Protein AF-A0AAU9KDE9-F1 (afdb_monomer_lite)

Organism: NCBI:txid1481888

Radius of gyration: 56.19 Å; chains: 1; bounding box: 141×80×165 Å

Sequence (478 aa):
MATEYIQGLISNANFSSEIIDTIKDSMEGFMGSFTDQINANPKLLSDIRQRFKAKQPKPPVEEPPHKPPVIDKATRDLQLLEHQLKIDVNKEFTKKLKEERLERERRIKEREEKQTKKLLDEIEEKNKEREDYYLQQELEKQKRIEELKQRAEERKKDIETRKEIGQKEYQKVVSNKPLFKQMEDKFNQQVLMPELEKKKAELAKKRMLFQPINPQEIYEHSKKINEIRKEQEQRRQKELVQRSLEEQVNFLSPNLQSHFTEAIMEEERRKREEAEKVKEDVINRKLKMMQYADLVKEMFQPSVDKSKQTELEERIEKIKTKPRKMVNKTSVKSWSGRESGNENEETGSEGAISKPKKWKRKPLDLPPGKPPKKEFIKIDYLAEMRKEKDGKDPLPSRAVNLNWEHELEDENLTPEEKANRIRHKAELMEKKARIQEFNIGKMNIQNHQGIEATEQVNDMIIGSIKAKLALLQQVTGK

Structure (mmCIF, N/CA/C/O backbone):
data_AF-A0AAU9KDE9-F1
#
_entry.id   AF-A0AAU9KDE9-F1
#
loop_
_atom_site.group_PDB
_atom_site.id
_atom_site.type_symbol
_atom_site.label_atom_id
_atom_site.label_alt_id
_atom_site.label_comp_id
_atom_site.label_asym_id
_atom_site.label_entity_id
_atom_site.label_seq_id
_atom_site.pdbx_PDB_ins_code
_atom_site.Cartn_x
_atom_site.Cartn_y
_atom_site.Cartn_z
_atom_site.occupancy
_atom_site.B_iso_or_equiv
_atom_site.auth_seq_id
_atom_site.auth_comp_id
_atom_site.auth_asym_id
_atom_site.auth_atom_id
_atom_site.pdbx_PDB_model_num
ATOM 1 N N . MET A 1 1 ? 10.818 2.111 -53.222 1.00 55.44 1 MET A N 1
ATOM 2 C CA . MET A 1 1 ? 12.127 1.474 -52.947 1.00 55.44 1 MET A CA 1
ATOM 3 C C . MET A 1 1 ? 12.677 1.789 -51.555 1.00 55.44 1 MET A C 1
ATOM 5 O O . MET A 1 1 ? 12.696 0.880 -50.742 1.00 55.44 1 MET A O 1
ATOM 9 N N . ALA A 1 2 ? 13.096 3.021 -51.218 1.00 57.41 2 ALA A N 1
ATOM 10 C CA . ALA A 1 2 ? 13.660 3.299 -49.879 1.00 57.41 2 ALA A CA 1
ATOM 11 C C . ALA A 1 2 ? 12.629 3.186 -48.732 1.00 57.41 2 ALA A C 1
ATOM 13 O O . ALA A 1 2 ? 12.934 2.647 -47.673 1.00 57.41 2 ALA A O 1
ATOM 14 N N . THR A 1 3 ? 11.392 3.637 -48.963 1.00 67.75 3 THR A N 1
ATOM 15 C CA . THR A 1 3 ? 10.286 3.551 -47.994 1.00 67.75 3 THR A CA 1
ATOM 16 C C . THR A 1 3 ? 9.853 2.108 -47.732 1.00 67.75 3 THR A C 1
ATOM 18 O O . THR A 1 3 ? 9.722 1.709 -46.582 1.00 67.75 3 THR A O 1
ATOM 21 N N . GLU A 1 4 ? 9.733 1.295 -48.783 1.00 72.69 4 GLU A N 1
ATOM 22 C CA . GLU A 1 4 ? 9.372 -0.131 -48.695 1.00 72.69 4 GLU A CA 1
ATOM 23 C C . GLU A 1 4 ? 10.424 -0.955 -47.935 1.00 72.69 4 GLU A C 1
ATOM 25 O O . GLU A 1 4 ? 10.071 -1.847 -47.166 1.00 72.69 4 GLU A O 1
ATOM 30 N N . TYR A 1 5 ? 11.715 -0.627 -48.090 1.00 76.31 5 TYR A N 1
ATOM 31 C CA . TYR A 1 5 ? 12.801 -1.280 -47.352 1.00 76.31 5 TYR A CA 1
ATOM 32 C C . TYR A 1 5 ? 12.720 -1.007 -45.842 1.00 76.31 5 TYR A C 1
ATOM 34 O O . TYR A 1 5 ? 12.825 -1.928 -45.032 1.00 76.31 5 TYR A O 1
ATOM 42 N N . ILE A 1 6 ? 12.468 0.246 -45.454 1.00 72.12 6 ILE A N 1
ATOM 43 C CA . ILE A 1 6 ? 12.325 0.632 -44.042 1.00 72.12 6 ILE A CA 1
ATOM 44 C C . ILE A 1 6 ? 11.049 0.023 -43.442 1.00 72.12 6 ILE A C 1
ATOM 46 O O . ILE A 1 6 ? 11.067 -0.478 -42.319 1.00 72.12 6 ILE A O 1
ATOM 50 N N . GLN A 1 7 ? 9.961 -0.022 -44.210 1.00 72.56 7 GLN A N 1
ATOM 51 C CA . GLN A 1 7 ? 8.693 -0.614 -43.784 1.00 72.56 7 GLN A CA 1
ATOM 52 C C . GLN A 1 7 ? 8.804 -2.136 -43.567 1.00 72.56 7 GLN A C 1
ATOM 54 O O . GLN A 1 7 ? 8.216 -2.670 -42.623 1.00 72.56 7 GLN A O 1
ATOM 59 N N . GLY A 1 8 ? 9.625 -2.827 -44.368 1.00 77.19 8 GLY A N 1
ATOM 60 C CA . GLY A 1 8 ? 9.972 -4.236 -44.158 1.00 77.19 8 GLY A CA 1
ATOM 61 C C . GLY A 1 8 ? 10.801 -4.483 -42.891 1.00 77.19 8 GLY A C 1
ATOM 62 O O . GLY A 1 8 ? 10.562 -5.459 -42.183 1.00 77.19 8 GLY A O 1
ATOM 63 N N . LEU A 1 9 ? 11.728 -3.580 -42.552 1.00 76.94 9 LEU A N 1
ATOM 64 C CA . LEU A 1 9 ? 12.521 -3.675 -41.317 1.00 76.94 9 LEU A CA 1
ATOM 65 C C . LEU A 1 9 ? 11.674 -3.447 -40.058 1.00 76.94 9 LEU A C 1
ATOM 67 O O . LEU A 1 9 ? 11.839 -4.171 -39.078 1.00 76.94 9 LEU A O 1
ATOM 71 N N . ILE A 1 10 ? 10.742 -2.489 -40.098 1.00 75.12 10 ILE A N 1
ATOM 72 C CA . ILE A 1 10 ? 9.843 -2.193 -38.970 1.00 75.12 10 ILE A CA 1
ATOM 73 C C . ILE A 1 10 ? 8.862 -3.347 -38.736 1.00 75.12 10 ILE A C 1
ATOM 75 O O . ILE A 1 10 ? 8.607 -3.699 -37.592 1.00 75.12 10 ILE A O 1
ATOM 79 N N . SER A 1 11 ? 8.359 -3.977 -39.801 1.00 76.56 11 SER A N 1
ATOM 80 C CA . SER A 1 11 ? 7.400 -5.090 -39.689 1.00 76.56 11 SER A CA 1
ATOM 81 C C . SER A 1 11 ? 8.023 -6.375 -39.123 1.00 76.56 11 SER A C 1
ATOM 83 O O . SER A 1 11 ? 7.314 -7.202 -38.558 1.00 76.56 11 SER A O 1
ATOM 85 N N . ASN A 1 12 ? 9.342 -6.543 -39.261 1.00 76.69 12 ASN A N 1
ATOM 86 C CA . ASN A 1 12 ? 10.073 -7.710 -38.755 1.00 76.69 12 ASN A CA 1
ATOM 87 C C . ASN A 1 12 ? 10.519 -7.565 -37.293 1.00 76.69 12 ASN A C 1
ATOM 89 O O . ASN A 1 12 ? 10.841 -8.560 -36.642 1.00 76.69 12 ASN A O 1
ATOM 93 N N . ALA A 1 13 ? 10.557 -6.343 -36.767 1.00 69.62 13 ALA A N 1
ATOM 94 C CA . ALA A 1 13 ? 10.837 -6.089 -35.367 1.00 69.62 13 ALA A CA 1
ATOM 95 C C . ALA A 1 13 ? 9.498 -5.976 -34.627 1.00 69.62 13 ALA A C 1
ATOM 97 O O . ALA A 1 13 ? 8.716 -5.080 -34.912 1.00 69.62 13 ALA A O 1
ATOM 98 N N . ASN A 1 14 ? 9.209 -6.900 -33.704 1.00 73.44 14 ASN A N 1
ATOM 99 C CA . ASN A 1 14 ? 7.948 -6.978 -32.946 1.00 73.44 14 ASN A CA 1
ATOM 100 C C . ASN A 1 14 ? 7.743 -5.781 -31.984 1.00 73.44 14 ASN A C 1
ATOM 102 O O . ASN A 1 14 ? 7.698 -5.951 -30.765 1.00 73.44 14 ASN A O 1
ATOM 106 N N . PHE A 1 15 ? 7.656 -4.561 -32.506 1.00 82.38 15 PHE A N 1
ATOM 107 C CA . PHE A 1 15 ? 7.353 -3.358 -31.744 1.00 82.38 15 PHE A CA 1
ATOM 108 C C . PHE A 1 15 ? 5.851 -3.268 -31.453 1.00 82.38 15 PHE A C 1
ATOM 110 O O . PHE A 1 15 ? 5.020 -3.770 -32.212 1.00 82.38 15 PHE A O 1
ATOM 117 N N . SER A 1 16 ? 5.490 -2.628 -30.338 1.00 81.56 16 SER A N 1
ATOM 118 C CA . SER A 1 16 ? 4.090 -2.317 -30.045 1.00 81.56 16 SER A CA 1
ATOM 119 C C . SER A 1 16 ? 3.527 -1.368 -31.107 1.00 81.56 16 SER A C 1
ATOM 121 O O . SER A 1 16 ? 4.250 -0.537 -31.660 1.00 81.56 16 SER A O 1
ATOM 123 N N . SER A 1 17 ? 2.225 -1.473 -31.385 1.00 78.75 17 SER A N 1
ATOM 124 C CA . SER A 1 17 ? 1.548 -0.656 -32.403 1.00 78.75 17 SER A CA 1
ATOM 125 C C . SER A 1 17 ? 1.755 0.849 -32.195 1.00 78.75 17 SER A C 1
ATOM 127 O O . SER A 1 17 ? 1.962 1.573 -33.159 1.00 78.75 17 SER A O 1
ATOM 129 N N . GLU A 1 18 ? 1.825 1.301 -30.940 1.00 76.88 18 GLU A N 1
ATOM 130 C CA . GLU A 1 18 ? 2.064 2.707 -30.582 1.00 76.88 18 GLU A CA 1
ATOM 131 C C . GLU A 1 18 ? 3.438 3.234 -31.044 1.00 76.88 18 GLU A C 1
ATOM 133 O O . GLU A 1 18 ? 3.563 4.394 -31.443 1.00 76.88 18 GLU A O 1
ATOM 138 N N . ILE A 1 19 ? 4.474 2.386 -31.034 1.00 79.75 19 ILE A N 1
ATOM 139 C CA . ILE A 1 19 ? 5.823 2.749 -31.504 1.00 79.75 19 ILE A CA 1
ATOM 140 C C . ILE A 1 19 ? 5.858 2.794 -33.036 1.00 79.75 19 ILE A C 1
ATOM 142 O O . ILE A 1 19 ? 6.514 3.647 -33.629 1.00 79.75 19 ILE A O 1
ATOM 146 N N . ILE A 1 20 ? 5.132 1.889 -33.692 1.00 78.50 20 ILE A N 1
ATOM 147 C CA . ILE A 1 20 ? 5.049 1.854 -35.156 1.00 78.50 20 ILE A CA 1
ATOM 148 C C . ILE A 1 20 ? 4.361 3.119 -35.681 1.00 78.50 20 ILE A C 1
ATOM 150 O O . ILE A 1 20 ? 4.832 3.704 -36.658 1.00 78.50 20 ILE A O 1
ATOM 154 N N . ASP A 1 21 ? 3.290 3.562 -35.025 1.00 81.38 21 ASP A N 1
ATOM 155 C CA . ASP A 1 21 ? 2.541 4.748 -35.444 1.00 81.38 21 ASP A CA 1
ATOM 156 C C . ASP A 1 21 ? 3.345 6.039 -35.214 1.00 81.38 21 ASP A C 1
ATOM 158 O O . ASP A 1 21 ? 3.440 6.872 -36.113 1.00 81.38 21 ASP A O 1
ATOM 162 N N . THR A 1 22 ? 4.068 6.155 -34.094 1.00 86.69 22 THR A N 1
ATOM 163 C CA . THR A 1 22 ? 4.967 7.305 -33.861 1.00 86.69 22 THR A CA 1
ATOM 164 C C . THR A 1 22 ? 6.136 7.372 -34.848 1.00 86.69 22 THR A C 1
ATOM 166 O O . THR A 1 22 ? 6.524 8.464 -35.273 1.00 86.69 22 THR A O 1
ATOM 169 N N . ILE A 1 23 ? 6.692 6.228 -35.263 1.00 80.19 23 ILE A N 1
ATOM 170 C CA . ILE A 1 23 ? 7.736 6.201 -36.298 1.00 80.19 23 ILE A CA 1
ATOM 171 C C . ILE A 1 23 ? 7.164 6.659 -37.645 1.00 80.19 23 ILE A C 1
ATOM 173 O O . ILE A 1 23 ? 7.805 7.472 -38.317 1.00 80.19 23 ILE A O 1
ATOM 177 N N . LYS A 1 24 ? 5.963 6.204 -38.024 1.00 83.88 24 LYS A N 1
ATOM 178 C CA . LYS A 1 24 ? 5.306 6.629 -39.271 1.00 83.88 24 LYS A CA 1
ATOM 179 C C . LYS A 1 24 ? 5.062 8.134 -39.303 1.00 83.88 24 LYS A C 1
ATOM 181 O O . LYS A 1 24 ? 5.489 8.774 -40.263 1.00 83.88 24 LYS A O 1
ATOM 186 N N . ASP A 1 25 ? 4.500 8.698 -38.237 1.00 85.38 25 ASP A N 1
ATOM 187 C CA . ASP A 1 25 ? 4.230 10.138 -38.146 1.00 85.38 25 ASP A CA 1
ATOM 188 C C . ASP A 1 25 ? 5.522 10.967 -38.272 1.00 85.38 25 ASP A C 1
ATOM 190 O O . ASP A 1 25 ? 5.565 11.993 -38.957 1.00 85.38 25 ASP A O 1
ATOM 194 N N . SER A 1 26 ? 6.624 10.492 -37.675 1.00 85.44 26 SER A N 1
ATOM 195 C CA . SER A 1 26 ? 7.930 11.156 -37.790 1.00 85.44 26 SER A CA 1
ATOM 196 C C . SER A 1 26 ? 8.507 11.096 -39.211 1.00 85.44 26 SER A C 1
ATOM 198 O O . SER A 1 26 ? 9.096 12.071 -39.691 1.00 85.44 26 SER A O 1
ATOM 200 N N . MET A 1 27 ? 8.315 9.971 -39.907 1.00 83.31 27 MET A N 1
ATOM 201 C CA . MET A 1 27 ? 8.791 9.781 -41.275 1.00 83.31 27 MET A CA 1
ATOM 202 C C . MET A 1 27 ? 7.985 10.611 -42.274 1.00 83.31 27 MET A C 1
ATOM 204 O O . MET A 1 27 ? 8.579 11.186 -43.188 1.00 83.31 27 MET A O 1
ATOM 208 N N . GLU A 1 28 ? 6.668 10.719 -42.097 1.00 84.62 28 GLU A N 1
ATOM 209 C CA . GLU A 1 28 ? 5.819 11.574 -42.932 1.00 84.62 28 GLU A CA 1
ATOM 210 C C . GLU A 1 28 ? 6.199 13.053 -42.781 1.00 84.62 28 GLU A C 1
ATOM 212 O O . GLU A 1 28 ? 6.376 13.745 -43.788 1.00 84.62 28 GLU A O 1
ATOM 217 N N . GLY A 1 29 ? 6.446 13.517 -41.550 1.00 83.31 29 GLY A N 1
ATOM 218 C CA . GLY A 1 29 ? 6.921 14.881 -41.298 1.00 83.31 29 GLY A CA 1
ATOM 219 C C . GLY A 1 29 ? 8.289 15.173 -41.928 1.00 83.31 29 GLY A C 1
ATOM 220 O O . GLY A 1 29 ? 8.480 16.213 -42.567 1.00 83.31 29 GLY A O 1
ATOM 221 N N . PHE A 1 30 ? 9.240 14.239 -41.808 1.00 85.31 30 PHE A N 1
ATOM 222 C CA . PHE A 1 30 ? 10.565 14.384 -42.414 1.00 85.31 30 PHE A CA 1
ATOM 223 C C . PHE A 1 30 ? 10.489 14.424 -43.945 1.00 85.31 30 PHE A C 1
ATOM 225 O O . PHE A 1 30 ? 11.038 15.340 -44.562 1.00 85.31 30 PHE A O 1
ATOM 232 N N . MET A 1 31 ? 9.773 13.477 -44.558 1.00 83.12 31 MET A N 1
ATOM 233 C CA . MET A 1 31 ? 9.633 13.403 -46.013 1.00 83.12 31 MET A CA 1
ATOM 234 C C . MET A 1 31 ? 8.933 14.641 -46.579 1.00 83.12 31 MET A C 1
ATOM 236 O O . MET A 1 31 ? 9.409 15.170 -47.582 1.00 83.12 31 MET A O 1
ATOM 240 N N . GLY A 1 32 ? 7.895 15.152 -45.906 1.00 81.81 32 GLY A N 1
ATOM 241 C CA . GLY A 1 32 ? 7.243 16.412 -46.276 1.00 81.81 32 GLY A CA 1
ATOM 242 C C . GLY A 1 32 ? 8.214 17.596 -46.264 1.00 81.81 32 GLY A C 1
ATOM 243 O O . GLY A 1 32 ? 8.350 18.304 -47.263 1.00 81.81 32 GLY A O 1
ATOM 244 N N . SER A 1 33 ? 8.987 17.756 -45.184 1.00 82.06 33 SER A N 1
ATOM 245 C CA . SER A 1 33 ? 9.966 18.850 -45.081 1.00 82.06 33 SER A CA 1
ATOM 246 C C . SER A 1 33 ? 11.083 18.772 -46.133 1.00 82.06 33 SER A C 1
ATOM 248 O O . SER A 1 33 ? 11.550 19.796 -46.639 1.00 82.06 33 SER A O 1
ATOM 250 N N . PHE A 1 34 ? 11.489 17.555 -46.501 1.00 79.75 34 PHE A N 1
ATOM 251 C CA . PHE A 1 34 ? 12.524 17.315 -47.499 1.00 79.75 34 PHE A CA 1
ATOM 252 C C . PHE A 1 34 ? 12.021 17.608 -48.919 1.00 79.75 34 PHE A C 1
ATOM 254 O O . PHE A 1 34 ? 12.726 18.242 -49.709 1.00 79.75 34 PHE A O 1
ATOM 261 N N . THR A 1 35 ? 10.785 17.214 -49.244 1.00 78.56 35 THR A N 1
ATOM 262 C CA . THR A 1 35 ? 10.165 17.562 -50.531 1.00 78.56 35 THR A CA 1
ATOM 263 C C . THR A 1 35 ? 9.941 19.063 -50.668 1.00 78.56 35 THR A C 1
ATOM 265 O O . THR A 1 35 ? 10.205 19.622 -51.736 1.00 78.56 35 THR A O 1
ATOM 268 N N . ASP A 1 36 ? 9.552 19.734 -49.586 1.00 81.06 36 ASP A N 1
ATOM 269 C CA . ASP A 1 36 ? 9.367 21.184 -49.579 1.00 81.06 36 ASP A CA 1
ATOM 270 C C . ASP A 1 36 ? 10.702 21.923 -49.750 1.00 81.06 36 ASP A C 1
ATOM 272 O O . ASP A 1 36 ? 10.774 22.892 -50.507 1.00 81.06 36 ASP A O 1
ATOM 276 N N . GLN A 1 37 ? 11.794 21.427 -49.155 1.00 79.75 37 GLN A N 1
ATOM 277 C CA . GLN A 1 37 ? 13.141 21.967 -49.381 1.00 79.75 37 GLN A CA 1
ATOM 278 C C . GLN A 1 37 ? 13.624 21.814 -50.828 1.00 79.75 37 GLN A C 1
ATOM 280 O O . GLN A 1 37 ? 14.235 22.741 -51.369 1.00 79.75 37 GLN A O 1
ATOM 285 N N . ILE A 1 38 ? 13.358 20.671 -51.468 1.00 75.19 38 ILE A N 1
ATOM 286 C CA . ILE A 1 38 ? 13.728 20.447 -52.874 1.00 75.19 38 ILE A CA 1
ATOM 287 C C . ILE A 1 38 ? 12.920 21.371 -53.793 1.00 75.19 38 ILE A C 1
ATOM 289 O O . ILE A 1 38 ? 13.487 21.993 -54.694 1.00 75.19 38 ILE A O 1
ATOM 293 N N . ASN A 1 39 ? 11.618 21.515 -53.539 1.00 72.81 39 ASN A N 1
ATOM 294 C CA . ASN A 1 39 ? 10.743 22.380 -54.331 1.00 72.81 39 ASN A CA 1
ATOM 295 C C . ASN A 1 39 ? 11.028 23.875 -54.116 1.00 72.81 39 ASN A C 1
ATOM 297 O O . ASN A 1 39 ? 10.874 24.663 -55.049 1.00 72.81 39 ASN A O 1
ATOM 301 N N . ALA A 1 40 ? 11.494 24.275 -52.929 1.00 76.25 40 ALA A N 1
ATOM 302 C CA . ALA A 1 40 ? 11.856 25.659 -52.625 1.00 76.25 40 ALA A CA 1
ATOM 303 C C . ALA A 1 40 ? 13.158 26.124 -53.312 1.00 76.25 40 ALA A C 1
ATOM 305 O O . ALA A 1 40 ? 13.367 27.327 -53.468 1.00 76.25 40 ALA A O 1
ATOM 306 N N . ASN A 1 41 ? 14.023 25.202 -53.760 1.00 66.44 41 ASN A N 1
ATOM 307 C CA . ASN A 1 41 ? 15.317 25.519 -54.380 1.00 66.44 41 ASN A CA 1
ATOM 308 C C . ASN A 1 41 ? 15.516 24.867 -55.770 1.00 66.44 41 ASN A C 1
ATOM 310 O O . ASN A 1 41 ? 16.480 24.126 -55.988 1.00 66.44 41 ASN A O 1
ATOM 314 N N . PRO A 1 42 ? 14.693 25.208 -56.784 1.00 60.25 42 PRO A N 1
ATOM 315 C CA . PRO A 1 42 ? 14.814 24.639 -58.133 1.00 60.25 42 PRO A CA 1
ATOM 316 C C . PRO A 1 42 ? 16.123 25.021 -58.852 1.00 60.25 42 PRO A C 1
ATOM 318 O O . PRO A 1 42 ? 16.497 24.396 -59.845 1.00 60.25 42 PRO A O 1
ATOM 321 N N . LYS A 1 43 ? 16.855 26.026 -58.346 1.00 58.94 43 LYS A N 1
ATOM 322 C CA . LYS A 1 43 ? 18.128 26.499 -58.916 1.00 58.94 43 LYS A CA 1
ATOM 323 C C . LYS A 1 43 ? 19.297 25.527 -58.712 1.00 58.94 43 LYS A C 1
ATOM 325 O O . LYS A 1 43 ? 20.230 25.530 -59.510 1.00 58.94 43 LYS A O 1
ATOM 330 N N . LEU A 1 44 ? 19.238 24.659 -57.699 1.00 58.34 44 LEU A N 1
ATOM 331 C CA . LEU A 1 44 ? 20.346 23.755 -57.361 1.00 58.34 44 LEU A CA 1
ATOM 332 C C . LEU A 1 44 ? 20.530 22.628 -58.397 1.00 58.34 44 LEU A C 1
ATOM 334 O O . LEU A 1 44 ? 21.635 22.128 -58.589 1.00 58.34 44 LEU A O 1
ATOM 338 N N . LEU A 1 45 ? 19.461 22.270 -59.120 1.00 56.53 45 LEU A N 1
ATOM 339 C CA . LEU A 1 45 ? 19.493 21.260 -60.184 1.00 56.53 45 LEU A CA 1
ATOM 340 C C . LEU A 1 45 ? 19.741 21.854 -61.582 1.00 56.53 45 LEU A C 1
ATOM 342 O O . LEU A 1 45 ? 20.269 21.157 -62.453 1.00 56.53 45 LEU A O 1
ATOM 346 N N . SER A 1 46 ? 19.407 23.129 -61.821 1.00 57.62 46 SER A N 1
ATOM 347 C CA . SER A 1 46 ? 19.615 23.769 -63.130 1.00 57.62 46 SER A CA 1
ATOM 348 C C . SER A 1 46 ? 21.074 24.149 -63.402 1.00 57.62 46 SER A C 1
ATOM 350 O O . SER A 1 46 ? 21.501 24.097 -64.558 1.00 57.62 46 SER A O 1
ATOM 352 N N . ASP A 1 47 ? 21.864 24.450 -62.366 1.00 55.62 47 ASP A N 1
ATOM 353 C CA . ASP A 1 47 ? 23.269 24.866 -62.522 1.00 55.62 47 ASP A CA 1
ATOM 354 C C . ASP A 1 47 ? 24.215 23.711 -62.895 1.00 55.62 47 ASP A C 1
ATOM 356 O O . ASP A 1 47 ? 25.250 23.926 -63.532 1.00 55.62 47 ASP A O 1
ATOM 360 N N . IL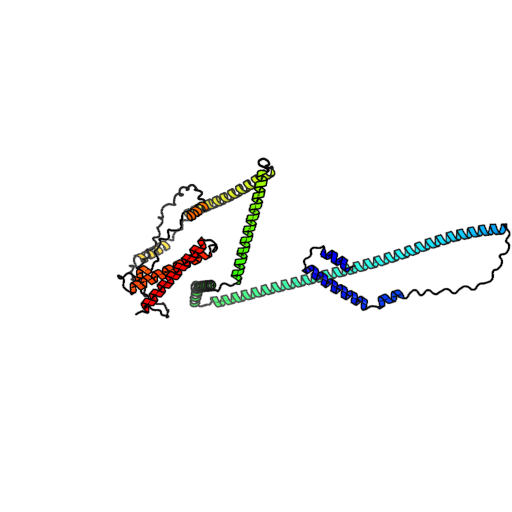E A 1 48 ? 23.832 22.463 -62.606 1.00 55.72 48 ILE A N 1
ATOM 361 C CA . ILE A 1 48 ? 24.625 21.276 -62.966 1.00 55.72 48 ILE A CA 1
ATOM 362 C C . ILE A 1 48 ? 24.494 20.941 -64.468 1.00 55.72 48 ILE A C 1
ATOM 364 O O . ILE A 1 48 ? 25.376 20.302 -65.043 1.00 55.72 48 ILE A O 1
ATOM 368 N N . ARG A 1 49 ? 23.450 21.420 -65.164 1.00 51.31 49 ARG A N 1
ATOM 369 C CA . ARG A 1 49 ? 23.183 21.060 -66.574 1.00 51.31 49 ARG A CA 1
ATOM 370 C C . ARG A 1 49 ? 23.739 22.022 -67.635 1.00 51.31 49 ARG A C 1
ATOM 372 O O . ARG A 1 49 ? 23.608 21.721 -68.818 1.00 51.31 49 ARG A O 1
ATOM 379 N N . GLN A 1 50 ? 24.385 23.140 -67.283 1.00 52.34 50 GLN A N 1
ATOM 380 C CA . GLN A 1 50 ? 24.756 24.170 -68.279 1.00 52.34 50 GLN A CA 1
ATOM 381 C C . GLN A 1 50 ? 26.214 24.187 -68.786 1.00 52.34 50 GLN A C 1
ATOM 383 O O . GLN A 1 50 ? 26.548 25.042 -69.605 1.00 52.34 50 GLN A O 1
ATOM 388 N N . ARG A 1 51 ? 27.105 23.264 -68.392 1.00 53.50 51 ARG A N 1
ATOM 389 C CA . ARG A 1 51 ? 28.554 23.418 -68.680 1.00 53.50 51 ARG A CA 1
ATOM 390 C C . ARG A 1 51 ? 29.158 22.665 -69.876 1.00 53.50 51 ARG A C 1
ATOM 392 O O . ARG A 1 51 ? 30.368 22.743 -70.054 1.00 53.50 51 ARG A O 1
ATOM 399 N N . PHE A 1 52 ? 28.380 22.047 -70.766 1.00 52.06 52 PHE A N 1
ATOM 400 C CA . PHE A 1 52 ? 28.945 21.433 -71.983 1.00 52.06 52 PHE A CA 1
ATOM 401 C C . PHE A 1 52 ? 28.158 21.771 -73.255 1.00 52.06 52 PHE A C 1
ATOM 403 O O . PHE A 1 52 ? 27.370 20.973 -73.753 1.00 52.06 52 PHE A O 1
ATOM 410 N N . LYS A 1 53 ? 28.423 22.948 -73.836 1.00 52.19 53 LYS A N 1
ATOM 411 C CA . LYS A 1 53 ? 28.242 23.161 -75.281 1.00 52.19 53 LYS A CA 1
ATOM 412 C C . LYS A 1 53 ? 29.609 23.037 -75.951 1.00 52.19 53 LYS A C 1
ATOM 414 O O . LYS A 1 53 ? 30.414 23.963 -75.906 1.00 52.19 53 LYS A O 1
ATOM 419 N N . ALA A 1 54 ? 29.883 21.871 -76.529 1.00 50.75 54 ALA A N 1
ATOM 420 C CA . ALA A 1 54 ? 31.080 21.641 -77.328 1.00 50.75 54 ALA A CA 1
ATOM 421 C C . ALA A 1 54 ? 31.061 22.549 -78.573 1.00 50.75 54 ALA A C 1
ATOM 423 O O . ALA A 1 54 ? 30.113 22.518 -79.359 1.00 50.75 54 ALA A O 1
ATOM 424 N N . LYS A 1 55 ? 32.103 23.371 -78.751 1.00 51.44 55 LYS A N 1
ATOM 425 C CA . LYS A 1 55 ? 32.365 24.085 -80.009 1.00 51.44 55 LYS A CA 1
ATOM 426 C C . LYS A 1 55 ? 32.755 23.055 -81.073 1.00 51.44 55 LYS A C 1
ATOM 428 O O . LYS A 1 55 ? 33.756 22.367 -80.910 1.00 51.44 55 LYS A O 1
ATOM 433 N N . GLN A 1 56 ? 31.980 22.974 -82.152 1.00 47.91 56 GLN A N 1
ATOM 434 C CA . GLN A 1 56 ? 32.336 22.217 -83.355 1.00 47.91 56 GLN A CA 1
ATOM 435 C C . GLN A 1 56 ? 33.619 22.815 -83.974 1.00 47.91 56 GLN A C 1
ATOM 437 O O . GLN A 1 56 ? 33.665 24.035 -84.178 1.00 47.91 56 GLN A O 1
ATOM 442 N N . PRO A 1 57 ? 34.670 22.022 -84.249 1.00 49.03 57 PRO A N 1
ATOM 443 C CA . PRO A 1 57 ? 35.849 22.506 -84.960 1.00 49.03 57 PRO A CA 1
ATOM 444 C C . PRO A 1 57 ? 35.508 22.794 -86.431 1.00 49.03 57 PRO A C 1
ATOM 446 O O . PRO A 1 57 ? 34.792 22.034 -87.078 1.00 49.03 57 PRO A O 1
ATOM 449 N N . LYS A 1 58 ? 36.018 23.915 -86.959 1.00 53.53 58 LYS A N 1
ATOM 450 C CA . LYS A 1 58 ? 35.926 24.263 -88.386 1.00 53.53 58 LYS A CA 1
ATOM 451 C C . LYS A 1 58 ? 36.713 23.242 -89.229 1.00 53.53 58 LYS A C 1
ATOM 453 O O . LYS A 1 58 ? 37.791 22.839 -88.789 1.00 53.53 58 LYS A O 1
ATOM 458 N N . PRO A 1 59 ? 36.227 22.860 -90.423 1.00 47.41 59 PRO A N 1
ATOM 459 C CA . PRO A 1 59 ? 36.965 21.979 -91.323 1.00 47.41 59 PRO A CA 1
ATOM 460 C C . PRO A 1 59 ? 38.250 22.668 -91.825 1.00 47.41 59 PRO A C 1
ATOM 462 O O . PRO A 1 59 ? 38.211 23.866 -92.124 1.00 47.41 59 PRO A O 1
ATOM 465 N N . PRO A 1 60 ? 39.388 21.953 -91.896 1.00 47.00 60 PRO A N 1
ATOM 466 C CA . PRO A 1 60 ? 40.617 22.478 -92.474 1.00 47.00 60 PRO A CA 1
ATOM 467 C C . PRO A 1 60 ? 40.483 22.596 -93.998 1.00 47.00 60 PRO A C 1
ATOM 469 O O . PRO A 1 60 ? 39.902 21.738 -94.656 1.00 47.00 60 PRO A O 1
ATOM 472 N N . VAL A 1 61 ? 41.013 23.694 -94.531 1.00 49.53 61 VAL A N 1
ATOM 473 C CA . VAL A 1 61 ? 41.117 23.993 -95.962 1.00 49.53 61 VAL A CA 1
ATOM 474 C C . VAL A 1 61 ? 42.110 23.014 -96.599 1.00 49.53 61 VAL A C 1
ATOM 476 O O . VAL A 1 61 ? 43.230 22.875 -96.112 1.00 49.53 61 VAL A O 1
ATOM 479 N N . GLU A 1 62 ? 41.681 22.321 -97.655 1.00 47.25 62 GLU A N 1
ATOM 480 C CA . GLU A 1 62 ? 42.508 21.421 -98.464 1.00 47.25 62 GLU A CA 1
ATOM 481 C C . GLU A 1 62 ? 43.543 22.224 -99.268 1.00 47.25 62 GLU A C 1
ATOM 483 O O . GLU A 1 62 ? 43.193 22.973 -100.181 1.00 47.25 62 GLU A O 1
ATOM 488 N N . GLU A 1 63 ? 44.825 22.057 -98.943 1.00 53.84 63 GLU A N 1
ATOM 489 C CA . GLU A 1 63 ? 45.939 22.453 -99.810 1.00 53.84 63 GLU A CA 1
ATOM 490 C C . GLU A 1 63 ? 46.343 21.284 -100.735 1.00 53.84 63 GLU A C 1
ATOM 492 O O . GLU A 1 63 ? 46.250 20.117 -100.339 1.00 53.84 63 GLU A O 1
ATOM 497 N N . PRO A 1 64 ? 46.777 21.564 -101.981 1.00 56.72 64 PRO A N 1
ATOM 498 C CA . PRO A 1 64 ? 47.004 20.546 -103.004 1.00 56.72 64 PRO A CA 1
ATOM 499 C C . PRO A 1 64 ? 48.215 19.635 -102.714 1.00 56.72 64 PRO A C 1
ATOM 501 O O . PRO A 1 64 ? 49.198 20.058 -102.102 1.00 56.72 64 PRO A O 1
ATOM 504 N N . PRO A 1 65 ? 48.193 18.382 -103.211 1.00 44.47 65 PRO A N 1
ATOM 505 C CA . PRO A 1 65 ? 49.216 17.380 -102.928 1.00 44.47 65 PRO A CA 1
ATOM 506 C C . PRO A 1 65 ? 50.554 17.724 -103.599 1.00 44.47 65 PRO A C 1
ATOM 508 O O . PRO A 1 65 ? 50.741 17.534 -104.804 1.00 44.47 65 PRO A O 1
ATOM 511 N N . HIS A 1 66 ? 51.525 18.178 -102.805 1.00 48.41 66 HIS A N 1
ATOM 512 C CA . HIS A 1 66 ? 52.925 18.219 -103.221 1.00 48.41 66 HIS A CA 1
ATOM 513 C C . HIS A 1 66 ? 53.452 16.786 -103.395 1.00 48.41 66 HIS A C 1
ATOM 515 O O . HIS A 1 66 ? 53.445 15.982 -102.463 1.00 48.41 66 HIS A O 1
ATOM 521 N N . LYS A 1 67 ? 53.910 16.455 -104.609 1.00 53.69 67 LYS A N 1
ATOM 522 C CA . LYS A 1 67 ? 54.553 15.168 -104.913 1.00 53.69 67 LYS A CA 1
ATOM 523 C C . LYS A 1 67 ? 55.820 15.018 -104.053 1.00 53.69 67 LYS A C 1
ATOM 525 O O . LYS A 1 67 ? 56.656 15.924 -104.092 1.00 53.69 67 LYS A O 1
ATOM 530 N N . PRO A 1 68 ? 55.990 13.915 -103.300 1.00 54.28 68 PRO A N 1
ATOM 531 C CA . PRO A 1 68 ? 57.193 13.711 -102.507 1.00 54.28 68 PRO A CA 1
ATOM 532 C C . PRO A 1 68 ? 58.408 13.549 -103.438 1.00 54.28 68 PRO A C 1
ATOM 534 O O . PRO A 1 68 ? 58.302 12.860 -104.457 1.00 54.28 68 PRO A O 1
ATOM 537 N N . PRO A 1 69 ? 59.556 14.176 -103.126 1.00 56.75 69 PRO A N 1
ATOM 538 C CA . PRO A 1 69 ? 60.783 13.984 -103.889 1.00 56.75 69 PRO A CA 1
ATOM 539 C C . PRO A 1 69 ? 61.233 12.518 -103.808 1.00 56.75 69 PRO A C 1
ATOM 541 O O . PRO A 1 69 ? 61.073 11.859 -102.780 1.00 56.75 69 PRO A O 1
ATOM 544 N N . VAL A 1 70 ? 61.796 12.000 -104.901 1.00 57.81 70 VAL A N 1
ATOM 545 C CA . VAL A 1 70 ? 62.409 10.666 -104.933 1.00 57.81 70 VAL A CA 1
ATOM 546 C C . VAL A 1 70 ? 63.716 10.745 -104.146 1.00 57.81 70 VAL A C 1
ATOM 548 O O . VAL A 1 70 ? 64.668 11.382 -104.581 1.00 57.81 70 VAL A O 1
ATOM 551 N N . ILE A 1 71 ? 63.717 10.160 -102.950 1.00 56.62 71 ILE A N 1
ATOM 552 C CA . ILE A 1 71 ? 64.855 10.129 -102.026 1.00 56.62 71 ILE A CA 1
ATOM 553 C C . ILE A 1 71 ? 65.631 8.826 -102.264 1.00 56.62 71 ILE A C 1
ATOM 555 O O . ILE A 1 71 ? 65.032 7.748 -102.320 1.00 56.62 71 ILE A O 1
ATOM 559 N N . ASP A 1 72 ? 66.955 8.919 -102.400 1.00 60.41 72 ASP A N 1
ATOM 560 C CA . ASP A 1 72 ? 67.847 7.766 -102.562 1.00 60.41 72 ASP A CA 1
ATOM 561 C C . ASP A 1 72 ? 67.752 6.776 -101.381 1.00 60.41 72 ASP A C 1
ATOM 563 O O . ASP A 1 72 ? 67.466 7.138 -100.238 1.00 60.41 72 ASP A O 1
ATOM 567 N N . LYS A 1 73 ? 68.009 5.481 -101.628 1.00 68.12 73 LYS A N 1
ATOM 568 C CA . LYS A 1 73 ? 67.891 4.422 -100.597 1.00 68.12 73 LYS A CA 1
ATOM 569 C C . LYS A 1 73 ? 68.736 4.699 -99.344 1.00 68.12 73 LYS A C 1
ATOM 571 O O . LYS A 1 73 ? 68.268 4.457 -98.239 1.00 68.12 73 LYS A O 1
ATOM 576 N N . ALA A 1 74 ? 69.936 5.260 -99.506 1.00 70.38 74 ALA A N 1
ATOM 577 C CA . ALA A 1 74 ? 70.818 5.583 -98.384 1.00 70.38 74 ALA A CA 1
ATOM 578 C C . ALA A 1 74 ? 70.250 6.699 -97.486 1.00 70.38 74 ALA A C 1
ATOM 580 O O . ALA A 1 74 ? 70.339 6.619 -96.264 1.00 70.38 74 ALA A O 1
ATOM 581 N N . THR A 1 75 ? 69.615 7.718 -98.072 1.00 68.75 75 THR A N 1
ATOM 582 C CA . THR A 1 75 ? 68.947 8.796 -97.329 1.00 68.75 75 THR A CA 1
ATOM 583 C C . THR A 1 75 ? 67.651 8.321 -96.676 1.00 68.75 75 THR A C 1
ATOM 585 O O . THR A 1 75 ? 67.312 8.796 -95.594 1.00 68.75 75 THR A O 1
ATOM 588 N N . ARG A 1 76 ? 66.964 7.332 -97.263 1.00 71.19 76 ARG A N 1
ATOM 589 C CA . ARG A 1 76 ? 65.795 6.678 -96.655 1.00 71.19 76 ARG A CA 1
ATOM 590 C C . ARG A 1 76 ? 66.150 5.893 -95.388 1.00 71.19 76 ARG A C 1
ATOM 592 O O . ARG A 1 76 ? 65.430 6.003 -94.397 1.00 71.19 76 ARG A O 1
ATOM 599 N N . ASP A 1 77 ? 67.245 5.138 -95.402 1.00 76.06 77 ASP A N 1
ATOM 600 C CA . ASP A 1 77 ? 67.676 4.352 -94.237 1.00 76.06 77 ASP A CA 1
ATOM 601 C C . ASP A 1 77 ? 68.164 5.258 -93.094 1.00 76.06 77 ASP A C 1
ATOM 603 O O . ASP A 1 77 ? 67.836 5.027 -91.929 1.00 76.06 77 ASP A O 1
ATOM 607 N N . LEU A 1 78 ? 68.849 6.360 -93.425 1.00 77.31 78 LEU A N 1
ATOM 608 C CA . LEU A 1 78 ? 69.260 7.385 -92.458 1.00 77.31 78 LEU A CA 1
ATOM 609 C C . LEU A 1 78 ? 68.047 8.085 -91.816 1.00 77.31 78 LEU A C 1
ATOM 611 O O . LEU A 1 78 ? 68.008 8.255 -90.598 1.00 77.31 78 LEU A O 1
ATOM 615 N N . GLN A 1 79 ? 67.018 8.408 -92.609 1.00 77.88 79 GLN A N 1
ATOM 616 C CA . GLN A 1 79 ? 65.757 8.973 -92.111 1.00 77.88 79 GLN A CA 1
ATOM 617 C C . GLN A 1 79 ? 64.962 7.987 -91.246 1.00 77.88 79 GLN A C 1
ATOM 619 O O . GLN A 1 79 ? 64.341 8.403 -90.270 1.00 77.88 79 GLN A O 1
ATOM 624 N N . LEU A 1 80 ? 64.976 6.690 -91.569 1.00 80.81 80 LEU A N 1
ATOM 625 C CA . LEU A 1 80 ? 64.339 5.648 -90.757 1.00 80.81 80 LEU A CA 1
ATOM 626 C C . LEU A 1 80 ? 64.997 5.524 -89.381 1.00 80.81 80 LEU A C 1
ATOM 628 O O . LEU A 1 80 ? 64.291 5.446 -88.373 1.00 80.81 80 LEU A O 1
ATOM 632 N N . LEU A 1 81 ? 66.329 5.562 -89.340 1.00 80.56 81 LEU A N 1
ATOM 633 C CA . LEU A 1 81 ? 67.103 5.493 -88.103 1.00 80.56 81 LEU A CA 1
ATOM 634 C C . LEU A 1 81 ? 66.899 6.763 -87.258 1.00 80.56 81 LEU A C 1
ATOM 636 O O . LEU A 1 81 ? 66.635 6.678 -86.059 1.00 80.56 81 LEU A O 1
ATOM 640 N N . GLU A 1 82 ? 66.892 7.941 -87.889 1.00 79.69 82 GLU A N 1
ATOM 641 C CA . GLU A 1 82 ? 66.559 9.210 -87.231 1.00 79.69 82 GLU A CA 1
ATOM 642 C C . GLU A 1 82 ? 65.107 9.226 -86.713 1.00 79.69 82 GLU A C 1
ATOM 644 O O . GLU A 1 82 ? 64.829 9.721 -85.619 1.00 79.69 82 GLU A O 1
ATOM 649 N N . HIS A 1 83 ? 64.167 8.644 -87.461 1.00 79.94 83 HIS A N 1
ATOM 650 C CA . HIS A 1 83 ? 62.771 8.519 -87.051 1.00 79.94 83 HIS A CA 1
ATOM 651 C C . HIS A 1 83 ? 62.603 7.549 -85.874 1.00 79.94 83 HIS A C 1
ATOM 653 O O . HIS A 1 83 ? 61.838 7.842 -84.957 1.00 79.94 83 HIS A O 1
ATOM 659 N N . GLN A 1 84 ? 63.336 6.433 -85.844 1.00 80.62 84 GLN A N 1
ATOM 660 C CA . GLN A 1 84 ? 63.360 5.522 -84.694 1.00 80.62 84 GLN A CA 1
ATOM 661 C C . GLN A 1 84 ? 63.928 6.196 -83.444 1.00 80.62 84 GLN A C 1
ATOM 663 O O . GLN A 1 84 ? 63.293 6.133 -82.392 1.00 80.62 84 GLN A O 1
ATOM 668 N N . LEU A 1 85 ? 65.032 6.938 -83.571 1.00 85.19 85 LEU A N 1
ATOM 669 C CA . LEU A 1 85 ? 65.570 7.739 -82.469 1.00 85.19 85 LEU A CA 1
ATOM 670 C C . LEU A 1 85 ? 64.551 8.778 -81.974 1.00 85.19 85 LEU A C 1
ATOM 672 O O . LEU A 1 85 ? 64.345 8.907 -80.770 1.00 85.19 85 LEU A O 1
ATOM 676 N N . LYS A 1 86 ? 63.839 9.466 -82.876 1.00 82.62 86 LYS A N 1
ATOM 677 C CA . LYS A 1 86 ? 62.756 10.398 -82.506 1.00 82.62 86 LYS A CA 1
ATOM 678 C C . LYS A 1 86 ? 61.586 9.694 -81.819 1.00 82.62 86 LYS A C 1
ATOM 680 O O . LYS A 1 86 ? 61.041 10.232 -80.857 1.00 82.62 86 LYS A O 1
ATOM 685 N N . ILE A 1 87 ? 61.198 8.501 -82.273 1.00 79.81 87 ILE A N 1
ATOM 686 C CA . ILE A 1 87 ? 60.169 7.687 -81.614 1.00 79.81 87 ILE A CA 1
ATOM 687 C C . ILE A 1 87 ? 60.606 7.342 -80.188 1.00 79.81 87 ILE A C 1
ATOM 689 O O . ILE A 1 87 ? 59.798 7.468 -79.269 1.00 79.81 87 ILE A O 1
ATOM 693 N N . ASP A 1 88 ? 61.853 6.925 -79.987 1.00 83.56 88 ASP A N 1
ATOM 694 C CA . ASP A 1 88 ? 62.336 6.510 -78.671 1.00 83.56 88 ASP A CA 1
ATOM 695 C C . ASP A 1 88 ? 62.514 7.704 -77.722 1.00 83.56 88 ASP A C 1
ATOM 697 O O . ASP A 1 88 ? 62.040 7.643 -76.586 1.00 83.56 88 ASP A O 1
ATOM 701 N N . VAL A 1 89 ? 63.011 8.845 -78.212 1.00 85.38 89 VAL A N 1
ATOM 702 C CA . VAL A 1 89 ? 63.013 10.120 -77.469 1.00 85.38 89 VAL A CA 1
ATOM 703 C C . VAL A 1 89 ? 61.587 10.542 -77.088 1.00 85.38 89 VAL A C 1
ATOM 705 O O . VAL A 1 89 ? 61.335 10.934 -75.948 1.00 85.38 89 VAL A O 1
ATOM 708 N N . ASN A 1 90 ? 60.614 10.395 -77.992 1.00 80.69 90 ASN A N 1
ATOM 709 C CA . ASN A 1 90 ? 59.209 10.690 -77.700 1.00 80.69 90 ASN A CA 1
ATOM 710 C C . ASN A 1 90 ? 58.594 9.696 -76.698 1.00 80.69 90 ASN A C 1
ATOM 712 O O . ASN A 1 90 ? 57.780 10.086 -75.855 1.00 80.69 90 ASN A O 1
ATOM 716 N N . LYS A 1 91 ? 58.975 8.414 -76.733 1.00 86.75 91 LYS A N 1
ATOM 717 C CA . LYS A 1 91 ? 58.556 7.422 -75.727 1.00 86.75 91 LYS A CA 1
ATOM 718 C C . LYS A 1 91 ? 59.115 7.766 -74.348 1.00 86.75 91 LYS A C 1
ATOM 720 O O . LYS A 1 91 ? 58.383 7.683 -73.365 1.00 86.75 91 LYS A O 1
ATOM 725 N N . GLU A 1 92 ? 60.375 8.172 -74.254 1.00 87.69 92 GLU A N 1
ATOM 726 C CA . GLU A 1 92 ? 60.963 8.621 -72.989 1.00 87.69 92 GLU A CA 1
ATOM 727 C C . GLU A 1 92 ? 60.312 9.908 -72.482 1.00 87.69 92 GLU A C 1
ATOM 729 O O . GLU A 1 92 ? 59.973 10.011 -71.303 1.00 87.69 92 GLU A O 1
ATOM 734 N N . PHE A 1 93 ? 60.049 10.864 -73.372 1.00 86.31 93 PHE A N 1
ATOM 735 C CA . PHE A 1 93 ? 59.355 12.101 -73.030 1.00 86.31 93 PHE A CA 1
ATOM 736 C C . PHE A 1 93 ? 57.924 11.845 -72.534 1.00 86.31 93 PHE A C 1
ATOM 738 O O . PHE A 1 93 ? 57.508 12.390 -71.513 1.00 86.31 93 PHE A O 1
ATOM 745 N N . THR A 1 94 ? 57.174 10.960 -73.196 1.00 83.25 94 THR A N 1
ATOM 746 C CA . THR A 1 94 ? 55.818 10.584 -72.760 1.00 83.25 94 THR A CA 1
ATOM 747 C C . THR A 1 94 ? 55.814 9.796 -71.450 1.00 83.25 94 THR A C 1
ATOM 749 O O . THR A 1 94 ? 54.884 9.963 -70.659 1.00 83.25 94 THR A O 1
ATOM 752 N N . LYS A 1 95 ? 56.843 8.981 -71.175 1.00 91.44 95 LYS A N 1
ATOM 753 C CA . LYS A 1 95 ? 57.038 8.349 -69.858 1.00 91.44 95 LYS A CA 1
ATOM 754 C C . LYS A 1 95 ? 57.266 9.400 -68.771 1.00 91.44 95 LYS A C 1
ATOM 756 O O . LYS A 1 95 ? 56.518 9.400 -67.798 1.00 91.44 95 LYS A O 1
ATOM 761 N N . LYS A 1 96 ? 58.178 10.355 -68.990 1.00 91.00 96 LYS A N 1
ATOM 762 C CA . LYS A 1 96 ? 58.421 11.476 -68.061 1.00 91.00 96 LYS A CA 1
ATOM 763 C C . LYS A 1 96 ? 57.156 12.302 -67.809 1.00 91.00 96 LYS A C 1
ATOM 765 O O . LYS A 1 96 ? 56.851 12.610 -66.665 1.00 91.00 96 LYS A O 1
ATOM 770 N N . LEU A 1 97 ? 56.363 12.582 -68.846 1.00 86.31 97 LEU A N 1
ATOM 771 C CA . LEU A 1 97 ? 55.072 13.273 -68.713 1.00 86.31 97 LEU A CA 1
ATOM 772 C C . LEU A 1 97 ? 54.051 12.486 -67.879 1.00 86.31 97 LEU A C 1
ATOM 774 O O . LEU A 1 97 ? 53.288 13.079 -67.117 1.00 86.31 97 LEU A O 1
ATOM 778 N N . LYS A 1 98 ? 54.004 11.155 -68.023 1.00 90.38 98 LYS A N 1
ATOM 779 C CA . LYS A 1 98 ? 53.121 10.295 -67.217 1.00 90.38 98 LYS A CA 1
ATOM 780 C C . LYS A 1 98 ? 53.568 10.241 -65.759 1.00 90.38 98 LYS A C 1
ATOM 782 O O . LYS A 1 98 ? 52.718 10.341 -64.877 1.00 90.38 98 LYS A O 1
ATOM 787 N N . GLU A 1 99 ? 54.868 10.116 -65.516 1.00 91.50 99 GLU A N 1
ATOM 788 C CA . GLU A 1 99 ? 55.455 10.144 -64.172 1.00 91.50 99 GLU A CA 1
ATOM 789 C C . GLU A 1 99 ? 55.213 11.499 -63.493 1.00 91.50 99 GLU A C 1
ATOM 791 O O . GLU A 1 99 ? 54.696 11.540 -62.378 1.00 91.50 99 GLU A O 1
ATOM 796 N N . GLU A 1 100 ? 55.455 12.610 -64.195 1.00 90.44 100 GLU A N 1
ATOM 797 C CA . GLU A 1 100 ? 55.178 13.961 -63.697 1.00 90.44 100 GLU A CA 1
ATOM 798 C C . GLU A 1 100 ? 53.680 14.165 -63.408 1.00 90.44 100 GLU A C 1
ATOM 800 O O . GLU A 1 100 ? 53.305 14.766 -62.397 1.00 90.44 100 GLU A O 1
ATOM 805 N N . ARG A 1 101 ? 52.794 13.634 -64.262 1.00 89.81 101 ARG A N 1
ATOM 806 C CA . ARG A 1 101 ? 51.341 13.685 -64.044 1.00 89.81 101 ARG A CA 1
ATOM 807 C C . ARG A 1 101 ? 50.925 12.907 -62.793 1.00 89.81 101 ARG A C 1
ATOM 809 O O . ARG A 1 101 ? 50.143 13.439 -62.006 1.00 89.81 101 ARG A O 1
ATOM 816 N N . LEU A 1 102 ? 51.451 11.697 -62.597 1.00 91.94 102 LEU A N 1
ATOM 817 C CA . LEU A 1 102 ? 51.196 10.890 -61.398 1.00 91.94 102 LEU A CA 1
ATOM 818 C C . LEU A 1 102 ? 51.714 11.584 -60.134 1.00 91.94 102 LEU A C 1
ATOM 820 O O . LEU A 1 102 ? 51.035 11.590 -59.107 1.00 91.94 102 LEU A O 1
ATOM 824 N N . GLU A 1 103 ? 52.883 12.216 -60.204 1.00 93.44 103 GLU A N 1
ATOM 825 C CA . GLU A 1 103 ? 53.451 12.936 -59.068 1.00 93.44 103 GLU A CA 1
ATOM 826 C C . GLU A 1 103 ? 52.639 14.193 -58.709 1.00 93.44 103 GLU A C 1
ATOM 828 O O . GLU A 1 103 ? 52.410 14.470 -57.528 1.00 93.44 103 GLU A O 1
ATOM 833 N N . ARG A 1 104 ? 52.142 14.938 -59.705 1.00 87.81 104 ARG A N 1
ATOM 834 C CA . ARG A 1 104 ? 51.217 16.061 -59.475 1.00 87.81 104 ARG A CA 1
ATOM 835 C C . ARG A 1 104 ? 49.910 15.591 -58.843 1.00 87.81 104 ARG A C 1
ATOM 837 O O . ARG A 1 104 ? 49.445 16.226 -57.901 1.00 87.81 104 ARG A O 1
ATOM 844 N N . GLU A 1 105 ? 49.343 14.483 -59.317 1.00 88.56 105 GLU A N 1
ATOM 845 C CA . GLU A 1 105 ? 48.123 13.908 -58.740 1.00 88.56 105 GLU A CA 1
ATOM 846 C C . GLU A 1 105 ? 48.344 13.473 -57.284 1.00 88.56 105 GLU A C 1
ATOM 848 O O . GLU A 1 105 ? 47.520 13.766 -56.419 1.00 88.56 105 GLU A O 1
ATOM 853 N N . ARG A 1 106 ? 49.498 12.866 -56.981 1.00 91.62 106 ARG A N 1
ATOM 854 C CA . ARG A 1 106 ? 49.879 12.501 -55.610 1.00 91.62 106 ARG A CA 1
ATOM 855 C C . ARG A 1 106 ? 49.996 13.728 -54.703 1.00 91.62 106 ARG A C 1
ATOM 857 O O . ARG A 1 106 ? 49.469 13.712 -53.596 1.00 91.62 106 ARG A O 1
ATOM 864 N N . ARG A 1 107 ? 50.621 14.809 -55.185 1.00 90.69 107 ARG A N 1
ATOM 865 C CA . ARG A 1 107 ? 50.727 16.082 -54.448 1.00 90.69 107 ARG A CA 1
ATOM 866 C C . ARG A 1 107 ? 49.369 16.746 -54.215 1.00 90.69 107 ARG A C 1
ATOM 868 O O . ARG A 1 107 ? 49.193 17.405 -53.193 1.00 90.69 107 ARG A O 1
ATOM 875 N N . ILE A 1 108 ? 48.428 16.609 -55.150 1.00 87.75 108 ILE A N 1
ATOM 876 C CA . ILE A 1 108 ? 47.057 17.107 -54.982 1.00 87.75 108 ILE A CA 1
ATOM 877 C C . ILE A 1 108 ? 46.345 16.301 -53.892 1.00 87.75 108 ILE A C 1
ATOM 879 O O . ILE A 1 108 ? 45.877 16.906 -52.931 1.00 87.75 108 ILE A O 1
ATOM 883 N N . LYS A 1 109 ? 46.377 14.964 -53.967 1.00 90.62 109 LYS A N 1
ATOM 884 C CA . LYS A 1 109 ? 45.777 14.085 -52.947 1.00 90.62 109 LYS A CA 1
ATOM 885 C C . LYS A 1 109 ? 46.336 14.348 -51.552 1.00 90.62 109 LYS A C 1
ATOM 887 O O . LYS A 1 109 ? 45.576 14.508 -50.610 1.00 90.62 109 LYS A O 1
ATOM 892 N N . GLU A 1 110 ? 47.652 14.508 -51.419 1.00 92.69 110 GLU A N 1
ATOM 893 C CA . GLU A 1 110 ? 48.272 14.798 -50.120 1.00 92.69 110 GLU A CA 1
ATOM 894 C C . GLU A 1 110 ? 47.835 16.164 -49.547 1.00 92.69 110 GLU A C 1
ATOM 896 O O . GLU A 1 110 ? 47.711 16.333 -48.332 1.00 92.69 110 GLU A O 1
ATOM 901 N N . ARG A 1 111 ? 47.589 17.169 -50.400 1.00 89.62 111 ARG A N 1
ATOM 902 C CA . ARG A 1 111 ? 47.046 18.465 -49.955 1.00 89.62 111 ARG A CA 1
ATOM 903 C C . ARG A 1 111 ? 45.587 18.347 -49.537 1.00 89.62 111 ARG A C 1
ATOM 905 O O . ARG A 1 111 ? 45.223 18.949 -48.530 1.00 89.62 111 ARG A O 1
ATOM 912 N N . GLU A 1 112 ? 44.790 17.592 -50.286 1.00 88.88 112 GLU A N 1
ATOM 913 C CA . GLU A 1 112 ? 43.390 17.314 -49.958 1.00 88.88 112 GLU A CA 1
ATOM 914 C C . GLU A 1 112 ? 43.295 16.579 -48.619 1.00 88.88 112 GLU A C 1
ATOM 916 O O . GLU A 1 112 ? 42.608 17.059 -47.725 1.00 88.88 112 GLU A O 1
ATOM 921 N N . GLU A 1 113 ? 44.083 15.523 -48.411 1.00 90.56 113 GLU A N 1
ATOM 922 C CA . GLU A 1 113 ? 44.150 14.781 -47.143 1.00 90.56 113 GLU A CA 1
ATOM 923 C C . GLU A 1 113 ? 44.561 15.675 -45.962 1.00 90.56 113 GLU A C 1
ATOM 925 O O . GLU A 1 113 ? 43.996 15.591 -44.868 1.00 90.56 113 GLU A O 1
ATOM 930 N N . LYS A 1 114 ? 45.523 16.584 -46.169 1.00 93.81 114 LYS A N 1
ATOM 931 C CA . LYS A 1 114 ? 45.913 17.566 -45.143 1.00 93.81 114 LYS A CA 1
ATOM 932 C C . LYS A 1 114 ? 44.792 18.558 -44.838 1.00 93.81 114 LYS A C 1
ATOM 934 O O . LYS A 1 114 ? 44.656 18.963 -43.686 1.00 93.81 114 LYS A O 1
ATOM 939 N N . GLN A 1 115 ? 44.013 18.973 -45.834 1.00 86.50 115 GLN A N 1
ATOM 940 C CA . GLN A 1 115 ? 42.869 19.864 -45.628 1.00 86.50 115 GLN A CA 1
ATOM 941 C C . GLN A 1 115 ? 41.718 19.148 -44.922 1.00 86.50 115 GLN A C 1
ATOM 943 O O . GLN A 1 115 ? 41.178 19.689 -43.961 1.00 86.50 115 GLN A O 1
ATOM 948 N N . THR A 1 116 ? 41.389 17.922 -45.332 1.00 87.12 116 THR A N 1
ATOM 949 C CA . THR A 1 116 ? 40.343 17.123 -44.682 1.00 87.12 116 THR A CA 1
ATOM 950 C C . THR A 1 116 ? 40.705 16.817 -43.239 1.00 87.12 116 THR A C 1
ATOM 952 O O . THR A 1 116 ? 39.848 16.922 -42.370 1.00 87.12 116 THR A O 1
ATOM 955 N N . LYS A 1 117 ? 41.978 16.508 -42.960 1.00 94.31 117 LYS A N 1
ATOM 956 C CA . LYS A 1 117 ? 42.441 16.267 -41.593 1.00 94.31 117 LYS A CA 1
ATOM 957 C C . LYS A 1 117 ? 42.294 17.510 -40.713 1.00 94.31 117 LYS A C 1
ATOM 959 O O . LYS A 1 117 ? 41.705 17.417 -39.650 1.00 94.31 117 LYS A O 1
ATOM 964 N N . LYS A 1 118 ? 42.721 18.683 -41.195 1.00 93.88 118 LYS A N 1
ATOM 965 C CA . LYS A 1 118 ? 42.537 19.952 -40.466 1.00 93.88 118 LYS A CA 1
ATOM 966 C C . LYS A 1 118 ? 41.068 20.270 -40.185 1.00 93.88 118 LYS A C 1
ATOM 968 O O . LYS A 1 118 ? 40.754 20.746 -39.104 1.00 93.88 118 LYS A O 1
ATOM 973 N N . LEU A 1 119 ? 40.181 20.012 -41.148 1.00 89.88 119 LEU A N 1
ATOM 974 C CA . LEU A 1 119 ? 38.743 20.216 -40.964 1.00 89.88 119 LEU A CA 1
ATOM 975 C C . LEU A 1 119 ? 38.156 19.256 -39.925 1.00 89.88 119 LEU A C 1
ATOM 977 O O . LEU A 1 119 ? 37.306 19.666 -39.143 1.00 89.88 119 LEU A O 1
ATOM 981 N N . LEU A 1 120 ? 38.599 17.997 -39.909 1.00 91.88 120 LEU A N 1
ATOM 982 C CA . LEU A 1 120 ? 38.176 17.027 -38.898 1.00 91.88 120 LEU A CA 1
ATOM 983 C C . LEU A 1 120 ? 38.646 17.432 -37.501 1.00 91.88 120 LEU A C 1
ATOM 985 O O . LEU A 1 120 ? 37.831 17.428 -36.583 1.00 91.88 120 LEU A O 1
ATOM 989 N N . ASP A 1 121 ? 39.908 17.844 -37.368 1.00 93.06 121 ASP A N 1
ATOM 990 C CA . ASP A 1 121 ? 40.466 18.315 -36.098 1.00 93.06 121 ASP A CA 1
ATOM 991 C C . ASP A 1 121 ? 39.686 19.551 -35.583 1.00 93.06 121 ASP A C 1
ATOM 993 O O . ASP A 1 121 ? 39.299 19.599 -34.418 1.00 93.06 121 ASP A O 1
ATOM 997 N N . GLU A 1 122 ? 39.342 20.505 -36.462 1.00 91.75 122 GLU A N 1
ATOM 998 C CA . GLU A 1 122 ? 38.538 21.690 -36.104 1.00 91.75 122 GLU A CA 1
ATOM 999 C C . GLU A 1 122 ? 37.097 21.330 -35.685 1.00 91.75 122 GLU A C 1
ATOM 1001 O O . GLU A 1 122 ? 36.520 21.958 -34.792 1.00 91.75 122 GLU A O 1
ATOM 1006 N N . ILE A 1 123 ? 36.489 20.322 -36.320 1.00 89.94 123 ILE A N 1
ATOM 1007 C CA . ILE A 1 123 ? 35.164 19.816 -35.926 1.00 89.94 123 ILE A CA 1
ATOM 1008 C C . ILE A 1 123 ? 35.241 19.142 -34.553 1.00 89.94 123 ILE A C 1
ATOM 1010 O O . ILE A 1 123 ? 34.348 19.343 -33.727 1.00 89.94 123 ILE A O 1
ATOM 1014 N N . GLU A 1 124 ? 36.288 18.358 -34.301 1.00 93.62 124 GLU A N 1
ATOM 1015 C CA . GLU A 1 124 ? 36.489 17.676 -33.024 1.00 93.62 124 GLU A CA 1
ATOM 1016 C C . GLU A 1 124 ? 36.704 18.678 -31.880 1.00 93.62 124 GLU A C 1
ATOM 1018 O O . GLU A 1 124 ? 36.068 18.547 -30.833 1.00 93.62 124 GLU A O 1
ATOM 1023 N N . GLU A 1 125 ? 37.520 19.715 -32.088 1.00 93.38 125 GLU A N 1
ATOM 1024 C CA . GLU A 1 125 ? 37.719 20.791 -31.108 1.00 93.38 125 GLU A CA 1
ATOM 1025 C C . GLU A 1 125 ? 36.414 21.537 -30.806 1.00 93.38 125 GLU A C 1
ATOM 1027 O O . GLU A 1 125 ? 36.040 21.672 -29.641 1.00 93.38 125 GLU A O 1
ATOM 1032 N N . LYS A 1 126 ? 35.643 21.922 -31.833 1.00 90.25 126 LYS A N 1
ATOM 1033 C CA . LYS A 1 126 ? 34.337 22.579 -31.630 1.00 90.25 126 LYS A CA 1
ATOM 1034 C C . LYS A 1 126 ? 33.329 21.697 -30.901 1.00 90.25 126 LYS A C 1
ATOM 1036 O O . LYS A 1 126 ? 32.473 22.215 -30.183 1.00 90.25 126 LYS A O 1
ATOM 1041 N N . ASN A 1 127 ? 33.384 20.382 -31.098 1.00 90.19 127 ASN A N 1
ATOM 1042 C CA . ASN A 1 127 ? 32.518 19.458 -30.374 1.00 90.19 127 ASN A CA 1
ATOM 1043 C C . ASN A 1 127 ? 32.930 19.354 -28.901 1.00 90.19 127 ASN A C 1
ATOM 1045 O O . ASN A 1 127 ? 32.057 19.456 -28.043 1.00 90.19 127 ASN A O 1
ATOM 1049 N N . LYS A 1 128 ? 34.233 19.264 -28.605 1.00 94.62 128 LYS A N 1
ATOM 1050 C CA . LYS A 1 128 ? 34.746 19.281 -27.224 1.00 94.62 128 LYS A CA 1
ATOM 1051 C C . LYS A 1 128 ? 34.365 20.565 -26.490 1.00 94.62 128 LYS A C 1
ATOM 1053 O O . LYS A 1 128 ? 33.828 20.500 -25.392 1.00 94.62 128 LYS A O 1
ATOM 1058 N N . GLU A 1 129 ? 34.530 21.723 -27.127 1.00 91.94 129 GLU A N 1
ATOM 1059 C CA . GLU A 1 129 ? 34.125 23.010 -26.544 1.00 91.94 129 GLU A CA 1
ATOM 1060 C C . GLU A 1 129 ? 32.621 23.069 -26.235 1.00 91.94 129 GLU A C 1
ATOM 1062 O O . GLU A 1 129 ? 32.210 23.615 -25.209 1.00 91.94 129 GLU A O 1
ATOM 1067 N N . ARG A 1 130 ? 31.779 22.495 -27.107 1.00 87.44 130 ARG A N 1
ATOM 1068 C CA . ARG A 1 130 ? 30.332 22.403 -26.867 1.00 87.44 130 ARG A CA 1
ATOM 1069 C C . ARG A 1 130 ? 30.016 21.485 -25.694 1.00 87.44 130 ARG A C 1
ATOM 1071 O O . ARG A 1 130 ? 29.184 21.850 -24.868 1.00 87.44 130 ARG A O 1
ATOM 1078 N N . GLU A 1 131 ? 30.647 20.319 -25.624 1.00 90.06 131 GLU A N 1
ATOM 1079 C CA . GLU A 1 131 ? 30.465 19.364 -24.526 1.00 90.06 131 GLU A CA 1
ATOM 1080 C C . GLU A 1 131 ? 30.878 19.974 -23.182 1.00 90.06 131 GLU A C 1
ATOM 1082 O O . GLU A 1 131 ? 30.091 19.944 -22.234 1.00 90.06 131 GLU A O 1
ATOM 1087 N N . ASP A 1 132 ? 32.040 20.627 -23.125 1.00 91.25 132 ASP A N 1
ATOM 1088 C CA . ASP A 1 132 ? 32.521 21.328 -21.932 1.00 91.25 132 ASP A CA 1
ATOM 1089 C C . ASP A 1 132 ? 31.570 22.459 -21.519 1.00 91.25 132 ASP A C 1
ATOM 1091 O O . ASP A 1 132 ? 31.260 22.626 -20.335 1.00 91.25 132 ASP A O 1
ATOM 1095 N N . TYR A 1 133 ? 31.045 23.212 -22.489 1.00 93.12 133 TYR A N 1
ATOM 1096 C CA . TYR A 1 133 ? 30.052 24.254 -22.239 1.00 93.12 133 TYR A CA 1
ATOM 1097 C C . TYR A 1 133 ? 28.747 23.689 -21.655 1.00 93.12 133 TYR A C 1
ATOM 1099 O O . TYR A 1 133 ? 28.206 24.237 -20.688 1.00 93.12 133 TYR A O 1
ATOM 1107 N N . TYR A 1 134 ? 28.242 22.577 -22.199 1.00 90.56 134 TYR A N 1
ATOM 1108 C CA . TYR A 1 134 ? 27.054 21.907 -21.663 1.00 90.56 134 TYR A CA 1
ATOM 1109 C C . TYR A 1 134 ? 27.292 21.372 -20.250 1.00 90.56 134 TYR A C 1
ATOM 1111 O O . TYR A 1 134 ? 26.441 21.566 -19.376 1.00 90.56 134 TYR A O 1
ATOM 1119 N N . LEU A 1 135 ? 28.459 20.778 -20.001 1.00 93.75 135 LEU A N 1
ATOM 1120 C CA . LEU A 1 135 ? 28.835 20.268 -18.688 1.00 93.75 135 LEU A CA 1
ATOM 1121 C C . LEU A 1 135 ? 28.911 21.395 -17.645 1.00 93.75 135 LEU A C 1
ATOM 1123 O O . LEU A 1 135 ? 28.404 21.247 -16.530 1.00 93.75 135 LEU A O 1
ATOM 1127 N N . GLN A 1 136 ? 29.470 22.553 -18.008 1.00 93.19 136 GLN A N 1
ATOM 1128 C CA . GLN A 1 136 ? 29.496 23.733 -17.137 1.00 93.19 136 GLN A CA 1
ATOM 1129 C C . GLN A 1 136 ? 28.087 24.239 -16.804 1.00 93.19 136 GLN A C 1
ATOM 1131 O O . GLN A 1 136 ? 27.798 24.501 -15.632 1.00 93.19 136 GLN A O 1
ATOM 1136 N N . GLN A 1 137 ? 27.189 24.321 -17.793 1.00 90.44 137 GLN A N 1
ATOM 1137 C CA . GLN A 1 137 ? 25.796 24.706 -17.544 1.00 90.44 137 GLN A CA 1
ATOM 1138 C C . GLN A 1 137 ? 25.076 23.723 -16.616 1.00 90.44 137 GLN A C 1
ATOM 1140 O O . GLN A 1 137 ? 24.252 24.132 -15.794 1.00 90.44 137 GLN A O 1
ATOM 1145 N N . GLU A 1 138 ? 25.336 22.425 -16.756 1.00 90.62 138 GLU A N 1
ATOM 1146 C CA . GLU A 1 138 ? 24.706 21.404 -15.923 1.00 90.62 138 GLU A CA 1
ATOM 1147 C C . GLU A 1 138 ? 25.194 21.483 -14.472 1.00 90.62 138 GLU A C 1
ATOM 1149 O O . GLU A 1 138 ? 24.374 21.486 -13.549 1.00 90.62 138 GLU A O 1
ATOM 1154 N N . LEU A 1 139 ? 26.500 21.674 -14.265 1.00 93.06 139 LEU A N 1
ATOM 1155 C CA . LEU A 1 139 ? 27.077 21.917 -12.941 1.00 93.06 139 LEU A CA 1
ATOM 1156 C C . LEU A 1 139 ? 26.524 23.194 -12.292 1.00 93.06 139 LEU A C 1
ATOM 1158 O O . LEU A 1 139 ? 26.228 23.202 -11.096 1.00 93.06 139 LEU A O 1
ATOM 1162 N N . GLU A 1 140 ? 26.342 24.272 -13.057 1.00 94.19 140 GLU A N 1
ATOM 1163 C CA . GLU A 1 140 ? 25.753 25.515 -12.548 1.00 94.19 140 GLU A CA 1
ATOM 1164 C C . GLU A 1 140 ? 24.278 25.329 -12.153 1.00 94.19 140 GLU A C 1
ATOM 1166 O O . GLU A 1 140 ? 23.852 25.777 -11.083 1.00 94.19 140 GLU A O 1
ATOM 1171 N N . LYS A 1 141 ? 23.499 24.598 -12.962 1.00 93.31 141 LYS A N 1
ATOM 1172 C CA . LYS A 1 141 ? 22.110 24.234 -12.632 1.00 93.31 141 LYS A CA 1
ATOM 1173 C C . LYS A 1 141 ? 22.038 23.400 -11.355 1.00 93.31 141 LYS A C 1
ATOM 1175 O O . LYS A 1 141 ? 21.190 23.681 -10.507 1.00 93.31 141 LYS A O 1
ATOM 1180 N N . GLN A 1 142 ? 22.920 22.415 -11.194 1.00 90.19 142 GLN A N 1
ATOM 1181 C CA . GLN A 1 142 ? 22.978 21.585 -9.989 1.00 90.19 142 GLN A CA 1
ATOM 1182 C C . GLN A 1 142 ? 23.303 22.422 -8.746 1.00 90.19 142 GLN A C 1
ATOM 1184 O O . GLN A 1 142 ? 22.548 22.367 -7.774 1.00 90.19 142 GLN A O 1
ATOM 1189 N N . LYS A 1 143 ? 24.324 23.289 -8.811 1.00 95.38 143 LYS A N 1
ATOM 1190 C CA . LYS A 1 143 ? 24.662 24.222 -7.720 1.00 95.38 143 LYS A CA 1
ATOM 1191 C C . LYS A 1 143 ? 23.488 25.126 -7.347 1.00 95.38 143 LYS A C 1
ATOM 1193 O O . LYS A 1 143 ? 23.183 25.293 -6.169 1.00 95.38 143 LYS A O 1
ATOM 1198 N N . ARG A 1 144 ? 22.769 25.660 -8.339 1.00 93.12 144 ARG A N 1
ATOM 1199 C CA . ARG A 1 144 ? 21.590 26.509 -8.107 1.00 93.12 144 ARG A CA 1
ATOM 1200 C C . ARG A 1 144 ? 20.439 25.746 -7.448 1.00 93.12 144 ARG A C 1
ATOM 1202 O O . ARG A 1 144 ? 19.730 26.298 -6.607 1.00 93.12 144 ARG A O 1
ATOM 1209 N N . ILE A 1 145 ? 20.240 24.480 -7.813 1.00 89.44 145 ILE A N 1
ATOM 1210 C CA . ILE A 1 145 ? 19.246 23.608 -7.174 1.00 89.44 145 ILE A CA 1
ATOM 1211 C C . ILE A 1 145 ? 19.637 23.327 -5.718 1.00 89.44 145 ILE A C 1
ATOM 1213 O O . ILE A 1 145 ? 18.772 23.369 -4.842 1.00 89.44 145 ILE A O 1
ATOM 1217 N N . GLU A 1 146 ? 20.912 23.060 -5.444 1.00 93.94 146 GLU A N 1
ATOM 1218 C CA . GLU A 1 146 ? 21.417 22.844 -4.084 1.00 93.94 146 GLU A CA 1
ATOM 1219 C C . GLU A 1 146 ? 21.260 24.089 -3.207 1.00 93.94 146 GLU A C 1
ATOM 1221 O O . GLU A 1 146 ? 20.746 23.983 -2.092 1.00 93.94 146 GLU A O 1
ATOM 1226 N N . GLU A 1 147 ? 21.582 25.274 -3.727 1.00 96.00 147 GLU A N 1
ATOM 1227 C CA . GLU A 1 147 ? 21.391 26.546 -3.021 1.00 96.00 147 GLU A CA 1
ATOM 1228 C C . GLU A 1 147 ? 19.907 26.794 -2.687 1.00 96.00 147 GLU A C 1
ATOM 1230 O O . GLU A 1 147 ? 19.554 27.166 -1.564 1.00 96.00 147 GLU A O 1
ATOM 1235 N N . LEU A 1 148 ? 18.998 26.521 -3.632 1.00 91.31 148 LEU A N 1
ATOM 1236 C CA . LEU A 1 148 ? 17.555 26.626 -3.392 1.00 91.31 148 LEU A CA 1
ATOM 1237 C C . LEU A 1 148 ? 17.065 25.639 -2.327 1.00 91.31 148 LEU A C 1
ATOM 1239 O O . LEU A 1 148 ? 16.201 26.004 -1.523 1.00 91.31 148 LEU A O 1
ATOM 1243 N N . LYS A 1 149 ? 17.610 24.416 -2.299 1.00 91.81 149 LYS A N 1
ATOM 1244 C CA . LYS A 1 149 ? 17.300 23.414 -1.268 1.00 91.81 149 LYS A CA 1
ATOM 1245 C C . LYS A 1 149 ? 17.778 23.870 0.109 1.00 91.81 149 LYS A C 1
ATOM 1247 O O . LYS A 1 149 ? 16.970 23.883 1.035 1.00 91.81 149 LYS A O 1
ATOM 1252 N N . GLN A 1 150 ? 19.024 24.326 0.229 1.00 95.12 150 GLN A N 1
ATOM 1253 C CA . GLN A 1 150 ? 19.568 24.850 1.489 1.00 95.12 150 GLN A CA 1
ATOM 1254 C C . GLN A 1 150 ? 18.731 26.026 2.008 1.00 95.12 150 GLN A C 1
ATOM 1256 O O . GLN A 1 150 ? 18.272 26.015 3.150 1.00 95.12 150 GLN A O 1
ATOM 1261 N N . ARG A 1 151 ? 18.385 26.978 1.134 1.00 94.75 151 ARG A N 1
ATOM 1262 C CA . ARG A 1 151 ? 17.538 28.127 1.491 1.00 94.75 151 ARG A CA 1
ATOM 1263 C C . ARG A 1 151 ? 16.101 27.737 1.861 1.00 94.75 151 ARG A C 1
ATOM 1265 O O . ARG A 1 151 ? 15.411 28.485 2.558 1.00 94.75 151 ARG A O 1
ATOM 1272 N N . ALA A 1 152 ? 15.593 26.617 1.349 1.00 91.44 152 ALA A N 1
ATOM 1273 C CA . ALA A 1 152 ? 14.294 26.078 1.745 1.00 91.44 152 ALA A CA 1
ATOM 1274 C C . ALA A 1 152 ? 14.364 25.405 3.125 1.00 91.44 152 ALA A C 1
ATOM 1276 O O . ALA A 1 152 ? 13.455 25.586 3.939 1.00 91.44 152 ALA A O 1
ATOM 1277 N N . GLU A 1 153 ? 15.446 24.681 3.413 1.00 92.56 153 GLU A N 1
ATOM 1278 C CA . GLU A 1 153 ? 15.692 24.071 4.721 1.00 92.56 153 GLU A CA 1
ATOM 1279 C C . GLU A 1 153 ? 15.890 25.116 5.820 1.00 92.56 153 GLU A C 1
ATOM 1281 O O . GLU A 1 153 ? 15.303 24.984 6.893 1.00 92.56 153 GLU A O 1
ATOM 1286 N N . GLU A 1 154 ? 16.642 26.182 5.552 1.00 95.31 154 GLU A N 1
ATOM 1287 C CA . GLU A 1 154 ? 16.793 27.318 6.470 1.00 95.31 154 GLU A CA 1
ATOM 1288 C C . GLU A 1 154 ? 15.443 27.965 6.779 1.00 95.31 154 GLU A C 1
ATOM 1290 O O . GLU A 1 154 ? 15.065 28.089 7.942 1.00 95.31 154 GLU A O 1
ATOM 1295 N N . ARG A 1 155 ? 14.638 28.258 5.747 1.00 89.69 155 ARG A N 1
ATOM 1296 C CA . ARG A 1 155 ? 13.274 28.780 5.936 1.00 89.69 155 ARG A CA 1
ATOM 1297 C C . ARG A 1 155 ? 12.405 27.846 6.771 1.00 89.69 155 ARG A C 1
ATOM 1299 O O . ARG A 1 155 ? 11.601 28.314 7.576 1.00 89.69 155 ARG A O 1
ATOM 1306 N N . LYS A 1 156 ? 12.541 26.533 6.590 1.00 93.81 156 LYS A N 1
ATOM 1307 C CA . LYS A 1 156 ? 11.805 25.546 7.383 1.00 93.81 156 LYS A CA 1
ATOM 1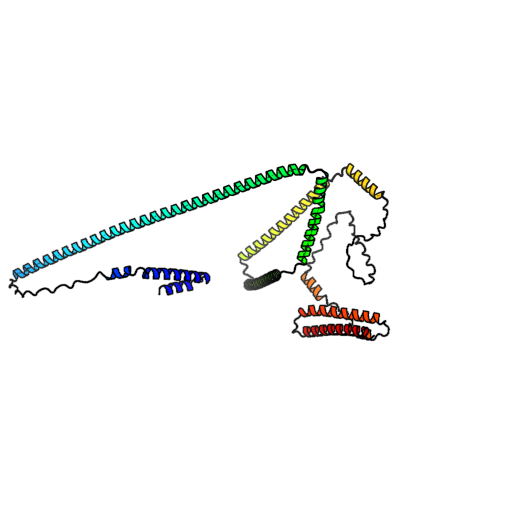308 C C . LYS A 1 156 ? 12.232 25.584 8.853 1.00 93.81 156 LYS A C 1
ATOM 1310 O O . LYS A 1 156 ? 11.358 25.645 9.717 1.00 93.81 156 LYS A O 1
ATOM 1315 N N . LYS A 1 157 ? 13.540 25.628 9.125 1.00 94.12 157 LYS A N 1
ATOM 1316 C CA . LYS A 1 157 ? 14.096 25.769 10.482 1.00 94.12 157 LYS A CA 1
ATOM 1317 C C . LYS A 1 157 ? 13.649 27.079 11.140 1.00 94.12 157 LYS A C 1
ATOM 1319 O O . LYS A 1 157 ? 13.231 27.073 12.296 1.00 94.12 157 LYS A O 1
ATOM 1324 N N . ASP A 1 158 ? 13.626 28.186 10.404 1.00 92.00 158 ASP A N 1
ATOM 1325 C CA . ASP A 1 158 ? 13.135 29.479 10.901 1.00 92.00 158 ASP A CA 1
ATOM 1326 C C . ASP A 1 158 ? 11.639 29.443 11.247 1.00 92.00 158 ASP A C 1
ATOM 1328 O O . ASP A 1 158 ? 11.196 30.010 12.248 1.00 92.00 158 ASP A O 1
ATOM 1332 N N . ILE A 1 159 ? 10.829 28.757 10.437 1.00 89.56 159 ILE A N 1
ATOM 1333 C CA . ILE A 1 159 ? 9.402 28.573 10.724 1.00 89.56 159 ILE A CA 1
ATOM 1334 C C . ILE A 1 159 ? 9.211 27.705 11.972 1.00 89.56 159 ILE A C 1
ATOM 1336 O O . ILE A 1 159 ? 8.349 28.009 12.798 1.00 89.56 159 ILE A O 1
ATOM 1340 N N . GLU A 1 160 ? 9.985 26.631 12.115 1.00 91.56 160 GLU A N 1
ATOM 1341 C CA . GLU A 1 160 ? 9.929 25.740 13.278 1.00 91.56 160 GLU A CA 1
ATOM 1342 C C . GLU A 1 160 ? 10.333 26.473 14.561 1.00 91.56 160 GLU A C 1
ATOM 1344 O O . GLU A 1 160 ? 9.565 26.469 15.523 1.00 91.56 160 GLU A O 1
ATOM 1349 N N . THR A 1 161 ? 11.442 27.214 14.555 1.00 91.75 161 THR A N 1
ATOM 1350 C CA . THR A 1 161 ? 11.873 28.009 15.719 1.00 91.75 161 THR A CA 1
ATOM 1351 C C . THR A 1 161 ? 10.846 29.076 16.106 1.00 91.75 161 THR A C 1
ATOM 1353 O O . THR A 1 161 ? 10.525 29.218 17.287 1.00 91.75 161 THR A O 1
ATOM 1356 N N . ARG A 1 162 ? 10.235 29.777 15.139 1.00 86.94 162 ARG A N 1
ATOM 1357 C CA . ARG A 1 162 ? 9.142 30.732 15.414 1.00 86.94 162 ARG A CA 1
ATOM 1358 C C . ARG A 1 162 ? 7.912 30.055 16.016 1.00 86.94 162 ARG A C 1
ATOM 1360 O O . ARG A 1 162 ? 7.304 30.605 16.935 1.00 86.94 162 ARG A O 1
ATOM 1367 N N . LYS A 1 163 ? 7.548 28.864 15.528 1.00 90.06 163 LYS A N 1
ATOM 1368 C CA . LYS A 1 163 ? 6.450 28.069 16.099 1.00 90.06 163 LYS A CA 1
ATOM 1369 C C . LYS A 1 163 ? 6.759 27.645 17.530 1.00 90.06 163 LYS A C 1
ATOM 1371 O O . LYS A 1 163 ? 5.882 27.757 18.383 1.00 90.06 163 LYS A O 1
ATOM 1376 N N . GLU A 1 164 ? 7.981 27.203 17.809 1.00 88.81 164 GLU A N 1
ATOM 1377 C CA . GLU A 1 164 ? 8.402 26.825 19.159 1.00 88.81 164 GLU A CA 1
ATOM 1378 C C . GLU A 1 164 ? 8.380 28.010 20.128 1.00 88.81 164 GLU A C 1
ATOM 1380 O O . GLU A 1 164 ? 7.908 27.866 21.256 1.00 88.81 164 GLU A O 1
ATOM 1385 N N . ILE A 1 165 ? 8.852 29.186 19.702 1.00 89.19 165 ILE A N 1
ATOM 1386 C CA . ILE A 1 165 ? 8.796 30.413 20.510 1.00 89.19 165 ILE A CA 1
ATOM 1387 C C . ILE A 1 165 ? 7.336 30.770 20.812 1.00 89.19 165 ILE A C 1
ATOM 1389 O O . ILE A 1 165 ? 6.979 30.922 21.981 1.00 89.19 165 ILE A O 1
ATOM 1393 N N . GLY A 1 166 ? 6.473 30.790 19.791 1.00 85.56 166 GLY A N 1
ATOM 1394 C CA . GLY A 1 166 ? 5.046 31.063 19.964 1.00 85.56 166 GLY A CA 1
ATOM 1395 C C . GLY A 1 166 ? 4.347 30.049 20.877 1.00 85.56 166 GLY A C 1
ATOM 1396 O O . GLY A 1 166 ? 3.518 30.427 21.701 1.00 85.56 166 GLY A O 1
ATOM 1397 N N . GLN A 1 167 ? 4.714 28.765 20.806 1.00 81.94 167 GLN A N 1
ATOM 1398 C CA . GLN A 1 167 ? 4.196 27.740 21.716 1.00 81.94 167 GLN A CA 1
ATOM 1399 C C . GLN A 1 167 ? 4.681 27.936 23.156 1.00 81.94 167 GLN A C 1
ATOM 1401 O O . GLN A 1 167 ? 3.879 27.800 24.079 1.00 81.94 167 GLN A O 1
ATOM 1406 N N . LYS A 1 168 ? 5.958 28.276 23.367 1.00 81.06 168 LYS A N 1
ATOM 1407 C CA . LYS A 1 168 ? 6.511 28.562 24.702 1.00 81.06 168 LYS A CA 1
ATOM 1408 C C . LYS A 1 168 ? 5.848 29.790 25.328 1.00 81.06 168 LYS A C 1
ATOM 1410 O O . LYS A 1 168 ? 5.530 29.771 26.515 1.00 81.06 168 LYS A O 1
ATOM 1415 N N . GLU A 1 169 ? 5.605 30.840 24.550 1.00 80.06 169 GLU A N 1
ATOM 1416 C CA . GLU A 1 169 ? 4.883 32.036 25.003 1.00 80.06 169 GLU A CA 1
ATOM 1417 C C . GLU A 1 169 ? 3.413 31.734 25.306 1.00 80.06 169 GLU A C 1
ATOM 1419 O O . GLU A 1 169 ? 2.917 32.082 26.378 1.00 80.06 169 GLU A O 1
ATOM 1424 N N . TYR A 1 170 ? 2.739 30.996 24.423 1.00 74.12 170 TYR A N 1
ATOM 1425 C CA . TYR A 1 170 ? 1.368 30.548 24.643 1.00 74.12 170 TYR A CA 1
ATOM 1426 C C . TYR A 1 170 ? 1.243 29.682 25.904 1.00 74.12 170 TYR A C 1
ATOM 1428 O O . TYR A 1 170 ? 0.339 29.895 26.712 1.00 74.12 170 TYR A O 1
ATOM 1436 N N . GLN A 1 171 ? 2.176 28.751 26.132 1.00 74.69 171 GLN A N 1
ATOM 1437 C CA . GLN A 1 171 ? 2.195 27.920 27.336 1.00 74.69 171 GLN A CA 1
ATOM 1438 C C . GLN A 1 171 ? 2.343 28.747 28.615 1.00 74.69 171 GLN A C 1
ATOM 1440 O O . GLN A 1 171 ? 1.641 28.450 29.577 1.00 74.69 171 GLN A O 1
ATOM 1445 N N . LYS A 1 172 ? 3.169 29.804 28.626 1.00 74.88 172 LYS A N 1
ATOM 1446 C CA . LYS A 1 172 ? 3.304 30.715 29.781 1.00 74.88 172 LYS A CA 1
ATOM 1447 C C . LYS A 1 172 ? 1.999 31.448 30.108 1.00 74.88 172 LYS A C 1
ATOM 1449 O O . LYS A 1 172 ? 1.674 31.651 31.275 1.00 74.88 172 LYS A O 1
ATOM 1454 N N . VAL A 1 173 ? 1.234 31.835 29.088 1.00 68.56 173 VAL A N 1
ATOM 1455 C CA . VAL A 1 173 ? -0.073 32.489 29.271 1.00 68.56 173 VAL A CA 1
ATOM 1456 C C . VAL A 1 173 ? -1.132 31.475 29.724 1.00 68.56 173 VAL A C 1
ATOM 1458 O O . VAL A 1 173 ? -1.942 31.765 30.604 1.00 68.56 173 VAL A O 1
ATOM 1461 N N . VAL A 1 174 ? -1.102 30.257 29.179 1.00 61.91 174 VAL A N 1
ATOM 1462 C CA . VAL A 1 174 ? -2.030 29.171 29.533 1.00 61.91 174 VAL A CA 1
ATOM 1463 C C . VAL A 1 174 ? -1.753 28.591 30.922 1.00 61.91 174 VAL A C 1
ATOM 1465 O O . VAL A 1 174 ? -2.700 28.210 31.613 1.00 61.91 174 VAL A O 1
ATOM 1468 N N . SER A 1 175 ? -0.501 28.559 31.381 1.00 65.56 175 SER A N 1
ATOM 1469 C CA . SER A 1 175 ? -0.156 28.090 32.730 1.00 65.56 175 SER A CA 1
ATOM 1470 C C . SER A 1 175 ? -0.702 28.997 33.837 1.00 65.56 175 SER A C 1
ATOM 1472 O O . SER A 1 175 ? -0.866 28.538 34.963 1.00 65.56 175 SER A O 1
ATOM 1474 N N . ASN A 1 176 ? -1.078 30.239 33.512 1.00 72.75 176 ASN A N 1
ATOM 1475 C CA . ASN A 1 176 ? -1.736 31.172 34.432 1.00 72.75 176 ASN A CA 1
ATOM 1476 C C . ASN A 1 176 ? -3.271 31.038 34.442 1.00 72.75 176 ASN A C 1
ATOM 1478 O O . ASN A 1 176 ? -3.976 31.919 34.938 1.00 72.75 176 ASN A O 1
ATOM 1482 N N . LYS A 1 177 ? -3.828 29.947 33.901 1.00 78.44 177 LYS A N 1
ATOM 1483 C CA . LYS A 1 177 ? -5.259 29.662 34.043 1.00 78.44 177 LYS A CA 1
ATOM 1484 C C . LYS A 1 177 ? -5.605 29.436 35.523 1.00 78.44 177 LYS A C 1
ATOM 1486 O O . LYS A 1 177 ? -4.920 28.652 36.183 1.00 78.44 177 LYS A O 1
ATOM 1491 N N . PRO A 1 178 ? -6.682 30.052 36.041 1.00 84.19 178 PRO A N 1
ATOM 1492 C CA . PRO A 1 178 ? -7.123 29.831 37.414 1.00 84.19 178 PRO A CA 1
ATOM 1493 C C . PRO A 1 178 ? -7.466 28.353 37.645 1.00 84.19 178 PRO A C 1
ATOM 1495 O O . PRO A 1 178 ? -7.952 27.672 36.740 1.00 84.19 178 PRO A O 1
ATOM 1498 N N . LEU A 1 179 ? -7.229 27.862 38.866 1.00 79.62 179 LEU A N 1
ATOM 1499 C CA . LEU A 1 179 ? -7.302 26.437 39.225 1.00 79.62 179 LEU A CA 1
ATOM 1500 C C . LEU A 1 179 ? -8.618 25.756 38.808 1.00 79.62 179 LEU A C 1
ATOM 1502 O O . LEU A 1 179 ? -8.602 24.608 38.371 1.00 79.62 179 LEU A O 1
ATOM 1506 N N . PHE A 1 180 ? -9.752 26.461 38.879 1.00 85.75 180 PHE A N 1
ATOM 1507 C CA . PHE A 1 180 ? -11.044 25.915 38.451 1.00 85.75 180 PHE A CA 1
ATOM 1508 C C . PHE A 1 180 ? -11.085 25.614 36.944 1.00 85.75 180 PHE A C 1
ATOM 1510 O O . PHE A 1 180 ? -11.555 24.548 36.560 1.00 85.75 180 PHE A O 1
ATOM 1517 N N . LYS A 1 181 ? -10.501 26.479 36.099 1.00 86.19 181 LYS A N 1
ATOM 1518 C CA . LYS A 1 181 ? -10.366 26.220 34.656 1.00 86.19 181 LYS A CA 1
ATOM 1519 C C . LYS A 1 181 ? -9.411 25.064 34.385 1.00 86.19 181 LYS A C 1
ATOM 1521 O O . LYS A 1 181 ? -9.631 24.308 33.454 1.00 86.19 181 LYS A O 1
ATOM 1526 N N . GLN A 1 182 ? -8.377 24.884 35.209 1.00 84.31 182 GLN A N 1
ATOM 1527 C CA . GLN A 1 182 ? -7.490 23.722 35.085 1.00 84.31 182 GLN A CA 1
ATOM 1528 C C . GLN A 1 182 ? -8.214 22.411 35.426 1.00 84.31 182 GLN A C 1
ATOM 1530 O O . GLN A 1 182 ? -7.970 21.392 34.787 1.00 84.31 182 GLN A O 1
ATOM 1535 N N . MET A 1 183 ? -9.096 22.422 36.429 1.00 86.19 183 MET A N 1
ATOM 1536 C CA . MET A 1 183 ? -9.923 21.263 36.784 1.00 86.19 183 MET A CA 1
ATOM 1537 C C . MET A 1 183 ? -10.963 20.957 35.703 1.00 86.19 183 MET A C 1
ATOM 1539 O O . MET A 1 183 ? -11.145 19.794 35.352 1.00 86.19 183 MET A O 1
ATOM 1543 N N . GLU A 1 184 ? -11.591 21.989 35.140 1.00 88.62 184 GLU A N 1
ATOM 1544 C CA . GLU A 1 184 ? -12.518 21.872 34.013 1.00 88.62 184 GLU A CA 1
ATOM 1545 C C . GLU A 1 184 ? -11.813 21.336 32.759 1.00 88.62 184 GLU A C 1
ATOM 1547 O O . GLU A 1 184 ? -12.281 20.371 32.162 1.00 88.62 184 GLU A O 1
ATOM 1552 N N . ASP A 1 185 ? -10.635 21.865 32.417 1.00 87.69 185 ASP A N 1
ATOM 1553 C CA . ASP A 1 185 ? -9.813 21.375 31.306 1.00 87.69 185 ASP A CA 1
ATOM 1554 C C . ASP A 1 185 ? -9.403 19.907 31.524 1.00 87.69 185 ASP A C 1
ATOM 1556 O O . ASP A 1 185 ? -9.505 19.097 30.602 1.00 87.69 185 ASP A O 1
ATOM 1560 N N . LYS A 1 186 ? -9.000 19.526 32.746 1.00 89.56 186 LYS A N 1
ATOM 1561 C CA . LYS A 1 186 ? -8.681 18.128 33.091 1.00 89.56 186 LYS A CA 1
ATOM 1562 C C . LYS A 1 186 ? -9.896 17.215 32.961 1.00 89.56 186 LYS A C 1
ATOM 1564 O O . LYS A 1 186 ? -9.771 16.129 32.402 1.00 89.56 186 LYS A O 1
ATOM 1569 N N . PHE A 1 187 ? -11.063 17.638 33.441 1.00 95.12 187 PHE A N 1
ATOM 1570 C CA . PHE A 1 187 ? -12.304 16.879 33.296 1.00 95.12 187 PHE A CA 1
ATOM 1571 C C . PHE A 1 187 ? -12.701 16.736 31.822 1.00 95.12 187 PHE A C 1
ATOM 1573 O O . PHE A 1 187 ? -13.016 15.636 31.361 1.00 95.12 187 PHE A O 1
ATOM 1580 N N . ASN A 1 188 ? -12.596 17.821 31.055 1.00 95.06 188 ASN A N 1
ATOM 1581 C CA . ASN A 1 188 ? -12.863 17.822 29.625 1.00 95.06 188 ASN A CA 1
ATOM 1582 C C . ASN A 1 188 ? -11.914 16.877 28.881 1.00 95.06 188 ASN A C 1
ATOM 1584 O O . ASN A 1 188 ? -12.363 16.121 28.029 1.00 95.06 188 ASN A O 1
ATOM 1588 N N . GLN A 1 189 ? -10.627 16.853 29.226 1.00 92.38 189 GLN A N 1
ATOM 1589 C CA . GLN A 1 189 ? -9.637 15.975 28.594 1.00 92.38 189 GLN A CA 1
ATOM 1590 C C . GLN A 1 189 ? -9.760 14.506 29.015 1.00 92.38 189 GLN A C 1
ATOM 1592 O O . GLN A 1 189 ? -9.566 13.624 28.185 1.00 92.38 189 GLN A O 1
ATOM 1597 N N . GLN A 1 190 ? -10.048 14.223 30.287 1.00 90.50 190 GLN A N 1
ATOM 1598 C CA . GLN A 1 190 ? -10.043 12.853 30.816 1.00 90.50 190 GLN A CA 1
ATOM 1599 C C . GLN A 1 190 ? -11.389 12.143 30.673 1.00 90.50 190 GLN A C 1
ATOM 1601 O O . GLN A 1 190 ? -11.419 10.920 30.543 1.00 90.50 190 GLN A O 1
ATOM 1606 N N . VAL A 1 191 ? -12.494 12.888 30.714 1.00 91.62 191 VAL A N 1
ATOM 1607 C CA . VAL A 1 191 ? -13.849 12.324 30.734 1.00 91.62 191 VAL A CA 1
ATOM 1608 C C . VAL A 1 191 ? -14.608 12.718 29.473 1.00 91.62 191 VAL A C 1
ATOM 1610 O O . VAL A 1 191 ? -14.978 11.847 28.686 1.00 91.62 191 VAL A O 1
ATOM 1613 N N . LEU A 1 192 ? -14.788 14.021 29.229 1.00 92.00 192 LEU A N 1
ATOM 1614 C CA . LEU A 1 192 ? -15.683 14.496 28.168 1.00 92.00 192 LEU A CA 1
ATOM 1615 C C . LEU A 1 192 ? -15.170 14.161 26.756 1.00 92.00 192 LEU A C 1
ATOM 1617 O O . LEU A 1 192 ? -15.930 13.666 25.924 1.00 92.00 192 LEU A O 1
ATOM 1621 N N . MET A 1 193 ? -13.888 14.411 26.481 1.00 92.94 193 MET A N 1
ATOM 1622 C CA . MET A 1 193 ? -13.260 14.184 25.176 1.00 92.94 193 MET A CA 1
ATOM 1623 C C . MET A 1 193 ? -13.219 12.694 24.812 1.00 92.94 193 MET A C 1
ATOM 1625 O O . MET A 1 193 ? -13.708 12.359 23.732 1.00 92.94 193 MET A O 1
ATOM 1629 N N . PRO A 1 194 ? -12.774 11.773 25.691 1.00 96.00 194 PRO A N 1
ATOM 1630 C CA . PRO A 1 194 ? -12.812 10.342 25.396 1.00 96.00 194 PRO A CA 1
ATOM 1631 C C . PRO A 1 194 ? -14.232 9.809 25.188 1.00 96.00 194 PRO A C 1
ATOM 1633 O O . PRO A 1 194 ? -14.453 8.943 24.341 1.00 96.00 194 PRO A O 1
ATOM 1636 N N . GLU A 1 195 ? -15.220 10.313 25.929 1.00 93.19 195 GLU A N 1
ATOM 1637 C CA . GLU A 1 195 ? -16.619 9.940 25.706 1.00 93.19 195 GLU A CA 1
ATOM 1638 C C . GLU A 1 195 ? -17.162 10.476 24.379 1.00 93.19 195 GLU A C 1
ATOM 1640 O O . GLU A 1 195 ? -17.866 9.755 23.668 1.00 93.19 195 GLU A O 1
ATOM 1645 N N . LEU A 1 196 ? -16.819 11.710 24.008 1.00 95.06 196 LEU A N 1
ATOM 1646 C CA . LEU A 1 196 ? -17.177 12.280 22.711 1.00 95.06 196 LEU A CA 1
ATOM 1647 C C . LEU A 1 196 ? -16.507 11.540 21.557 1.00 95.06 196 LEU A C 1
ATOM 1649 O O . LEU A 1 196 ? -17.157 11.301 20.543 1.00 95.06 196 LEU A O 1
ATOM 1653 N N . GLU A 1 197 ? -15.247 11.145 21.699 1.00 93.12 197 GLU A N 1
ATOM 1654 C CA . GLU A 1 197 ? -14.539 10.325 20.717 1.00 93.12 197 GLU A CA 1
ATOM 1655 C C . GLU A 1 197 ? -15.177 8.946 20.581 1.00 93.12 197 GLU A C 1
ATOM 1657 O O . GLU A 1 197 ? -15.426 8.509 19.458 1.00 93.12 197 GLU A O 1
ATOM 1662 N N . LYS A 1 198 ? -15.547 8.297 21.694 1.00 95.62 198 LYS A N 1
ATOM 1663 C CA . LYS A 1 198 ? -16.320 7.045 21.666 1.00 95.62 198 LYS A CA 1
ATOM 1664 C C . LYS A 1 198 ? -17.646 7.227 20.937 1.00 95.62 198 LYS A C 1
ATOM 1666 O O . LYS A 1 198 ? -17.943 6.452 20.033 1.00 95.62 198 LYS A O 1
ATOM 1671 N N . LYS A 1 199 ? -18.406 8.279 21.251 1.00 95.12 199 LYS A N 1
ATOM 1672 C CA . LYS A 1 199 ? -19.684 8.579 20.582 1.00 95.12 199 LYS A CA 1
ATOM 1673 C C . LYS A 1 199 ? -19.501 8.893 19.098 1.00 95.12 199 LYS A C 1
ATOM 1675 O O . LYS A 1 199 ? -20.268 8.397 18.277 1.00 95.12 199 LYS A O 1
ATOM 1680 N N . LYS A 1 200 ? -18.481 9.671 18.724 1.00 96.38 200 LYS A N 1
ATOM 1681 C CA . LYS A 1 200 ? -18.139 9.951 17.321 1.00 96.38 200 LYS A CA 1
ATOM 1682 C C . LYS A 1 200 ? -17.726 8.680 16.588 1.00 96.38 200 LYS A C 1
ATOM 1684 O O . LYS A 1 200 ? -18.179 8.473 15.469 1.00 96.38 200 LYS A O 1
ATOM 1689 N N . ALA A 1 201 ? -16.933 7.816 17.216 1.00 94.19 201 ALA A N 1
ATOM 1690 C CA . ALA A 1 201 ? -16.528 6.534 16.653 1.00 94.19 201 ALA A CA 1
ATOM 1691 C C . ALA A 1 201 ? -17.723 5.582 16.495 1.00 94.19 201 ALA A C 1
ATOM 1693 O O . ALA A 1 201 ? -17.857 4.938 15.461 1.00 94.19 201 ALA A O 1
ATOM 1694 N N . GLU A 1 202 ? -18.626 5.513 17.472 1.00 95.12 202 GLU A N 1
ATOM 1695 C CA . GLU A 1 202 ? -19.874 4.751 17.367 1.00 95.12 202 GLU A CA 1
ATOM 1696 C C . GLU A 1 202 ? -20.777 5.286 16.255 1.00 95.12 202 GLU A C 1
ATOM 1698 O O . GLU A 1 202 ? -21.340 4.508 15.486 1.00 95.12 202 GLU A O 1
ATOM 1703 N N . LEU A 1 203 ? -20.895 6.607 16.132 1.00 94.69 203 LEU A N 1
ATOM 1704 C CA . LEU A 1 203 ? -21.691 7.241 15.088 1.00 94.69 203 LEU A CA 1
ATOM 1705 C C . LEU A 1 203 ? -21.060 7.032 13.707 1.00 94.69 203 LEU A C 1
ATOM 1707 O O . LEU A 1 203 ? -21.778 6.733 12.760 1.00 94.69 203 LEU A O 1
ATOM 1711 N N . ALA A 1 204 ? -19.734 7.108 13.593 1.00 94.00 204 ALA A N 1
ATOM 1712 C CA . ALA A 1 204 ? -19.004 6.767 12.377 1.00 94.00 204 ALA A CA 1
ATOM 1713 C C . ALA A 1 204 ? -19.205 5.292 12.000 1.00 94.00 204 ALA A C 1
ATOM 1715 O O . ALA A 1 204 ? -19.539 5.008 10.856 1.00 94.00 204 ALA A O 1
ATOM 1716 N N . LYS A 1 205 ? -19.118 4.363 12.964 1.00 92.81 205 LYS A N 1
ATOM 1717 C CA . LYS A 1 205 ? -19.430 2.939 12.751 1.00 92.81 205 LYS A CA 1
ATOM 1718 C C . LYS A 1 205 ? -20.860 2.740 12.256 1.00 92.81 205 LYS A C 1
ATOM 1720 O O . LYS A 1 205 ? -21.073 1.981 11.320 1.00 92.81 205 LYS A O 1
ATOM 1725 N N . LYS A 1 206 ? -21.834 3.442 12.847 1.00 93.25 206 LYS A N 1
ATOM 1726 C CA . LYS A 1 206 ? -23.229 3.416 12.381 1.00 93.25 206 LYS A CA 1
ATOM 1727 C C . LYS A 1 206 ? -23.348 3.978 10.967 1.00 93.25 206 LYS A C 1
ATOM 1729 O O . LYS A 1 206 ? -23.961 3.336 10.130 1.00 93.25 206 LYS A O 1
ATOM 1734 N N . ARG A 1 207 ? -22.734 5.128 10.676 1.00 92.81 207 ARG A N 1
ATOM 1735 C CA . ARG A 1 207 ? -22.726 5.714 9.328 1.00 92.81 207 ARG A CA 1
ATOM 1736 C C . ARG A 1 207 ? -22.140 4.755 8.305 1.00 92.81 207 ARG A C 1
ATOM 1738 O O . ARG A 1 207 ? -22.773 4.583 7.284 1.00 92.81 207 ARG A O 1
ATOM 1745 N N . MET A 1 208 ? -21.017 4.099 8.596 1.00 87.94 208 MET A N 1
ATOM 1746 C CA . MET A 1 208 ? -20.438 3.094 7.698 1.00 87.94 208 MET A CA 1
ATOM 1747 C C . MET A 1 208 ? -21.354 1.880 7.513 1.00 87.94 208 MET A C 1
ATOM 1749 O O . MET A 1 208 ? -21.498 1.399 6.399 1.00 87.94 208 MET A O 1
ATOM 1753 N N . LEU A 1 209 ? -22.002 1.400 8.582 1.00 89.50 209 LEU A N 1
ATOM 1754 C CA . LEU A 1 209 ? -22.920 0.258 8.506 1.00 89.50 209 LEU A CA 1
ATOM 1755 C C . LEU A 1 209 ? -24.183 0.568 7.685 1.00 89.50 209 LEU A C 1
ATOM 1757 O O . LEU A 1 209 ? -24.712 -0.313 7.017 1.00 89.50 209 LEU A O 1
ATOM 1761 N N . PHE A 1 210 ? -24.669 1.809 7.759 1.00 89.62 210 PHE A N 1
ATOM 1762 C CA . PHE A 1 210 ? -25.859 2.278 7.044 1.00 89.62 210 PHE A CA 1
ATOM 1763 C C . PHE A 1 210 ? -25.529 3.056 5.763 1.00 89.62 210 PHE A C 1
ATOM 1765 O O . PHE A 1 210 ? -26.432 3.615 5.142 1.00 89.62 210 PHE A O 1
ATOM 1772 N N . GLN A 1 211 ? -24.258 3.123 5.365 1.00 87.94 211 GLN A N 1
ATOM 1773 C CA . GLN A 1 211 ? -23.876 3.730 4.100 1.00 87.94 211 GLN A CA 1
ATOM 1774 C C . GLN A 1 211 ? -24.302 2.775 2.982 1.00 87.94 211 GLN A C 1
ATOM 1776 O O . GLN A 1 211 ? -23.994 1.583 3.060 1.00 87.94 211 GLN A O 1
ATOM 1781 N N . PRO A 1 212 ? -25.013 3.257 1.948 1.00 90.56 212 PRO A N 1
ATOM 1782 C CA . PRO A 1 212 ? -25.277 2.449 0.769 1.00 90.56 212 PRO A CA 1
ATOM 1783 C C . PRO A 1 212 ? -23.951 1.919 0.229 1.00 90.56 212 PRO A C 1
ATOM 1785 O O . PRO A 1 212 ? -23.012 2.695 0.036 1.00 90.56 212 PRO A O 1
ATOM 1788 N N . ILE A 1 213 ? -23.873 0.604 0.027 1.00 86.44 213 ILE A N 1
ATOM 1789 C CA . ILE A 1 213 ? -22.664 -0.027 -0.497 1.00 86.44 213 ILE A CA 1
ATOM 1790 C C . ILE A 1 213 ? -22.383 0.596 -1.863 1.00 86.44 213 ILE A C 1
ATOM 1792 O O . ILE A 1 213 ? -23.248 0.597 -2.743 1.00 86.44 213 ILE A O 1
ATOM 1796 N N . ASN A 1 214 ? -21.186 1.151 -2.029 1.00 91.06 214 ASN A N 1
ATOM 1797 C CA . ASN A 1 214 ? -20.791 1.764 -3.285 1.00 91.06 214 ASN A CA 1
ATOM 1798 C C . ASN A 1 214 ? -20.702 0.664 -4.363 1.00 91.06 214 ASN A C 1
ATOM 1800 O O . ASN A 1 214 ? -20.002 -0.329 -4.146 1.00 91.06 214 ASN A O 1
ATOM 1804 N N . PRO A 1 215 ? -21.365 0.800 -5.527 1.00 90.69 215 PRO A N 1
ATOM 1805 C CA . PRO A 1 215 ? -21.284 -0.199 -6.596 1.00 90.69 215 PRO A CA 1
ATOM 1806 C C . PRO A 1 215 ? -19.841 -0.494 -7.034 1.00 90.69 215 PRO A C 1
ATOM 1808 O O . PRO A 1 215 ? -19.534 -1.627 -7.409 1.00 90.69 215 PRO A O 1
ATOM 1811 N N . GLN A 1 216 ? -18.937 0.482 -6.918 1.00 93.81 216 GLN A N 1
ATOM 1812 C CA . GLN A 1 216 ? -17.521 0.291 -7.223 1.00 93.81 216 GLN A CA 1
ATOM 1813 C C . GLN A 1 216 ? -16.838 -0.695 -6.260 1.00 93.81 216 GLN A C 1
ATOM 1815 O O . GLN A 1 216 ? -16.064 -1.541 -6.699 1.00 93.81 216 GLN A O 1
ATOM 1820 N N . GLU A 1 217 ? -17.165 -0.655 -4.966 1.00 91.06 217 GLU A N 1
ATOM 1821 C CA . GLU A 1 217 ? -16.614 -1.589 -3.972 1.00 91.06 217 GLU A CA 1
ATOM 1822 C C . GLU A 1 217 ? -17.086 -3.024 -4.239 1.00 91.06 217 GLU A C 1
ATOM 1824 O O . GLU A 1 217 ? -16.321 -3.978 -4.090 1.00 91.06 217 GLU A O 1
ATOM 1829 N N . ILE A 1 218 ? -18.332 -3.186 -4.700 1.00 92.06 218 ILE A N 1
ATOM 1830 C CA . ILE A 1 218 ? -18.872 -4.487 -5.121 1.00 92.06 218 ILE A CA 1
ATOM 1831 C C . ILE A 1 218 ? -18.078 -5.019 -6.318 1.00 92.06 218 ILE A C 1
ATOM 1833 O O . ILE A 1 218 ? -17.704 -6.196 -6.344 1.00 92.06 218 ILE A O 1
ATOM 1837 N N . TYR A 1 219 ? -17.790 -4.154 -7.293 1.00 95.88 219 TYR A N 1
ATOM 1838 C CA . TYR A 1 219 ? -16.995 -4.511 -8.463 1.00 95.88 219 TYR A CA 1
ATOM 1839 C C . TYR A 1 219 ? -15.558 -4.900 -8.088 1.00 95.88 219 TYR A C 1
ATOM 1841 O O . TYR A 1 219 ? -15.072 -5.949 -8.517 1.00 95.88 219 TYR A O 1
ATOM 1849 N N . GLU A 1 220 ? -14.892 -4.122 -7.235 1.00 95.31 220 GLU A N 1
ATOM 1850 C CA . GLU A 1 220 ? -13.538 -4.418 -6.753 1.00 95.31 220 GLU A CA 1
ATOM 1851 C C . GLU A 1 220 ? -13.480 -5.721 -5.951 1.00 95.31 220 GLU A C 1
ATOM 1853 O O . GLU A 1 220 ? -12.581 -6.542 -6.154 1.00 95.31 220 GLU A O 1
ATOM 1858 N N . HIS A 1 221 ? -14.464 -5.965 -5.085 1.00 93.69 221 HIS A N 1
ATOM 1859 C CA . HIS A 1 221 ? -14.561 -7.210 -4.331 1.00 93.69 221 HIS A CA 1
ATOM 1860 C C . HIS A 1 221 ? -14.789 -8.418 -5.251 1.00 93.69 221 HIS A C 1
ATOM 1862 O O . HIS A 1 221 ? -14.139 -9.453 -5.088 1.00 93.69 221 HIS A O 1
ATOM 1868 N N . SER A 1 222 ? -15.655 -8.279 -6.259 1.00 95.56 222 SER A N 1
ATOM 1869 C CA . SER A 1 222 ? -15.862 -9.295 -7.298 1.00 95.56 222 SER A CA 1
ATOM 1870 C C . SER A 1 222 ? -14.568 -9.580 -8.067 1.00 95.56 222 SER A C 1
ATOM 1872 O O . SER A 1 222 ? -14.178 -10.740 -8.231 1.00 95.56 222 SER A O 1
ATOM 1874 N N . LYS A 1 223 ? -13.836 -8.531 -8.460 1.00 97.38 223 LYS A N 1
ATOM 1875 C CA . LYS A 1 223 ? -12.533 -8.649 -9.122 1.00 97.38 223 LYS A CA 1
ATOM 1876 C C . LYS A 1 223 ? -11.526 -9.399 -8.247 1.00 97.38 223 LYS A C 1
ATOM 1878 O O . LYS A 1 223 ? -10.931 -10.363 -8.720 1.00 97.38 223 LYS A O 1
ATOM 1883 N N . LYS A 1 224 ? -11.413 -9.042 -6.965 1.00 96.31 224 LYS A N 1
ATOM 1884 C CA . LYS A 1 224 ? -10.523 -9.709 -6.003 1.00 96.31 224 LYS A CA 1
ATOM 1885 C C . LYS A 1 224 ? -10.881 -11.183 -5.798 1.00 96.31 224 LYS A C 1
ATOM 1887 O O . LYS A 1 224 ? -9.994 -12.029 -5.751 1.00 96.31 224 LYS A O 1
ATOM 1892 N N . ILE A 1 225 ? -12.169 -11.519 -5.706 1.00 95.88 225 ILE A N 1
ATOM 1893 C CA . ILE A 1 225 ? -12.615 -12.920 -5.630 1.00 95.88 225 ILE A CA 1
ATOM 1894 C C . ILE A 1 225 ? -12.217 -13.681 -6.895 1.00 95.88 225 ILE A C 1
ATOM 1896 O O . ILE A 1 225 ? -11.723 -14.805 -6.803 1.00 95.88 225 ILE A O 1
ATOM 1900 N N . ASN A 1 226 ? -12.404 -13.079 -8.070 1.00 95.81 226 ASN A N 1
ATOM 1901 C CA . ASN A 1 226 ? -12.031 -13.699 -9.337 1.00 95.81 226 ASN A CA 1
ATOM 1902 C C . ASN A 1 226 ? -10.514 -13.894 -9.452 1.00 95.81 226 ASN A C 1
ATOM 1904 O O . ASN A 1 226 ? -10.076 -14.933 -9.940 1.00 95.81 226 ASN A O 1
ATOM 1908 N N . GLU A 1 227 ? -9.715 -12.943 -8.970 1.00 95.56 227 GLU A N 1
ATOM 1909 C CA . GLU A 1 227 ? -8.255 -13.063 -8.885 1.00 95.56 227 GLU A CA 1
ATOM 1910 C C . GLU A 1 227 ? -7.838 -14.210 -7.959 1.00 95.56 227 GLU A C 1
ATOM 1912 O O . GLU A 1 227 ? -7.088 -15.083 -8.390 1.00 95.56 227 GLU A O 1
ATOM 1917 N N . ILE A 1 228 ? -8.404 -14.293 -6.749 1.00 93.69 228 ILE A N 1
ATOM 1918 C CA . ILE A 1 228 ? -8.149 -15.404 -5.815 1.00 93.69 228 ILE A CA 1
ATOM 1919 C C . ILE A 1 228 ? -8.546 -16.746 -6.446 1.00 93.69 228 ILE A C 1
ATOM 1921 O O . ILE A 1 228 ? -7.841 -17.745 -6.299 1.00 93.69 228 ILE A O 1
ATOM 1925 N N . ARG A 1 229 ? -9.666 -16.793 -7.175 1.00 95.88 229 ARG A N 1
ATOM 1926 C CA . ARG A 1 229 ? -10.127 -18.010 -7.854 1.00 95.88 229 ARG A CA 1
ATOM 1927 C C . ARG A 1 229 ? -9.155 -18.444 -8.951 1.00 95.88 229 ARG A C 1
ATOM 1929 O O . ARG A 1 229 ? -8.807 -19.622 -9.001 1.00 95.88 229 ARG A O 1
ATOM 1936 N N . LYS A 1 230 ? -8.690 -17.497 -9.773 1.00 96.12 230 LYS A N 1
ATOM 1937 C CA . LYS A 1 230 ? -7.671 -17.730 -10.809 1.00 96.12 230 LYS A CA 1
ATOM 1938 C C . LYS A 1 230 ? -6.352 -18.193 -10.198 1.00 96.12 230 LYS A C 1
ATOM 1940 O O . LYS A 1 230 ? -5.762 -19.147 -10.690 1.00 96.12 230 LYS A O 1
ATOM 1945 N N . GLU A 1 231 ? -5.913 -17.572 -9.108 1.00 95.31 231 GLU A N 1
ATOM 1946 C CA . GLU A 1 231 ? -4.695 -17.962 -8.393 1.00 95.31 231 GLU A CA 1
ATOM 1947 C C . GLU A 1 231 ? -4.801 -19.394 -7.846 1.00 95.31 231 GLU A C 1
ATOM 1949 O O . GLU A 1 231 ? -3.895 -20.206 -8.031 1.00 95.31 231 GLU A O 1
ATOM 1954 N N . GLN A 1 232 ? -5.932 -19.751 -7.230 1.00 91.69 232 GLN A N 1
ATOM 1955 C CA . GLN A 1 232 ? -6.177 -21.113 -6.744 1.00 91.69 232 GLN A CA 1
ATOM 1956 C C . GLN A 1 232 ? -6.249 -22.146 -7.873 1.00 91.69 232 GLN A C 1
ATOM 1958 O O . GLN A 1 232 ? -5.869 -23.301 -7.674 1.00 91.69 232 GLN A O 1
ATOM 1963 N N . GLU A 1 233 ? -6.770 -21.772 -9.037 1.00 94.50 233 GLU A N 1
ATOM 1964 C CA . GLU A 1 233 ? -6.805 -22.639 -10.214 1.00 94.50 233 GLU A CA 1
ATOM 1965 C C . GLU A 1 233 ? -5.404 -22.842 -10.797 1.00 94.50 233 GLU A C 1
ATOM 1967 O O . GLU A 1 233 ? -4.991 -23.981 -11.003 1.00 94.50 233 GLU A O 1
ATOM 1972 N N . GLN A 1 234 ? -4.622 -21.770 -10.940 1.00 93.31 234 GLN A N 1
ATOM 1973 C CA . GLN A 1 234 ? -3.218 -21.848 -11.351 1.00 93.31 234 GLN A CA 1
ATOM 1974 C C . GLN A 1 234 ? -2.385 -22.675 -10.373 1.00 93.31 234 GLN A C 1
ATOM 1976 O O . GLN A 1 234 ? -1.555 -23.479 -10.794 1.00 93.31 234 GLN A O 1
ATOM 1981 N N . ARG A 1 235 ? -2.610 -22.517 -9.065 1.00 93.25 235 ARG A N 1
ATOM 1982 C CA . ARG A 1 235 ? -1.946 -23.328 -8.043 1.00 93.25 235 ARG A CA 1
ATOM 1983 C C . ARG A 1 235 ? -2.302 -24.805 -8.191 1.00 93.25 235 ARG A C 1
ATOM 1985 O O . ARG A 1 235 ? -1.400 -25.631 -8.179 1.00 93.25 235 ARG A O 1
ATOM 1992 N N . ARG A 1 236 ? -3.581 -25.133 -8.404 1.00 92.38 236 ARG A N 1
ATOM 1993 C CA . ARG A 1 236 ? -4.020 -26.514 -8.661 1.00 92.38 236 ARG A CA 1
ATOM 1994 C C . ARG A 1 236 ? -3.404 -27.095 -9.932 1.00 92.38 236 ARG A C 1
ATOM 1996 O O . ARG A 1 236 ? -2.973 -28.240 -9.911 1.00 92.38 236 ARG A O 1
ATOM 2003 N N . GLN A 1 237 ? -3.323 -26.316 -11.010 1.00 91.94 237 GLN A N 1
ATOM 2004 C CA . GLN A 1 237 ? -2.672 -26.745 -12.250 1.00 91.94 237 GLN A CA 1
ATOM 2005 C C . GLN A 1 237 ? -1.176 -26.998 -12.040 1.00 91.94 237 GLN A C 1
ATOM 2007 O O . GLN A 1 237 ? -0.676 -28.040 -12.450 1.00 91.94 237 GLN A O 1
ATOM 2012 N N . LYS A 1 238 ? -0.471 -26.095 -11.348 1.00 92.56 238 LYS A N 1
ATOM 2013 C CA . LYS A 1 238 ? 0.948 -26.273 -11.004 1.00 92.56 238 LYS A CA 1
ATOM 2014 C C . LYS A 1 238 ? 1.173 -27.494 -10.118 1.00 92.56 238 LYS A C 1
ATOM 2016 O O . LYS A 1 238 ? 2.071 -28.269 -10.406 1.00 92.56 238 LYS A O 1
ATOM 2021 N N . GLU A 1 239 ? 0.347 -27.690 -9.092 1.00 91.44 239 GLU A N 1
ATOM 2022 C CA . GLU A 1 239 ? 0.409 -28.868 -8.218 1.00 91.44 239 GLU A CA 1
ATOM 2023 C C . GLU A 1 239 ? 0.138 -30.164 -8.997 1.00 91.44 239 GLU A C 1
ATOM 2025 O O . GLU A 1 239 ? 0.795 -31.169 -8.748 1.00 91.44 239 GLU A O 1
ATOM 2030 N N . LEU A 1 240 ? -0.784 -30.154 -9.966 1.00 92.38 240 LEU A N 1
ATOM 2031 C CA . LEU A 1 240 ? -1.074 -31.319 -10.807 1.00 92.38 240 LEU A CA 1
ATOM 2032 C C . LEU A 1 240 ? 0.086 -31.636 -11.757 1.00 92.38 240 LEU A C 1
ATOM 2034 O O . LEU A 1 240 ? 0.492 -32.791 -11.853 1.00 92.38 240 LEU A O 1
ATOM 2038 N N . VAL A 1 241 ? 0.659 -30.620 -12.410 1.00 90.94 241 VAL A N 1
ATOM 2039 C CA . VAL A 1 241 ? 1.850 -30.782 -13.260 1.00 90.94 241 VAL A CA 1
ATOM 2040 C C . VAL A 1 241 ? 3.034 -31.270 -12.429 1.00 90.94 241 VAL A C 1
ATOM 2042 O O . VAL A 1 241 ? 3.698 -32.227 -12.818 1.00 90.94 241 VAL A O 1
ATOM 2045 N N . GLN A 1 242 ? 3.264 -30.671 -11.261 1.00 90.25 242 GLN A N 1
ATOM 2046 C CA . GLN A 1 242 ? 4.318 -31.085 -10.345 1.00 90.25 242 GLN A CA 1
ATOM 2047 C C . GLN A 1 242 ? 4.128 -32.537 -9.898 1.00 90.25 242 GLN A C 1
ATOM 2049 O O . GLN A 1 242 ? 5.073 -33.309 -9.994 1.00 90.25 242 GLN A O 1
ATOM 2054 N N . ARG A 1 243 ? 2.915 -32.941 -9.501 1.00 88.19 243 ARG A N 1
ATOM 2055 C CA . ARG A 1 243 ? 2.621 -34.344 -9.170 1.00 88.19 243 ARG A CA 1
ATOM 2056 C C . ARG A 1 243 ? 2.865 -35.275 -10.345 1.00 88.19 243 ARG A C 1
ATOM 2058 O O . ARG A 1 243 ? 3.462 -36.320 -10.152 1.00 88.19 243 ARG A O 1
ATOM 2065 N N . SER A 1 244 ? 2.461 -34.892 -11.555 1.00 89.12 244 SER A N 1
ATOM 2066 C CA . SER A 1 244 ? 2.714 -35.716 -12.741 1.00 89.12 244 SER A CA 1
ATOM 2067 C C . SER A 1 244 ? 4.212 -35.869 -13.032 1.00 89.12 244 SER A C 1
ATOM 2069 O O . SER A 1 244 ? 4.650 -36.949 -13.416 1.00 89.12 244 SER A O 1
ATOM 2071 N N . LEU A 1 245 ? 5.012 -34.822 -12.797 1.00 84.25 245 LEU A N 1
ATOM 2072 C CA . LEU A 1 245 ? 6.470 -34.873 -12.911 1.00 84.25 245 LEU A CA 1
ATOM 2073 C C . LEU A 1 245 ? 7.086 -35.730 -11.803 1.00 84.25 245 LEU A C 1
ATOM 2075 O O . LEU A 1 245 ? 7.946 -36.552 -12.090 1.00 84.25 245 LEU A O 1
ATOM 2079 N N . GLU A 1 246 ? 6.635 -35.578 -10.558 1.00 83.06 246 GLU A N 1
ATOM 2080 C CA . GLU A 1 246 ? 7.068 -36.404 -9.427 1.00 83.06 246 GLU A CA 1
ATOM 2081 C C . GLU A 1 246 ? 6.725 -37.879 -9.659 1.00 83.06 246 GLU A C 1
ATOM 2083 O O . GLU A 1 246 ? 7.569 -38.739 -9.444 1.00 83.06 246 GLU A O 1
ATOM 2088 N N . GLU A 1 247 ? 5.529 -38.192 -10.158 1.00 83.69 247 GLU A N 1
ATOM 2089 C CA . GLU A 1 247 ? 5.121 -39.550 -10.531 1.00 83.69 247 GLU A CA 1
ATOM 2090 C C . GLU A 1 247 ? 5.981 -40.106 -11.671 1.00 83.69 247 GLU A C 1
ATOM 2092 O O . GLU A 1 247 ? 6.431 -41.246 -11.579 1.00 83.69 247 GLU A O 1
ATOM 2097 N N . GLN A 1 248 ? 6.278 -39.311 -12.706 1.00 80.62 248 GLN A N 1
ATOM 2098 C CA . GLN A 1 248 ? 7.186 -39.717 -13.786 1.00 80.62 248 GLN A CA 1
ATOM 2099 C C . GLN A 1 248 ? 8.610 -39.964 -13.274 1.00 80.62 248 GLN A C 1
ATOM 2101 O O . GLN A 1 248 ? 9.211 -40.980 -13.615 1.00 80.62 248 GLN A O 1
ATOM 2106 N N . VAL A 1 249 ? 9.145 -39.079 -12.431 1.00 75.62 249 VAL A N 1
ATOM 2107 C CA . VAL A 1 249 ? 10.477 -39.232 -11.826 1.00 75.62 249 VAL A CA 1
ATOM 2108 C C . VAL A 1 249 ? 10.514 -40.461 -10.916 1.00 75.62 249 VAL A C 1
ATOM 2110 O O . VAL A 1 249 ? 11.421 -41.280 -11.038 1.00 75.62 249 VAL A O 1
ATOM 2113 N N . ASN A 1 250 ? 9.503 -40.650 -10.067 1.00 74.25 250 ASN A N 1
ATOM 2114 C CA . ASN A 1 250 ? 9.400 -41.800 -9.169 1.00 74.25 250 ASN A CA 1
ATOM 2115 C C . ASN A 1 250 ? 9.234 -43.119 -9.943 1.00 74.25 250 ASN A C 1
ATOM 2117 O O . ASN A 1 250 ? 9.796 -44.137 -9.542 1.00 74.25 250 ASN A O 1
ATOM 2121 N N . PHE A 1 251 ? 8.509 -43.111 -11.066 1.00 73.50 251 PHE A N 1
ATOM 2122 C CA . PHE A 1 251 ? 8.349 -44.282 -11.931 1.00 73.50 251 PHE A CA 1
ATOM 2123 C C . PHE A 1 251 ? 9.642 -44.633 -12.680 1.00 73.50 251 PHE A C 1
ATOM 2125 O O . PHE A 1 251 ? 9.979 -45.807 -12.820 1.00 73.50 251 PHE A O 1
ATOM 2132 N N . LEU A 1 252 ? 10.392 -43.626 -13.137 1.00 69.00 252 LEU A N 1
ATOM 2133 C CA . LEU A 1 252 ? 11.645 -43.818 -13.872 1.00 69.00 252 LEU A CA 1
ATOM 2134 C C . LEU A 1 252 ? 12.840 -44.142 -12.961 1.00 69.00 252 LEU A C 1
ATOM 2136 O O . LEU A 1 252 ? 13.896 -44.537 -13.456 1.00 69.00 252 LEU A O 1
ATOM 2140 N N . SER A 1 253 ? 12.702 -43.982 -11.643 1.00 56.88 253 SER A N 1
ATOM 2141 C CA . SER A 1 253 ? 13.829 -44.046 -10.715 1.00 56.88 253 SER A CA 1
ATOM 2142 C C . SER A 1 253 ? 13.437 -44.534 -9.305 1.00 56.88 253 SER A C 1
ATOM 2144 O O . SER A 1 253 ? 13.528 -43.782 -8.333 1.00 56.88 253 SER A O 1
ATOM 2146 N N . PRO A 1 254 ? 13.101 -45.822 -9.117 1.00 60.41 254 PRO A N 1
ATOM 2147 C CA . PRO A 1 254 ? 13.183 -46.423 -7.786 1.00 60.41 254 PRO A CA 1
ATOM 2148 C C . PRO A 1 254 ? 14.644 -46.608 -7.322 1.00 60.41 254 PRO A C 1
ATOM 2150 O O . PRO A 1 254 ? 14.903 -46.601 -6.125 1.00 60.41 254 PRO A O 1
ATOM 2153 N N . ASN A 1 255 ? 15.607 -46.707 -8.255 1.00 59.06 255 ASN A N 1
ATOM 2154 C CA . ASN A 1 255 ? 17.023 -46.998 -7.964 1.00 59.06 255 ASN A CA 1
ATOM 2155 C C . ASN A 1 255 ? 18.009 -45.877 -8.364 1.00 59.06 255 ASN A C 1
ATOM 2157 O O . ASN A 1 255 ? 19.215 -46.063 -8.229 1.00 59.06 255 ASN A O 1
ATOM 2161 N N . LEU A 1 256 ? 17.535 -44.729 -8.868 1.00 56.06 256 LEU A N 1
ATOM 2162 C CA . LEU A 1 256 ? 18.381 -43.610 -9.308 1.00 56.06 256 LEU A CA 1
ATOM 2163 C C . LEU A 1 256 ? 18.325 -42.439 -8.307 1.00 56.06 256 LEU A C 1
ATOM 2165 O O . LEU A 1 256 ? 18.130 -41.281 -8.672 1.00 56.06 256 LEU A O 1
ATOM 2169 N N . GLN A 1 257 ? 18.519 -42.722 -7.016 1.00 58.47 257 GLN A N 1
ATOM 2170 C CA . GLN A 1 257 ? 18.863 -41.666 -6.061 1.00 58.47 257 GLN A CA 1
ATOM 2171 C C . GLN A 1 257 ? 20.276 -41.176 -6.394 1.00 58.47 257 GLN A C 1
ATOM 2173 O O . GLN A 1 257 ? 21.279 -41.735 -5.962 1.00 58.47 257 GLN A O 1
ATOM 2178 N N . SER A 1 258 ? 20.363 -40.157 -7.246 1.00 65.12 258 SER A N 1
ATOM 2179 C CA . SER A 1 258 ? 21.613 -39.440 -7.490 1.00 65.12 258 SER A CA 1
ATOM 2180 C C . SER A 1 258 ? 22.120 -38.872 -6.163 1.00 65.12 258 SER A C 1
ATOM 2182 O O . SER A 1 258 ? 21.320 -38.342 -5.389 1.00 65.12 258 SER A O 1
ATOM 2184 N N . HIS A 1 259 ? 23.433 -38.892 -5.915 1.00 68.00 259 HIS A N 1
ATOM 2185 C CA . HIS A 1 259 ? 24.043 -38.230 -4.749 1.00 68.00 259 HIS A CA 1
ATOM 2186 C C . HIS A 1 259 ? 23.570 -36.778 -4.568 1.00 68.00 259 HIS A C 1
ATOM 2188 O O . HIS A 1 259 ? 23.516 -36.269 -3.454 1.00 68.00 259 HIS A O 1
ATOM 2194 N N . PHE A 1 260 ? 23.172 -36.112 -5.656 1.00 66.81 260 PHE A N 1
ATOM 2195 C CA . PHE A 1 260 ? 22.565 -34.787 -5.601 1.00 66.81 260 PHE A CA 1
ATOM 2196 C C . PHE A 1 260 ? 21.194 -34.774 -4.902 1.00 66.81 260 PHE A C 1
ATOM 2198 O O . PHE A 1 260 ? 20.921 -33.891 -4.095 1.00 66.81 260 PHE A O 1
ATOM 2205 N N . THR A 1 261 ? 20.337 -35.763 -5.172 1.00 71.81 261 THR A N 1
ATOM 2206 C CA . THR A 1 261 ? 19.041 -35.899 -4.484 1.00 71.81 261 THR A CA 1
ATOM 2207 C C . THR A 1 261 ? 19.209 -36.247 -3.008 1.00 71.81 261 THR A C 1
ATOM 2209 O O . THR A 1 261 ? 18.478 -35.722 -2.173 1.00 71.81 261 THR A O 1
ATOM 2212 N N . GLU A 1 262 ? 20.217 -37.052 -2.675 1.00 76.38 262 GLU A N 1
ATOM 2213 C CA . GLU A 1 262 ? 20.572 -37.371 -1.292 1.00 76.38 262 GLU A CA 1
ATOM 2214 C C . GLU A 1 262 ? 21.073 -36.123 -0.546 1.00 76.38 262 GLU A C 1
ATOM 2216 O O . GLU A 1 262 ? 20.588 -35.825 0.543 1.00 76.38 262 GLU A O 1
ATOM 2221 N N . ALA A 1 263 ? 21.927 -35.314 -1.185 1.00 81.12 263 ALA A N 1
ATOM 2222 C CA . ALA A 1 263 ? 22.397 -34.041 -0.639 1.00 81.12 263 ALA A CA 1
ATOM 2223 C C . ALA A 1 263 ? 21.258 -33.029 -0.411 1.00 81.12 263 ALA A C 1
ATOM 2225 O O . ALA A 1 263 ? 21.248 -32.341 0.610 1.00 81.12 263 ALA A O 1
ATOM 2226 N N . ILE A 1 264 ? 20.272 -32.956 -1.316 1.00 78.88 264 ILE A N 1
ATOM 2227 C CA . ILE A 1 264 ? 19.089 -32.096 -1.135 1.00 78.88 264 ILE A CA 1
ATOM 2228 C C . ILE A 1 264 ? 18.238 -32.579 0.042 1.00 78.88 264 ILE A C 1
ATOM 2230 O O . ILE A 1 264 ? 17.830 -31.765 0.873 1.00 78.88 264 ILE A O 1
ATOM 2234 N N . MET A 1 265 ? 17.982 -33.888 0.144 1.00 80.94 265 MET A N 1
ATOM 2235 C CA . MET A 1 265 ? 17.219 -34.437 1.268 1.00 80.94 265 MET A CA 1
ATOM 2236 C C . MET A 1 265 ? 17.945 -34.237 2.602 1.00 80.94 265 MET A C 1
ATOM 2238 O O . MET A 1 265 ? 17.303 -33.944 3.612 1.00 80.94 265 MET A O 1
ATOM 2242 N N . GLU A 1 266 ? 19.273 -34.341 2.621 1.00 86.62 266 GLU A N 1
ATOM 2243 C CA . GLU A 1 266 ? 20.078 -34.091 3.814 1.00 86.62 266 GLU A CA 1
ATOM 2244 C C . GLU A 1 266 ? 20.101 -32.602 4.198 1.00 86.62 266 GLU A C 1
ATOM 2246 O O . GLU A 1 266 ? 19.976 -32.270 5.381 1.00 86.62 266 GLU A O 1
ATOM 2251 N N . GLU A 1 267 ? 20.145 -31.685 3.226 1.00 84.31 267 GLU A N 1
ATOM 2252 C CA . GLU A 1 267 ? 20.005 -30.246 3.477 1.00 84.31 267 GLU A CA 1
ATOM 2253 C C . GLU A 1 267 ? 18.607 -29.893 4.017 1.00 84.31 267 GLU A C 1
ATOM 2255 O O . GLU A 1 267 ? 18.480 -29.106 4.962 1.00 84.31 267 GLU A O 1
ATOM 2260 N N . GLU A 1 268 ? 17.546 -30.495 3.472 1.00 80.56 268 GLU A N 1
ATOM 2261 C CA . GLU A 1 268 ? 16.178 -30.310 3.965 1.00 80.56 268 GLU A CA 1
ATOM 2262 C C . GLU A 1 268 ? 16.019 -30.857 5.392 1.00 80.56 268 GLU A C 1
ATOM 2264 O O . GLU A 1 268 ? 15.427 -30.199 6.259 1.00 80.56 268 GLU A O 1
ATOM 2269 N N . ARG A 1 269 ? 16.617 -32.021 5.676 1.00 88.25 269 ARG A N 1
ATOM 2270 C CA . ARG A 1 269 ? 16.648 -32.607 7.020 1.00 88.25 269 ARG A CA 1
ATOM 2271 C C . ARG A 1 269 ? 17.393 -31.704 8.001 1.00 88.25 269 ARG A C 1
ATOM 2273 O O . ARG A 1 269 ? 16.870 -31.424 9.080 1.00 88.25 269 ARG A O 1
ATOM 2280 N N . ARG A 1 270 ? 18.551 -31.169 7.607 1.00 89.31 270 ARG A N 1
ATOM 2281 C CA . ARG A 1 270 ? 19.338 -30.229 8.416 1.00 89.31 270 ARG A CA 1
ATOM 2282 C C . ARG A 1 270 ? 18.566 -28.941 8.708 1.00 89.31 270 ARG A C 1
ATOM 2284 O O . ARG A 1 270 ? 18.532 -28.505 9.856 1.00 89.31 270 ARG A O 1
ATOM 2291 N N . LYS A 1 271 ? 17.874 -28.368 7.717 1.00 85.88 271 LYS A N 1
ATOM 2292 C CA . LYS A 1 271 ? 17.005 -27.191 7.918 1.00 85.88 271 LYS A CA 1
ATOM 2293 C C . LYS A 1 271 ? 15.864 -27.478 8.893 1.00 85.88 271 LYS A C 1
ATOM 2295 O O . LYS A 1 271 ? 15.524 -26.620 9.711 1.00 85.88 271 LYS A O 1
ATOM 2300 N N . ARG A 1 272 ? 15.272 -28.676 8.837 1.00 87.38 272 ARG A N 1
ATOM 2301 C CA . ARG A 1 272 ? 14.229 -29.094 9.784 1.00 87.38 272 ARG A CA 1
ATOM 2302 C C . ARG A 1 272 ? 14.783 -29.220 11.209 1.00 87.38 272 ARG A C 1
ATOM 2304 O O . ARG A 1 272 ? 14.168 -28.680 12.127 1.00 87.38 272 ARG A O 1
ATOM 2311 N N . GLU A 1 273 ? 15.947 -29.844 11.383 1.00 91.44 273 GLU A N 1
ATOM 2312 C CA . GLU A 1 273 ? 16.626 -29.965 12.683 1.00 91.44 273 GLU A CA 1
ATOM 2313 C C . GLU A 1 273 ? 17.030 -28.591 13.261 1.00 91.44 273 GLU A C 1
ATOM 2315 O O . GLU A 1 273 ? 16.842 -28.332 14.451 1.00 91.44 273 GLU A O 1
ATOM 2320 N N . GLU A 1 274 ? 17.530 -27.668 12.432 1.00 89.12 274 GLU A N 1
ATOM 2321 C CA . GLU A 1 274 ? 17.851 -26.293 12.845 1.00 89.12 274 GLU A CA 1
ATOM 2322 C C . GLU A 1 274 ? 16.595 -25.532 13.302 1.00 89.12 274 GLU A C 1
ATOM 2324 O O . GLU A 1 274 ? 16.604 -24.876 14.348 1.00 89.12 274 GLU A O 1
ATOM 2329 N N . ALA A 1 275 ? 15.481 -25.668 12.577 1.00 84.75 275 ALA A N 1
ATOM 2330 C CA . ALA A 1 275 ? 14.210 -25.058 12.961 1.00 84.75 275 ALA A CA 1
ATOM 2331 C C . ALA A 1 275 ? 13.650 -25.628 14.279 1.00 84.75 275 ALA A C 1
ATOM 2333 O O . ALA A 1 275 ? 13.014 -24.898 15.047 1.00 84.75 275 ALA A O 1
ATOM 2334 N N . GLU A 1 276 ? 13.870 -26.913 14.558 1.00 91.44 276 GLU A N 1
ATOM 2335 C CA . GLU A 1 276 ? 13.497 -27.537 15.831 1.00 91.44 276 GLU A CA 1
ATOM 2336 C C . GLU A 1 276 ? 14.372 -27.044 16.988 1.00 91.44 276 GLU A C 1
ATOM 2338 O O . GLU A 1 276 ? 13.820 -26.617 18.005 1.00 91.44 276 GLU A O 1
ATOM 2343 N N . LYS A 1 277 ? 15.695 -26.948 16.804 1.00 94.44 277 LYS A N 1
ATOM 2344 C CA . LYS A 1 277 ? 16.605 -26.357 17.805 1.00 94.44 277 LYS A CA 1
ATOM 2345 C C . LYS A 1 277 ? 16.221 -24.923 18.165 1.00 94.44 277 LYS A C 1
ATOM 2347 O O . LYS A 1 277 ? 16.160 -24.575 19.342 1.00 94.44 277 LYS A O 1
ATOM 2352 N N . VAL A 1 278 ? 15.864 -24.100 17.176 1.00 89.44 278 VAL A N 1
ATOM 2353 C CA . VAL A 1 278 ? 15.392 -22.726 17.428 1.00 89.44 278 VAL A CA 1
ATOM 2354 C C . VAL A 1 278 ? 14.113 -22.720 18.275 1.00 89.44 278 VAL A C 1
ATOM 2356 O O . VAL A 1 278 ? 13.967 -21.887 19.174 1.00 89.44 278 VAL A O 1
ATOM 2359 N N . LYS A 1 279 ? 13.179 -23.649 18.034 1.00 87.12 279 LYS A N 1
ATOM 2360 C CA . LYS A 1 279 ? 11.959 -23.770 18.851 1.00 87.12 279 LYS A CA 1
ATOM 2361 C C . LYS A 1 279 ? 12.282 -24.191 20.284 1.00 87.12 279 LYS A C 1
ATOM 2363 O O . LYS A 1 279 ? 11.710 -23.617 21.215 1.00 87.12 279 LYS A O 1
ATOM 2368 N N . GLU A 1 280 ? 13.193 -25.141 20.469 1.00 92.62 280 GLU A N 1
ATOM 2369 C CA . GLU A 1 280 ? 13.654 -25.576 21.792 1.00 92.62 280 GLU A CA 1
ATOM 2370 C C . GLU A 1 280 ? 14.339 -24.438 22.558 1.00 92.62 280 GLU A C 1
ATOM 2372 O O . GLU A 1 280 ? 14.009 -24.194 23.721 1.00 92.62 280 GLU A O 1
ATOM 2377 N N . ASP A 1 281 ? 15.194 -23.657 21.898 1.00 87.81 281 ASP A N 1
ATOM 2378 C CA . ASP A 1 281 ? 15.852 -22.493 22.493 1.00 87.81 281 ASP A CA 1
ATOM 2379 C C . ASP A 1 281 ? 14.854 -21.420 22.940 1.00 87.81 281 ASP A C 1
ATOM 2381 O O . ASP A 1 281 ? 14.992 -20.839 24.023 1.00 87.81 281 ASP A O 1
ATOM 2385 N N . VAL A 1 282 ? 13.805 -21.173 22.150 1.00 91.12 282 VAL A N 1
ATOM 2386 C CA . VAL A 1 282 ? 12.721 -20.251 22.525 1.00 91.12 282 VAL A CA 1
ATOM 2387 C C . VAL A 1 282 ? 11.975 -20.754 23.763 1.00 91.12 282 VAL A C 1
ATOM 2389 O O . VAL A 1 282 ? 11.652 -19.957 24.651 1.00 91.12 282 VAL A O 1
ATOM 2392 N N . ILE A 1 283 ? 11.712 -22.060 23.858 1.00 90.19 283 ILE A N 1
ATOM 2393 C CA . ILE A 1 283 ? 11.066 -22.669 25.030 1.00 90.19 283 ILE A CA 1
ATOM 2394 C C . ILE A 1 283 ? 11.980 -22.558 26.259 1.00 90.19 283 ILE A C 1
ATOM 2396 O O . ILE A 1 283 ? 11.529 -22.114 27.318 1.00 90.19 283 ILE A O 1
ATOM 2400 N N . ASN A 1 284 ? 13.269 -22.863 26.113 1.00 93.62 284 ASN A N 1
ATOM 2401 C CA . ASN A 1 284 ? 14.258 -22.776 27.187 1.00 93.62 284 ASN A CA 1
ATOM 2402 C C . ASN A 1 284 ? 14.428 -21.340 27.701 1.00 93.62 284 ASN A C 1
ATOM 2404 O O . ASN A 1 284 ? 14.492 -21.121 28.913 1.00 93.62 284 ASN A O 1
ATOM 2408 N N . ARG A 1 285 ? 14.432 -20.337 26.812 1.00 90.44 285 ARG A N 1
ATOM 2409 C CA . ARG A 1 285 ? 14.441 -18.917 27.208 1.00 90.44 285 ARG A CA 1
ATOM 2410 C C . ARG A 1 285 ? 13.204 -18.546 28.022 1.00 90.44 285 ARG A C 1
ATOM 2412 O O . ARG A 1 285 ? 13.340 -17.896 29.055 1.00 90.44 285 ARG A O 1
ATOM 2419 N N . LYS A 1 286 ? 12.014 -18.992 27.604 1.00 87.69 286 LYS A N 1
ATOM 2420 C CA . LYS A 1 286 ? 10.771 -18.752 28.356 1.00 87.69 286 LYS A CA 1
ATOM 2421 C C . LYS A 1 286 ? 10.810 -19.394 29.741 1.00 87.69 286 LYS A C 1
ATOM 2423 O O . LYS A 1 286 ? 10.427 -18.741 30.706 1.00 87.69 286 LYS A O 1
ATOM 2428 N N . LEU A 1 287 ? 11.315 -20.623 29.856 1.00 91.94 287 LEU A N 1
ATOM 2429 C CA . LEU A 1 287 ? 11.472 -21.298 31.148 1.00 91.94 287 LEU A CA 1
ATOM 2430 C C . LEU A 1 287 ? 12.432 -20.542 32.076 1.00 91.94 287 LEU A C 1
ATOM 2432 O O . LEU A 1 287 ? 12.088 -20.319 33.233 1.00 91.94 287 LEU A O 1
ATOM 2436 N N . LYS A 1 288 ? 13.578 -20.071 31.566 1.00 94.50 288 LYS A N 1
ATOM 2437 C CA . LYS A 1 288 ? 14.519 -19.241 32.340 1.00 94.50 288 LYS A CA 1
ATOM 2438 C C . LYS A 1 288 ? 13.888 -17.924 32.801 1.00 94.50 288 LYS A C 1
ATOM 2440 O O . LYS A 1 288 ? 14.071 -17.530 33.948 1.00 94.50 288 LYS A O 1
ATOM 2445 N N . MET A 1 289 ? 13.116 -17.261 31.937 1.00 91.38 289 MET A N 1
ATOM 2446 C CA . MET A 1 289 ? 12.383 -16.045 32.312 1.00 91.38 289 MET A CA 1
ATOM 2447 C C . MET A 1 289 ? 11.341 -16.312 33.402 1.00 91.38 289 MET A C 1
ATOM 2449 O O . MET A 1 289 ? 11.208 -15.500 34.311 1.00 91.38 289 MET A O 1
ATOM 2453 N N . MET A 1 290 ? 10.621 -17.436 33.330 1.00 90.81 290 MET A N 1
ATOM 2454 C CA . MET A 1 290 ? 9.657 -17.821 34.366 1.00 90.81 290 MET A CA 1
ATOM 2455 C C . MET A 1 290 ? 10.349 -18.114 35.699 1.00 90.81 290 MET A C 1
ATOM 2457 O O . MET A 1 290 ? 9.940 -17.562 36.711 1.00 90.81 290 MET A O 1
ATOM 2461 N N . GLN A 1 291 ? 11.437 -18.890 35.691 1.00 93.88 291 GLN A N 1
ATOM 2462 C CA . GLN A 1 291 ? 12.237 -19.159 36.893 1.00 93.88 291 GLN A CA 1
ATOM 2463 C C . GLN A 1 291 ? 12.758 -17.869 37.531 1.00 93.88 291 GLN A C 1
ATOM 2465 O O . GLN A 1 291 ? 12.700 -17.709 38.746 1.00 93.88 291 GLN A O 1
ATOM 2470 N N . TYR A 1 292 ? 13.231 -16.928 36.712 1.00 94.12 292 TYR A N 1
ATOM 2471 C CA . TYR A 1 292 ? 13.655 -15.621 37.198 1.00 94.12 292 TYR A CA 1
ATOM 2472 C C . TYR A 1 292 ? 12.485 -14.817 37.778 1.00 94.12 292 TYR A C 1
ATOM 2474 O O . TYR A 1 292 ? 12.629 -14.217 38.836 1.00 94.12 292 TYR A O 1
ATOM 2482 N N . ALA A 1 293 ? 11.322 -14.819 37.125 1.00 91.81 293 ALA A N 1
ATOM 2483 C CA . ALA A 1 293 ? 10.135 -14.132 37.628 1.00 91.81 293 ALA A CA 1
ATOM 2484 C C . ALA A 1 293 ? 9.663 -14.701 38.976 1.00 91.81 293 ALA A C 1
ATOM 2486 O O . ALA A 1 293 ? 9.304 -13.928 39.865 1.00 91.81 293 ALA A O 1
ATOM 2487 N N . ASP A 1 294 ? 9.706 -16.023 39.144 1.00 91.69 294 ASP A N 1
ATOM 2488 C CA . ASP A 1 294 ? 9.381 -16.691 40.405 1.00 91.69 294 ASP A CA 1
ATOM 2489 C C . ASP A 1 294 ? 10.398 -16.322 41.497 1.00 91.69 294 ASP A C 1
ATOM 2491 O O . ASP A 1 294 ? 9.998 -15.889 42.577 1.00 91.69 294 ASP A O 1
ATOM 2495 N N . LEU A 1 295 ? 11.699 -16.351 41.186 1.00 95.19 295 LEU A N 1
ATOM 2496 C CA . LEU A 1 295 ? 12.758 -15.919 42.106 1.00 95.19 295 LEU A CA 1
ATOM 2497 C C . LEU A 1 295 ? 12.600 -14.448 42.523 1.00 95.19 295 LEU A C 1
ATOM 2499 O O . LEU A 1 295 ? 12.733 -14.114 43.697 1.00 95.19 295 LEU A O 1
ATOM 2503 N N . VAL A 1 296 ? 12.296 -13.555 41.577 1.00 93.06 296 VAL A N 1
ATOM 2504 C CA . VAL A 1 296 ? 12.040 -12.134 41.859 1.00 93.06 296 VAL A CA 1
ATOM 2505 C C . VAL A 1 296 ? 10.824 -11.983 42.766 1.00 93.06 296 VAL A C 1
ATOM 2507 O O . VAL A 1 296 ? 10.856 -11.183 43.695 1.00 93.06 296 VAL A O 1
ATOM 2510 N N . LYS A 1 297 ? 9.764 -12.757 42.537 1.00 90.88 297 LYS A N 1
ATOM 2511 C CA . LYS A 1 297 ? 8.562 -12.732 43.373 1.00 90.88 297 LYS A CA 1
ATOM 2512 C C . LYS A 1 297 ? 8.831 -13.233 44.798 1.00 90.88 297 LYS A C 1
ATOM 2514 O O . LYS A 1 297 ? 8.214 -12.722 45.730 1.00 90.88 297 LYS A O 1
ATOM 2519 N N . GLU A 1 298 ? 9.728 -14.203 44.969 1.00 88.75 298 GLU A N 1
ATOM 2520 C CA . GLU A 1 298 ? 10.159 -14.704 46.281 1.00 88.75 298 GLU A CA 1
ATOM 2521 C C . GLU A 1 298 ? 11.073 -13.712 47.014 1.00 88.75 298 GLU A C 1
ATOM 2523 O O . GLU A 1 298 ? 10.847 -13.430 48.190 1.00 88.75 298 GLU A O 1
ATOM 2528 N N . MET A 1 299 ? 12.060 -13.146 46.314 1.00 91.06 299 MET A N 1
ATOM 2529 C CA . MET A 1 299 ? 13.043 -12.198 46.862 1.00 91.06 299 MET A CA 1
ATOM 2530 C C . MET A 1 299 ? 12.440 -10.822 47.161 1.00 91.06 299 MET A C 1
ATOM 2532 O O . MET A 1 299 ? 12.789 -10.180 48.149 1.00 91.06 299 MET A O 1
ATOM 2536 N N . PHE A 1 300 ? 11.540 -10.360 46.296 1.00 88.81 300 PHE A N 1
ATOM 2537 C CA . PHE A 1 300 ? 10.923 -9.039 46.350 1.00 88.81 300 PHE A CA 1
ATOM 2538 C C . PHE A 1 300 ? 9.416 -9.177 46.528 1.00 88.81 300 PHE A C 1
ATOM 2540 O O . PHE A 1 300 ? 8.623 -8.685 45.719 1.00 88.81 300 PHE A O 1
ATOM 2547 N N . GLN A 1 301 ? 9.005 -9.855 47.601 1.00 83.62 301 GLN A N 1
ATOM 2548 C CA . G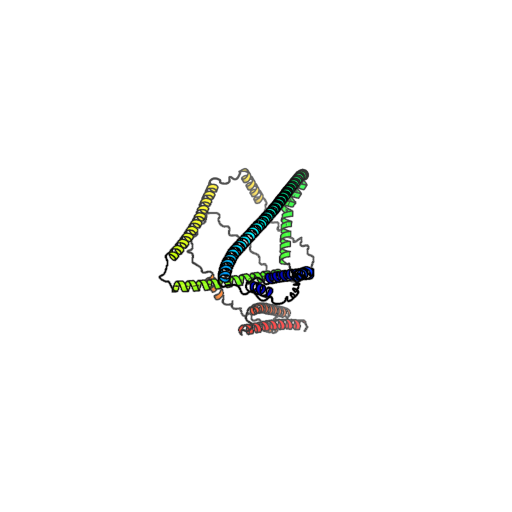LN A 1 301 ? 7.603 -9.825 47.995 1.00 83.62 301 GLN A CA 1
ATOM 2549 C C . GLN A 1 301 ? 7.203 -8.365 48.237 1.00 83.62 301 GLN A C 1
ATOM 2551 O O . GLN A 1 301 ? 7.872 -7.670 49.008 1.00 83.62 301 GLN A O 1
ATOM 2556 N N . PRO A 1 302 ? 6.147 -7.861 47.576 1.00 82.00 302 PRO A N 1
ATOM 2557 C CA . PRO A 1 302 ? 5.704 -6.498 47.790 1.00 82.00 302 PRO A CA 1
ATOM 2558 C C . PRO A 1 302 ? 5.303 -6.340 49.257 1.00 82.00 302 PRO A C 1
ATOM 2560 O O . PRO A 1 302 ? 4.293 -6.884 49.703 1.00 82.00 302 PRO A O 1
ATOM 2563 N N . SER A 1 303 ? 6.119 -5.601 50.005 1.00 80.69 303 SER A N 1
ATOM 2564 C CA . SER A 1 303 ? 5.801 -5.216 51.372 1.00 80.69 303 SER A CA 1
ATOM 2565 C C . SER A 1 303 ? 4.646 -4.227 51.311 1.00 80.69 303 SER A C 1
ATOM 2567 O O . SER A 1 303 ? 4.754 -3.158 50.707 1.00 80.69 303 SER A O 1
ATOM 2569 N N . VAL A 1 304 ? 3.500 -4.607 51.871 1.00 78.25 304 VAL A N 1
ATOM 2570 C CA . VAL A 1 304 ? 2.371 -3.689 51.989 1.00 78.25 304 VAL A CA 1
ATOM 2571 C C . VAL A 1 304 ? 2.712 -2.723 53.118 1.00 78.25 304 VAL A C 1
ATOM 2573 O O . VAL A 1 304 ? 2.878 -3.147 54.261 1.00 78.25 304 VAL A O 1
ATOM 2576 N N . ASP A 1 305 ? 2.811 -1.433 52.802 1.00 86.81 305 ASP A N 1
ATOM 2577 C CA . ASP A 1 305 ? 2.987 -0.397 53.817 1.00 86.81 305 ASP A CA 1
ATOM 2578 C C . ASP A 1 305 ? 1.923 -0.537 54.910 1.00 86.81 305 ASP A C 1
ATOM 2580 O O . ASP A 1 305 ? 0.722 -0.583 54.623 1.00 86.81 305 ASP A O 1
ATOM 2584 N N . LYS A 1 306 ? 2.366 -0.562 56.173 1.00 87.62 306 LYS A N 1
ATOM 2585 C CA . LYS A 1 306 ? 1.485 -0.714 57.343 1.00 87.62 306 LYS A CA 1
ATOM 2586 C C . LYS A 1 306 ? 0.375 0.343 57.363 1.00 87.62 306 LYS A C 1
ATOM 2588 O O . LYS A 1 306 ? -0.755 0.031 57.712 1.00 87.62 306 LYS A O 1
ATOM 2593 N N . SER A 1 307 ? 0.670 1.560 56.899 1.00 84.44 307 SER A N 1
ATOM 2594 C CA . SER A 1 307 ? -0.299 2.656 56.765 1.00 84.44 307 SER A CA 1
ATOM 2595 C C . SER A 1 307 ? -1.418 2.362 55.759 1.00 84.44 307 SER A C 1
ATOM 2597 O O . SER A 1 307 ? -2.573 2.722 55.984 1.00 84.44 307 SER A O 1
ATOM 2599 N N . LYS A 1 308 ? -1.107 1.672 54.655 1.00 84.88 308 LYS A N 1
ATOM 2600 C CA . LYS A 1 308 ? -2.110 1.255 53.669 1.00 84.88 308 LYS A CA 1
ATOM 2601 C C . LYS A 1 308 ? -2.908 0.045 54.131 1.00 84.88 308 LYS A C 1
ATOM 2603 O O . LYS A 1 308 ? -4.076 -0.058 53.766 1.00 84.88 308 LYS A O 1
ATOM 2608 N N . GLN A 1 309 ? -2.310 -0.853 54.919 1.00 85.50 309 GLN A N 1
ATOM 2609 C CA . GLN A 1 309 ? -3.050 -1.949 55.557 1.00 85.50 309 GLN A CA 1
ATOM 2610 C C . GLN A 1 309 ? -4.121 -1.395 56.493 1.00 85.50 309 GLN A C 1
ATOM 2612 O O . GLN A 1 309 ? -5.287 -1.747 56.333 1.00 85.50 309 GLN A O 1
ATOM 2617 N N . THR A 1 310 ? -3.760 -0.451 57.365 1.00 87.12 310 THR A N 1
ATOM 2618 C CA . THR A 1 310 ? -4.720 0.201 58.265 1.00 87.12 310 THR A CA 1
ATOM 2619 C C . THR A 1 310 ? -5.782 0.991 57.495 1.00 87.12 310 THR A C 1
ATOM 2621 O O . THR A 1 310 ? -6.961 0.896 57.815 1.00 87.12 310 THR A O 1
ATOM 2624 N N . GLU A 1 311 ? -5.419 1.697 56.414 1.00 89.94 311 GLU A N 1
ATOM 2625 C CA . GLU A 1 311 ? -6.398 2.399 55.561 1.00 89.94 311 GLU A CA 1
ATOM 2626 C C . GLU A 1 311 ? -7.403 1.428 54.903 1.00 89.94 311 GLU A C 1
ATOM 2628 O O . GLU A 1 311 ? -8.605 1.710 54.810 1.00 89.94 311 GLU A O 1
ATOM 2633 N N . LEU A 1 312 ? -6.923 0.271 54.435 1.00 85.31 312 LEU A N 1
ATOM 2634 C CA . LEU A 1 312 ? -7.753 -0.780 53.845 1.00 85.31 312 LEU A CA 1
ATOM 2635 C C . LEU A 1 312 ? -8.654 -1.444 54.884 1.00 85.31 312 LEU A C 1
ATOM 2637 O O . LEU A 1 312 ? -9.836 -1.648 54.599 1.00 85.31 312 LEU A O 1
ATOM 2641 N N . GLU A 1 313 ? -8.129 -1.748 56.067 1.00 89.94 313 GLU A N 1
ATOM 2642 C CA . GLU A 1 313 ? -8.895 -2.290 57.190 1.00 89.94 313 GLU A CA 1
ATOM 2643 C C . GLU A 1 313 ? -9.992 -1.319 57.617 1.00 89.94 313 GLU A C 1
ATOM 2645 O O . GLU A 1 313 ? -11.157 -1.711 57.655 1.00 89.94 313 GLU A O 1
ATOM 2650 N N . GLU A 1 314 ? -9.678 -0.032 57.773 1.00 88.75 314 GLU A N 1
ATOM 2651 C CA . GLU A 1 314 ? -10.677 0.999 58.050 1.00 88.75 314 GLU A CA 1
ATOM 2652 C C . GLU A 1 314 ? -11.746 1.086 56.954 1.00 88.75 314 GLU A C 1
ATOM 2654 O O . GLU A 1 314 ? -12.928 1.288 57.239 1.00 88.75 314 GLU A O 1
ATOM 2659 N N . ARG A 1 315 ? -11.372 0.960 55.675 1.00 83.25 315 ARG A N 1
ATOM 2660 C CA . ARG A 1 315 ? -12.345 0.926 54.570 1.00 83.25 315 ARG A CA 1
ATOM 2661 C C . ARG A 1 315 ? -13.232 -0.309 54.641 1.00 83.25 315 ARG A C 1
ATOM 2663 O O . ARG A 1 315 ? -14.438 -0.195 54.417 1.00 83.25 315 ARG A O 1
ATOM 2670 N N . ILE A 1 316 ? -12.656 -1.470 54.932 1.00 87.06 316 ILE A N 1
ATOM 2671 C CA . ILE A 1 316 ? -13.390 -2.728 55.084 1.00 87.06 316 ILE A CA 1
ATOM 2672 C C . ILE A 1 316 ? -14.346 -2.627 56.273 1.00 87.06 316 ILE A C 1
ATOM 2674 O O . ILE A 1 316 ? -15.511 -3.003 56.141 1.00 87.06 316 ILE A O 1
ATOM 2678 N N . GLU A 1 317 ? -13.909 -2.062 57.395 1.00 86.25 317 GLU A N 1
ATOM 2679 C CA . GLU A 1 317 ? -14.756 -1.792 58.553 1.00 86.25 317 GLU A CA 1
ATOM 2680 C C . GLU A 1 317 ? -15.864 -0.794 58.225 1.00 86.25 317 GLU A C 1
ATOM 2682 O O . GLU A 1 317 ? -17.024 -1.073 58.518 1.00 86.25 317 GLU A O 1
ATOM 2687 N N . LYS A 1 318 ? -15.575 0.305 57.519 1.00 83.00 318 LYS A N 1
ATOM 2688 C CA . LYS A 1 318 ? -16.589 1.269 57.039 1.00 83.00 318 LYS A CA 1
ATOM 2689 C C . LYS A 1 318 ? -17.612 0.628 56.089 1.00 83.00 318 LYS A C 1
ATOM 2691 O O . LYS A 1 318 ? -18.755 1.079 56.021 1.00 83.00 318 LYS A O 1
ATOM 2696 N N . ILE A 1 319 ? -17.231 -0.417 55.350 1.00 79.06 319 ILE A N 1
ATOM 2697 C CA . ILE A 1 319 ? -18.138 -1.188 54.483 1.00 79.06 319 ILE A CA 1
ATOM 2698 C C . ILE A 1 319 ? -18.943 -2.220 55.288 1.00 79.06 319 ILE A C 1
ATOM 2700 O O . ILE A 1 319 ? -20.124 -2.408 55.000 1.00 79.06 319 ILE A O 1
ATOM 2704 N N . LYS A 1 320 ? -18.338 -2.871 56.290 1.00 78.38 320 LYS A N 1
ATOM 2705 C CA . LYS A 1 320 ? -19.004 -3.850 57.167 1.00 78.38 320 LYS A CA 1
ATOM 2706 C C . LYS A 1 320 ? -19.989 -3.195 58.141 1.00 78.38 320 LYS A C 1
ATOM 2708 O O . LYS A 1 320 ? -21.047 -3.758 58.395 1.00 78.38 320 LYS A O 1
ATOM 2713 N N . THR A 1 321 ? -19.649 -2.019 58.667 1.00 71.00 321 THR A N 1
ATOM 2714 C CA . THR A 1 321 ? -20.438 -1.284 59.675 1.00 71.00 321 THR A CA 1
ATOM 2715 C C . THR A 1 321 ? -21.534 -0.417 59.074 1.00 71.00 321 THR A C 1
ATOM 2717 O O . THR A 1 321 ? -22.468 -0.052 59.782 1.00 71.00 321 THR A O 1
ATOM 2720 N N . LYS A 1 322 ? -21.491 -0.114 57.769 1.00 61.72 322 LYS A N 1
ATOM 2721 C CA . LYS A 1 322 ? -22.655 0.455 57.088 1.00 61.72 322 LYS A CA 1
ATOM 2722 C C . LYS A 1 322 ? -23.710 -0.643 56.966 1.00 61.72 322 LYS A C 1
ATOM 2724 O O . LYS A 1 322 ? -23.515 -1.548 56.149 1.00 61.72 322 LYS A O 1
ATOM 2729 N N . PRO A 1 323 ? -24.844 -0.578 57.697 1.00 52.53 323 PRO A N 1
ATOM 2730 C CA . PRO A 1 323 ? -25.951 -1.464 57.398 1.00 52.53 323 PRO A CA 1
ATOM 2731 C C . PRO A 1 323 ? -26.289 -1.231 55.931 1.00 52.53 323 PRO A C 1
ATOM 2733 O O . PRO A 1 323 ? -26.550 -0.095 55.516 1.00 52.53 323 PRO A O 1
ATOM 2736 N N . ARG A 1 324 ? -26.226 -2.296 55.125 1.00 51.75 324 ARG A N 1
ATOM 2737 C CA . ARG A 1 324 ? -26.812 -2.295 53.788 1.00 51.75 324 ARG A CA 1
ATOM 2738 C C . ARG A 1 324 ? -28.292 -2.007 53.992 1.00 51.75 324 ARG A C 1
ATOM 2740 O O . ARG A 1 324 ? -29.087 -2.925 54.158 1.00 51.75 324 ARG A O 1
ATOM 2747 N N . LYS A 1 325 ? -28.664 -0.726 53.996 1.00 53.25 325 LYS A N 1
ATOM 2748 C CA . LYS A 1 325 ? -30.026 -0.315 53.703 1.00 53.25 325 LYS A CA 1
ATOM 2749 C C . LYS A 1 325 ? -30.265 -0.896 52.320 1.00 53.25 325 LYS A C 1
ATOM 2751 O O . LYS A 1 325 ? -29.730 -0.386 51.334 1.00 53.25 325 LYS A O 1
ATOM 2756 N N . MET A 1 326 ? -30.967 -2.026 52.273 1.00 44.34 326 MET A N 1
ATOM 2757 C CA . MET A 1 326 ? -31.616 -2.510 51.069 1.00 44.34 326 MET A CA 1
ATOM 2758 C C . MET A 1 326 ? -32.633 -1.435 50.718 1.00 44.34 326 MET A C 1
ATOM 2760 O O . MET A 1 326 ? -33.803 -1.500 51.073 1.00 44.34 326 MET A O 1
ATOM 2764 N N . VAL A 1 327 ? -32.143 -0.361 50.103 1.00 45.00 327 VAL A N 1
ATOM 2765 C CA . VAL A 1 327 ? -32.994 0.541 49.365 1.00 45.00 327 VAL A CA 1
ATOM 2766 C C . VAL A 1 327 ? -33.452 -0.330 48.216 1.00 45.00 327 VAL A C 1
ATOM 2768 O O . VAL A 1 327 ? -32.707 -0.546 47.257 1.00 45.00 327 VAL A O 1
ATOM 2771 N N . ASN A 1 328 ? -34.650 -0.885 48.372 1.00 45.66 328 ASN A N 1
ATOM 2772 C CA . ASN A 1 328 ? -35.506 -1.295 47.279 1.00 45.66 328 ASN A CA 1
ATOM 2773 C C . ASN A 1 328 ? -35.670 -0.057 46.398 1.00 45.66 328 ASN A C 1
ATOM 2775 O O . ASN A 1 328 ? -36.647 0.676 46.487 1.00 45.66 328 ASN A O 1
ATOM 2779 N N . LYS A 1 329 ? -34.652 0.235 45.587 1.00 48.59 329 LYS A N 1
ATOM 2780 C CA . LYS A 1 329 ? -34.786 1.113 44.447 1.00 48.59 329 LYS A CA 1
ATOM 2781 C C . LYS A 1 329 ? -35.595 0.292 43.462 1.00 48.59 329 LYS A C 1
ATOM 2783 O O . LYS A 1 329 ? -35.045 -0.378 42.593 1.00 48.59 329 LYS A O 1
ATOM 2788 N N . THR A 1 330 ? -36.912 0.355 43.626 1.00 43.53 330 THR A N 1
ATOM 2789 C CA . THR A 1 330 ? -37.804 0.555 42.494 1.00 43.53 330 THR A CA 1
ATOM 2790 C C . THR A 1 330 ? -37.132 1.609 41.625 1.00 43.53 330 THR A C 1
ATOM 2792 O O . THR A 1 330 ? -37.166 2.805 41.917 1.00 43.53 330 THR A O 1
ATOM 2795 N N . SER A 1 331 ? -36.373 1.139 40.638 1.00 42.25 331 SER A N 1
ATOM 2796 C CA . SER A 1 331 ? -35.816 1.957 39.579 1.00 42.25 331 SER A CA 1
ATOM 2797 C C . SER A 1 331 ? -37.015 2.435 38.778 1.00 42.25 331 SER A C 1
ATOM 2799 O O . SER A 1 331 ? -37.441 1.826 37.802 1.00 42.25 331 SER A O 1
ATOM 2801 N N . VAL A 1 332 ? -37.605 3.518 39.276 1.00 42.72 332 VAL A N 1
ATOM 2802 C CA . VAL A 1 332 ? -38.456 4.410 38.513 1.00 42.72 332 VAL A CA 1
ATOM 2803 C C . VAL A 1 332 ? -37.563 4.946 37.405 1.00 42.72 332 VAL A C 1
ATOM 2805 O O . VAL A 1 332 ? -36.741 5.836 37.588 1.00 42.72 332 VAL A O 1
ATOM 2808 N N . LYS A 1 333 ? -37.620 4.242 36.283 1.00 49.00 333 LYS A N 1
ATOM 2809 C CA . LYS A 1 333 ? -37.892 4.780 34.957 1.00 49.00 333 LYS A CA 1
ATOM 2810 C C . LYS A 1 333 ? -38.192 6.290 34.980 1.00 49.00 333 LYS A C 1
ATOM 2812 O O . LYS A 1 333 ? -39.344 6.693 35.043 1.00 49.00 333 LYS A O 1
ATOM 2817 N N . SER A 1 334 ? -37.161 7.124 34.905 1.00 45.22 334 SER A N 1
ATOM 2818 C CA . SER A 1 334 ? -37.305 8.539 34.549 1.00 45.22 334 SER A CA 1
ATOM 2819 C C . SER A 1 334 ? -36.066 9.031 33.804 1.00 45.22 334 SER A C 1
ATOM 2821 O O . SER A 1 334 ? -35.131 9.566 34.382 1.00 45.22 334 SER A O 1
ATOM 2823 N N . TRP A 1 335 ? -36.056 8.757 32.496 1.00 38.62 335 TRP A N 1
ATOM 2824 C CA . TRP A 1 335 ? -35.660 9.676 31.414 1.00 38.62 335 TRP A CA 1
ATOM 2825 C C . TRP A 1 335 ? -35.481 8.902 30.106 1.00 38.62 335 TRP A C 1
ATOM 2827 O O . TRP A 1 335 ? -34.400 8.772 29.541 1.00 38.62 335 TRP A O 1
ATOM 2837 N N . SER A 1 336 ? -36.603 8.390 29.606 1.00 37.16 336 SER A N 1
ATOM 2838 C CA . SER A 1 336 ? -36.815 8.258 28.172 1.00 37.16 336 SER A CA 1
ATOM 2839 C C . SER A 1 336 ? -37.601 9.485 27.722 1.00 37.16 336 SER A C 1
ATOM 2841 O O . SER A 1 336 ? -38.826 9.507 27.811 1.00 37.16 336 SER A O 1
ATOM 2843 N N . GLY A 1 337 ? -36.891 10.508 27.249 1.00 44.44 337 GLY A N 1
ATOM 2844 C CA . GLY A 1 337 ? -37.453 11.419 26.261 1.00 44.44 337 GLY A CA 1
ATOM 2845 C C . GLY A 1 337 ? -37.608 10.635 24.964 1.00 44.44 337 GLY A C 1
ATOM 2846 O O . GLY A 1 337 ? -36.639 10.459 24.227 1.00 44.44 337 GLY A O 1
ATOM 2847 N N . ARG A 1 338 ? -38.798 10.078 24.744 1.00 40.22 338 ARG A N 1
ATOM 2848 C CA . ARG A 1 338 ? -39.217 9.552 23.446 1.00 40.22 338 ARG A CA 1
ATOM 2849 C C . ARG A 1 338 ? -40.734 9.640 23.351 1.00 40.22 338 ARG A C 1
ATOM 2851 O O . ARG A 1 338 ? -41.450 8.686 23.633 1.00 40.22 338 ARG A O 1
ATOM 2858 N N . GLU A 1 339 ? -41.195 10.821 22.970 1.00 45.22 339 GLU A N 1
ATOM 2859 C CA . GLU A 1 339 ? -42.465 10.970 22.274 1.00 45.22 339 GLU A CA 1
ATOM 2860 C C . GLU A 1 339 ? -42.315 10.325 20.893 1.00 45.22 339 GLU A C 1
ATOM 2862 O O . GLU A 1 339 ? -41.534 10.779 20.063 1.00 45.22 339 GLU A O 1
ATOM 2867 N N . SER A 1 340 ? -43.002 9.210 20.681 1.00 40.59 340 SER A N 1
ATOM 2868 C CA . SER A 1 340 ? -43.825 8.977 19.491 1.00 40.59 340 SER A CA 1
ATOM 2869 C C . SER A 1 340 ? -44.537 7.651 19.717 1.00 40.59 340 SER A C 1
ATOM 2871 O O . SER A 1 340 ? -43.884 6.614 19.873 1.00 40.59 340 SER A O 1
ATOM 2873 N N . GLY A 1 341 ? -45.859 7.720 19.811 1.00 42.56 341 GLY A N 1
ATOM 2874 C CA . GLY A 1 341 ? -46.715 6.605 20.169 1.00 42.56 341 GLY A CA 1
ATOM 2875 C C . GLY A 1 341 ? -46.629 5.431 19.202 1.00 42.56 341 GLY A C 1
ATOM 2876 O O . GLY A 1 341 ? -46.378 5.588 18.010 1.00 42.56 341 GLY A O 1
ATOM 2877 N N . ASN A 1 342 ? -46.871 4.250 19.752 1.00 36.53 342 ASN A N 1
ATOM 2878 C CA . ASN A 1 342 ? -47.867 3.361 19.183 1.00 36.53 342 ASN A CA 1
ATOM 2879 C C . ASN A 1 342 ? -48.339 2.423 20.293 1.00 36.53 342 ASN A C 1
ATOM 2881 O O . ASN A 1 342 ? -47.528 1.777 20.959 1.00 36.53 342 ASN A O 1
ATOM 2885 N N . GLU A 1 343 ? -49.642 2.450 20.535 1.00 47.84 343 GLU A N 1
ATOM 2886 C CA . GLU A 1 343 ? -50.338 1.584 21.475 1.00 47.84 343 GLU A CA 1
ATOM 2887 C C . GLU A 1 343 ? -50.552 0.199 20.851 1.00 47.84 343 GLU A C 1
ATOM 2889 O O . GLU A 1 343 ? -50.574 0.053 19.630 1.00 47.84 343 GLU A O 1
ATOM 2894 N N . ASN A 1 344 ? -50.753 -0.777 21.737 1.00 44.56 344 ASN A N 1
ATOM 2895 C CA . ASN A 1 344 ? -51.115 -2.178 21.508 1.00 44.56 344 ASN A CA 1
ATOM 2896 C C . ASN A 1 344 ? -49.984 -3.140 21.126 1.00 44.56 344 ASN A C 1
ATOM 2898 O O . ASN A 1 344 ? -49.613 -3.284 19.969 1.00 44.56 344 ASN A O 1
ATOM 2902 N N . GLU A 1 345 ? -49.519 -3.886 22.131 1.00 40.84 345 GLU A N 1
ATOM 2903 C CA . GLU A 1 345 ? -49.766 -5.334 22.181 1.00 40.84 345 GLU A CA 1
ATOM 2904 C C . GLU A 1 345 ? -49.388 -5.876 23.571 1.00 40.84 345 GLU A C 1
ATOM 2906 O O . GLU A 1 345 ? -48.219 -5.942 23.960 1.00 40.84 345 GLU A O 1
ATOM 2911 N N . GLU A 1 346 ? -50.411 -6.267 24.332 1.00 49.09 346 GLU A N 1
ATOM 2912 C CA . GLU A 1 346 ? -50.282 -7.187 25.455 1.00 49.09 346 GLU A CA 1
ATOM 2913 C C . GLU A 1 346 ? -49.947 -8.574 24.903 1.00 49.09 346 GLU A C 1
ATOM 2915 O O . GLU A 1 346 ? -50.807 -9.278 24.384 1.00 49.09 346 GLU A O 1
ATOM 2920 N N . THR A 1 347 ? -48.696 -9.004 25.039 1.00 39.62 347 THR A N 1
ATOM 2921 C CA . THR A 1 347 ? -48.383 -10.436 25.062 1.00 39.62 347 THR A CA 1
ATOM 2922 C C . THR A 1 347 ? -47.515 -10.742 26.272 1.00 39.62 347 THR A C 1
ATOM 2924 O O . THR A 1 347 ? -46.415 -10.213 26.455 1.00 39.62 347 THR A O 1
ATOM 2927 N N . GLY A 1 348 ? -48.069 -11.590 27.138 1.00 41.75 348 GLY A N 1
ATOM 2928 C CA . GLY A 1 348 ? -47.419 -12.132 28.317 1.00 41.75 348 GLY A CA 1
ATOM 2929 C C . GLY A 1 348 ? -46.128 -12.851 27.944 1.00 41.75 348 GLY A C 1
ATOM 2930 O O . GLY A 1 348 ? -46.137 -13.940 27.381 1.00 41.75 348 GLY A O 1
ATOM 2931 N N . SER A 1 349 ? -45.005 -12.234 28.294 1.00 37.38 349 SER A N 1
ATOM 2932 C CA . SER A 1 349 ? -43.712 -12.899 28.381 1.00 37.38 349 SER A CA 1
ATOM 2933 C C . SER A 1 349 ? -43.519 -13.308 29.833 1.00 37.38 349 SER A C 1
ATOM 2935 O O . SER A 1 349 ? -43.123 -12.503 30.682 1.00 37.38 349 SER A O 1
ATOM 2937 N N . GLU A 1 350 ? -43.879 -14.554 30.136 1.00 40.56 350 GLU A N 1
ATOM 2938 C CA . GLU A 1 350 ? -43.531 -15.185 31.402 1.00 40.56 350 GLU A CA 1
ATOM 2939 C C . GLU A 1 350 ? -42.017 -15.084 31.617 1.00 40.56 350 GLU A C 1
ATOM 2941 O O . GLU A 1 350 ? -41.200 -15.448 30.768 1.00 40.56 350 GLU A O 1
ATOM 2946 N N . GLY A 1 351 ? -41.662 -14.520 32.772 1.00 42.78 351 GLY A N 1
ATOM 2947 C CA . GLY A 1 351 ? -40.316 -14.136 33.149 1.00 42.78 351 GLY A CA 1
ATOM 2948 C C . GLY A 1 351 ? -39.273 -15.229 32.929 1.00 42.78 351 GLY A C 1
ATOM 2949 O O . GLY A 1 351 ? -39.063 -16.103 33.772 1.00 42.78 351 GLY A O 1
ATOM 2950 N N . ALA A 1 352 ? -38.481 -15.068 31.870 1.00 43.03 352 ALA A N 1
ATOM 2951 C CA . ALA A 1 352 ? -37.136 -15.612 31.804 1.00 43.03 352 ALA A CA 1
ATOM 2952 C C . ALA A 1 352 ? -36.263 -14.858 32.821 1.00 43.03 352 ALA A C 1
ATOM 2954 O O . ALA A 1 352 ? -35.510 -13.940 32.487 1.00 43.03 352 ALA A O 1
ATOM 2955 N N . ILE A 1 353 ? -36.389 -15.238 34.096 1.00 45.50 353 ILE A N 1
ATOM 2956 C CA . ILE A 1 353 ? -35.489 -14.835 35.174 1.00 45.50 353 ILE A CA 1
ATOM 2957 C C . ILE A 1 353 ? -34.102 -15.339 34.776 1.00 45.50 353 ILE A C 1
ATOM 2959 O O . ILE A 1 353 ? -33.752 -16.507 34.968 1.00 45.50 353 ILE A O 1
ATOM 2963 N N . SER A 1 354 ? -33.323 -14.446 34.168 1.00 48.91 354 SER A N 1
ATOM 2964 C CA . SER A 1 354 ? -31.919 -14.648 33.842 1.00 48.91 354 SER A CA 1
ATOM 2965 C C . SER A 1 354 ? -31.177 -14.975 35.133 1.00 48.91 354 SER A C 1
ATOM 2967 O O . SER A 1 354 ? -30.847 -14.098 35.935 1.00 48.91 354 SER A O 1
ATOM 2969 N N . LYS A 1 355 ? -30.975 -16.272 35.385 1.00 57.47 355 LYS A N 1
ATOM 2970 C CA . LYS A 1 355 ? -30.202 -16.742 36.532 1.00 57.47 355 LYS A CA 1
ATOM 2971 C C . LYS A 1 355 ? -28.786 -16.178 36.368 1.00 57.47 355 LYS A C 1
ATOM 2973 O O . LYS A 1 355 ? -28.141 -16.478 35.360 1.00 57.47 355 LYS A O 1
ATOM 2978 N N . PRO A 1 356 ? -28.272 -15.382 37.322 1.00 57.97 356 PRO A N 1
ATOM 2979 C CA . PRO A 1 356 ? -26.936 -14.823 37.215 1.00 57.97 356 PRO A CA 1
ATOM 2980 C C . PRO A 1 356 ? -25.929 -15.964 37.083 1.00 57.97 356 PRO A C 1
ATOM 2982 O O . PRO A 1 356 ? -25.879 -16.880 37.910 1.00 57.97 356 PRO A O 1
ATOM 2985 N N . LYS A 1 357 ? -25.151 -15.922 35.999 1.00 61.62 357 LYS A N 1
ATOM 2986 C CA . LYS A 1 357 ? -24.121 -16.904 35.666 1.00 61.62 357 LYS A CA 1
ATOM 2987 C C . LYS A 1 357 ? -23.159 -17.017 36.852 1.00 61.62 357 LYS A C 1
ATOM 2989 O O . LYS A 1 357 ? -22.378 -16.105 37.114 1.00 61.62 357 LYS A O 1
ATOM 2994 N N . LYS A 1 358 ? -23.246 -18.117 37.608 1.00 55.31 358 LYS A N 1
ATOM 2995 C CA . LYS A 1 358 ? -22.368 -18.393 38.751 1.00 55.31 358 LYS A CA 1
ATOM 2996 C C . LYS A 1 358 ? -20.955 -18.624 38.220 1.00 55.31 358 LYS A C 1
ATOM 2998 O O . LYS A 1 358 ? -20.648 -19.691 37.693 1.00 55.31 358 LYS A O 1
ATOM 3003 N N . TRP A 1 359 ? -20.100 -17.615 38.335 1.00 50.62 359 TRP A N 1
ATOM 3004 C CA . TRP A 1 359 ? -18.671 -17.759 38.090 1.00 50.62 359 TRP A CA 1
ATOM 3005 C C . TRP A 1 359 ? -18.134 -18.754 39.122 1.00 50.62 359 TRP A C 1
ATOM 3007 O O . TRP A 1 359 ? -18.142 -18.466 40.320 1.00 50.62 359 TRP A O 1
ATOM 3017 N N . LYS A 1 360 ? -17.730 -19.953 38.681 1.00 62.12 360 LYS A N 1
ATOM 3018 C CA . LYS A 1 360 ? -17.077 -20.928 39.561 1.00 62.12 360 LYS A CA 1
ATOM 3019 C C . LYS A 1 360 ? -15.798 -20.275 40.083 1.00 62.12 360 LYS A C 1
ATOM 3021 O O . LYS A 1 360 ? -14.865 -20.050 39.313 1.00 62.12 360 LYS A O 1
ATOM 3026 N N . ARG A 1 361 ? -15.776 -19.925 41.372 1.00 49.81 361 ARG A N 1
ATOM 3027 C CA . ARG A 1 361 ? -14.559 -19.481 42.054 1.00 49.81 361 ARG A CA 1
ATOM 3028 C C . ARG A 1 361 ? -13.565 -20.631 41.959 1.00 49.81 361 ARG A C 1
ATOM 3030 O O . ARG A 1 361 ? -13.825 -21.705 42.491 1.00 49.81 361 ARG A O 1
ATOM 3037 N N . LYS A 1 362 ? -12.475 -20.426 41.221 1.00 56.44 362 LYS A N 1
ATOM 3038 C CA . LYS A 1 362 ? -11.331 -21.334 41.281 1.00 56.44 362 LYS A CA 1
ATOM 3039 C C . LYS A 1 362 ? -10.786 -21.235 42.712 1.00 56.44 362 LYS A C 1
ATOM 3041 O O . LYS A 1 362 ? -10.550 -20.103 43.139 1.00 56.44 362 LYS A O 1
ATOM 3046 N N . PRO A 1 363 ? -10.658 -22.339 43.465 1.00 51.59 363 PRO A N 1
ATOM 3047 C CA . PRO A 1 363 ? -9.989 -22.287 44.756 1.00 51.59 363 PRO A CA 1
ATOM 3048 C C . PRO A 1 363 ? -8.562 -21.772 44.524 1.00 51.59 363 PRO A C 1
ATOM 3050 O O . PRO A 1 363 ? -7.824 -22.328 43.712 1.00 51.59 363 PRO A O 1
ATOM 3053 N N . LEU A 1 364 ? -8.224 -20.646 45.161 1.00 53.75 364 LEU A N 1
ATOM 3054 C CA . LEU A 1 364 ? -6.836 -20.265 45.404 1.00 53.75 364 LEU A CA 1
ATOM 3055 C C . LEU A 1 364 ? -6.353 -21.256 46.450 1.00 53.75 364 LEU A C 1
ATOM 3057 O O . LEU A 1 364 ? -6.568 -20.995 47.617 1.00 53.75 364 LEU A O 1
ATOM 3061 N N . ASP A 1 365 ? -5.849 -22.406 46.029 1.00 51.53 365 ASP A N 1
ATOM 3062 C CA . ASP A 1 365 ? -4.869 -23.191 46.768 1.00 51.53 365 ASP A CA 1
ATOM 3063 C C . ASP A 1 365 ? -4.339 -24.257 45.804 1.00 51.53 365 ASP A C 1
ATOM 3065 O O . ASP A 1 365 ? -5.098 -24.991 45.171 1.00 51.53 365 ASP A O 1
ATOM 3069 N N . LEU A 1 366 ? -3.012 -24.292 45.699 1.00 56.97 366 LEU A N 1
ATOM 3070 C CA . LEU A 1 366 ? -2.164 -25.138 44.858 1.00 56.97 366 LEU A CA 1
ATOM 3071 C C . LEU A 1 366 ? -2.109 -24.811 43.345 1.00 56.97 366 LEU A C 1
ATOM 3073 O O . LEU A 1 366 ? -3.131 -24.762 42.656 1.00 56.97 366 LEU A O 1
ATOM 3077 N N . PRO A 1 367 ? -0.894 -24.642 42.776 1.00 57.34 367 PRO A N 1
ATOM 3078 C CA . PRO A 1 367 ? -0.722 -24.672 41.331 1.00 57.34 367 PRO A CA 1
ATOM 3079 C C . PRO A 1 367 ? -1.190 -26.045 40.823 1.00 57.34 367 PRO A C 1
ATOM 3081 O O . PRO A 1 367 ? -0.802 -27.066 41.395 1.00 57.34 367 PRO A O 1
ATOM 3084 N N . PRO A 1 368 ? -2.034 -26.108 39.778 1.00 55.50 368 PRO A N 1
ATOM 3085 C CA . PRO A 1 368 ? -2.488 -27.381 39.247 1.00 55.50 368 PRO A CA 1
ATOM 3086 C C . PRO A 1 368 ? -1.257 -28.162 38.792 1.00 55.50 368 PRO A C 1
ATOM 3088 O O . PRO A 1 368 ? -0.522 -27.710 37.908 1.00 55.50 368 PRO A O 1
ATOM 3091 N N . GLY A 1 369 ? -1.025 -29.327 39.403 1.00 60.69 369 GLY A N 1
ATOM 3092 C CA . GLY A 1 369 ? -0.075 -30.301 38.878 1.00 60.69 369 GLY A CA 1
ATOM 3093 C C . GLY A 1 369 ? -0.332 -30.466 37.383 1.00 60.69 369 GLY A C 1
ATOM 3094 O O . GLY A 1 369 ? -1.492 -30.466 36.958 1.00 60.69 369 GLY A O 1
ATOM 3095 N N . LYS A 1 370 ? 0.747 -30.505 36.584 1.00 65.12 370 LYS A N 1
ATOM 3096 C CA . LYS A 1 370 ? 0.662 -30.600 35.119 1.00 65.12 370 LYS A CA 1
ATOM 3097 C C . LYS A 1 370 ? -0.399 -31.651 34.779 1.00 65.12 370 LYS A C 1
ATOM 3099 O O . LYS A 1 370 ? -0.223 -32.797 35.197 1.00 65.12 370 LYS A O 1
ATOM 3104 N N . PRO A 1 371 ? -1.499 -31.285 34.090 1.00 62.22 371 PRO A N 1
ATOM 3105 C CA . PRO A 1 371 ? -2.510 -32.267 33.738 1.00 62.22 371 PRO A CA 1
ATOM 3106 C C . PRO A 1 371 ? -1.807 -33.395 32.975 1.00 62.22 371 PRO A C 1
ATOM 3108 O O . PRO A 1 371 ? -0.903 -33.092 32.183 1.00 62.22 371 PRO A O 1
ATOM 3111 N N . PRO A 1 372 ? -2.152 -34.670 33.231 1.00 72.06 372 PRO A N 1
ATOM 3112 C CA . PRO A 1 372 ? -1.545 -35.784 32.516 1.00 72.06 372 PRO A CA 1
ATOM 3113 C C . PRO A 1 372 ? -1.633 -35.480 31.023 1.00 72.06 372 PRO A C 1
ATOM 3115 O O . PRO A 1 372 ? -2.690 -35.064 30.536 1.00 72.06 372 PRO A O 1
ATOM 3118 N N . LYS A 1 373 ? -0.496 -35.584 30.321 1.00 60.06 373 LYS A N 1
ATOM 3119 C CA . LYS A 1 373 ? -0.437 -35.358 28.877 1.00 60.06 373 LYS A CA 1
ATOM 3120 C C . LYS A 1 373 ? -1.430 -36.332 28.256 1.00 60.06 373 LYS A C 1
ATOM 3122 O O . LYS A 1 373 ? -1.161 -37.526 28.213 1.00 60.06 373 LYS A O 1
ATOM 3127 N N . LYS A 1 374 ? -2.593 -35.831 27.834 1.00 62.09 374 LYS A N 1
ATOM 3128 C CA . LYS A 1 374 ? -3.493 -36.602 26.985 1.00 62.09 374 LYS A CA 1
ATOM 3129 C C . LYS A 1 374 ? -2.674 -36.955 25.757 1.00 62.09 374 LYS A C 1
ATOM 3131 O O . LYS A 1 374 ? -2.154 -36.053 25.099 1.00 62.09 374 LYS A O 1
ATOM 3136 N N . GLU A 1 375 ? -2.496 -38.245 25.516 1.00 64.94 375 GLU A N 1
ATOM 3137 C CA . GLU A 1 375 ? -1.919 -38.732 24.274 1.00 64.94 375 GLU A CA 1
ATOM 3138 C C . GLU A 1 375 ? -2.655 -38.032 23.131 1.00 64.94 375 GLU A C 1
ATOM 3140 O O . GLU A 1 375 ? -3.887 -37.935 23.137 1.00 64.94 375 GLU A O 1
ATOM 3145 N N . PHE A 1 376 ? -1.897 -37.421 22.223 1.00 49.25 376 PHE A N 1
ATOM 3146 C CA . PHE A 1 376 ? -2.463 -36.712 21.087 1.00 49.25 376 PHE A CA 1
ATOM 3147 C C . PHE A 1 376 ? -3.141 -37.742 20.185 1.00 49.25 376 PHE A C 1
ATOM 3149 O O . PHE A 1 376 ? -2.525 -38.301 19.281 1.00 49.25 376 PHE A O 1
ATOM 3156 N N . ILE A 1 377 ? -4.427 -37.984 20.421 1.00 60.66 377 ILE A N 1
ATOM 3157 C CA . ILE A 1 377 ? -5.295 -38.585 19.421 1.00 60.66 377 ILE A CA 1
ATOM 3158 C C . ILE A 1 377 ? -5.306 -37.573 18.280 1.00 60.66 377 ILE A C 1
ATOM 3160 O O . ILE A 1 377 ? -5.778 -36.445 18.438 1.00 60.66 377 ILE A O 1
ATOM 3164 N N . LYS A 1 378 ? -4.699 -37.939 17.150 1.00 68.19 378 LYS A N 1
ATOM 3165 C CA . LYS A 1 378 ? -4.718 -37.142 15.926 1.00 68.19 378 LYS A CA 1
ATOM 3166 C C . LYS A 1 378 ? -6.146 -37.185 15.388 1.00 68.19 378 LYS A C 1
ATOM 3168 O O . LYS A 1 378 ? -6.488 -38.025 14.564 1.00 68.19 378 LYS A O 1
ATOM 3173 N N . ILE A 1 379 ? -6.995 -36.327 15.938 1.00 56.88 379 ILE A N 1
ATOM 3174 C CA . ILE A 1 379 ? -8.363 -36.153 15.477 1.00 56.88 379 ILE A CA 1
ATOM 3175 C C . ILE A 1 379 ? -8.256 -35.403 14.153 1.00 56.88 379 ILE A C 1
ATOM 3177 O O . ILE A 1 379 ? -7.908 -34.221 14.114 1.00 56.88 379 ILE A O 1
ATOM 3181 N N . ASP A 1 380 ? -8.463 -36.129 13.059 1.00 76.44 380 ASP A N 1
ATOM 3182 C CA . ASP A 1 380 ? -8.575 -35.539 11.735 1.00 76.44 380 ASP A CA 1
ATOM 3183 C C . ASP A 1 380 ? -9.863 -34.712 11.695 1.00 76.44 380 ASP A C 1
ATOM 3185 O O . ASP A 1 380 ? -10.959 -35.224 11.466 1.00 76.44 380 ASP A O 1
ATOM 3189 N N . TYR A 1 381 ? -9.716 -33.419 11.976 1.00 73.00 381 TYR A N 1
ATOM 3190 C CA . TYR A 1 381 ? -10.809 -32.453 12.070 1.00 73.00 381 TYR A CA 1
ATOM 3191 C C . TYR A 1 381 ? -11.668 -32.423 10.800 1.00 73.00 381 TYR A C 1
ATOM 3193 O O . TYR A 1 381 ? -12.853 -32.111 10.860 1.00 73.00 381 TYR A O 1
ATOM 3201 N N . LEU A 1 382 ? -11.096 -32.767 9.639 1.00 75.44 382 LEU A N 1
ATOM 3202 C CA . LEU A 1 382 ? -11.838 -32.851 8.384 1.00 75.44 382 LEU A CA 1
ATOM 3203 C C . LEU A 1 382 ? -12.663 -34.134 8.299 1.00 75.44 382 LEU A C 1
ATOM 3205 O O . LEU A 1 382 ? -13.783 -34.088 7.797 1.00 75.44 382 LEU A O 1
ATOM 3209 N N . ALA A 1 383 ? -12.146 -35.258 8.792 1.00 77.00 383 ALA A N 1
ATOM 3210 C CA . ALA A 1 383 ? -12.905 -36.502 8.878 1.00 77.00 383 ALA A CA 1
ATOM 3211 C C . ALA A 1 383 ? -14.028 -36.408 9.925 1.00 77.00 383 ALA A C 1
ATOM 3213 O O . ALA A 1 383 ? -15.129 -36.898 9.682 1.00 77.00 383 ALA A O 1
ATOM 3214 N N . GLU A 1 384 ? -13.782 -35.730 11.050 1.00 77.62 384 GLU A N 1
ATOM 3215 C CA . GLU A 1 384 ? -14.799 -35.446 12.067 1.00 77.62 384 GLU A CA 1
ATOM 3216 C C . GLU A 1 384 ? -15.867 -34.484 11.530 1.00 77.62 384 GLU A C 1
ATOM 3218 O O . GLU A 1 384 ? -17.046 -34.792 11.629 1.00 77.62 384 GLU A O 1
ATOM 3223 N N . MET A 1 385 ? -15.482 -33.406 10.836 1.00 74.69 385 MET A N 1
ATOM 3224 C CA . MET A 1 385 ? -16.427 -32.489 10.178 1.00 74.69 385 MET A CA 1
ATOM 3225 C C . MET A 1 385 ? -17.213 -33.141 9.032 1.00 74.69 385 MET A C 1
ATOM 3227 O O . MET A 1 385 ? -18.362 -32.766 8.801 1.00 74.69 385 MET A O 1
ATOM 3231 N N . ARG A 1 386 ? -16.627 -34.103 8.301 1.00 77.25 386 ARG A N 1
ATOM 3232 C CA . ARG A 1 386 ? -17.359 -34.911 7.307 1.00 77.25 386 ARG A CA 1
ATOM 3233 C C . ARG A 1 386 ? -18.363 -35.823 7.999 1.00 77.25 386 ARG A C 1
ATOM 3235 O O . ARG A 1 386 ? -19.522 -35.791 7.629 1.00 77.25 386 ARG A O 1
ATOM 3242 N N . LYS A 1 387 ? -17.978 -36.511 9.077 1.00 73.50 387 LYS A N 1
ATOM 3243 C CA . LYS A 1 387 ? -18.913 -37.297 9.901 1.00 73.50 387 LYS A CA 1
ATOM 3244 C C . LYS A 1 387 ? -19.980 -36.450 10.594 1.00 73.50 387 LYS A C 1
ATOM 3246 O O . LYS A 1 387 ? -21.085 -36.930 10.782 1.00 73.50 387 LYS A O 1
ATOM 3251 N N . GLU A 1 388 ? -19.691 -35.207 10.961 1.00 72.06 388 GLU A N 1
ATOM 3252 C CA . GLU A 1 388 ? -20.675 -34.298 11.559 1.00 72.06 388 GLU A CA 1
ATOM 3253 C C . GLU A 1 388 ? -21.646 -33.724 10.511 1.00 72.06 388 GLU A C 1
ATOM 3255 O O . GLU A 1 388 ? -22.778 -33.365 10.840 1.00 72.06 388 GLU A O 1
ATOM 3260 N N . LYS A 1 389 ? -21.214 -33.659 9.245 1.00 68.50 389 LYS A N 1
ATOM 3261 C CA . LYS A 1 389 ? -22.070 -33.350 8.093 1.00 68.50 389 LYS A CA 1
ATOM 3262 C C . LYS A 1 389 ? -22.892 -34.550 7.634 1.00 68.50 389 LYS A C 1
ATOM 3264 O O . LYS A 1 389 ? -24.073 -34.375 7.377 1.00 68.50 389 LYS A O 1
ATOM 3269 N N . ASP A 1 390 ? -22.281 -35.726 7.569 1.00 63.44 390 ASP A N 1
ATOM 3270 C CA . ASP A 1 390 ? -22.902 -36.962 7.085 1.00 63.44 390 ASP A CA 1
ATOM 3271 C C . ASP A 1 390 ? -23.760 -37.631 8.175 1.00 63.44 390 ASP A C 1
ATOM 3273 O O . ASP A 1 390 ? -24.728 -38.308 7.867 1.00 63.44 390 ASP A O 1
ATOM 3277 N N . GLY A 1 391 ? -23.438 -37.419 9.458 1.00 48.84 391 GLY A N 1
ATOM 3278 C CA . GLY A 1 391 ? -24.182 -37.920 10.623 1.00 48.84 391 GLY A CA 1
ATOM 3279 C C . GLY A 1 391 ? -25.249 -36.957 11.151 1.00 48.84 391 GLY A C 1
ATOM 3280 O O . GLY A 1 391 ? -26.010 -37.309 12.052 1.00 48.84 391 GLY A O 1
ATOM 3281 N N . LYS A 1 392 ? -25.335 -35.746 10.588 1.00 49.25 392 LYS A N 1
ATOM 3282 C CA . LYS A 1 392 ? -26.578 -34.972 10.595 1.00 49.25 392 LYS A CA 1
ATOM 3283 C C . LYS A 1 392 ? -27.365 -35.404 9.371 1.00 49.25 392 LYS A C 1
ATOM 3285 O O . LYS A 1 392 ? -27.443 -34.666 8.389 1.00 49.25 392 LYS A O 1
ATOM 3290 N N . ASP A 1 393 ? -27.983 -36.579 9.475 1.00 46.28 393 ASP A N 1
ATOM 3291 C CA . ASP A 1 393 ? -29.207 -36.840 8.725 1.00 46.28 393 ASP A CA 1
ATOM 3292 C C . ASP A 1 393 ? -30.054 -35.560 8.788 1.00 46.28 393 ASP A C 1
ATOM 3294 O O . ASP A 1 393 ? -30.131 -34.954 9.872 1.00 46.28 393 ASP A O 1
ATOM 3298 N N . PRO A 1 394 ? -30.611 -35.074 7.659 1.00 50.09 394 PRO A N 1
ATOM 3299 C CA . PRO A 1 394 ? -31.461 -33.896 7.671 1.00 50.09 394 PRO A CA 1
ATOM 3300 C C . PRO A 1 394 ? -32.470 -34.123 8.783 1.00 50.09 394 PRO A C 1
ATOM 3302 O O . PRO A 1 394 ? -33.220 -35.097 8.718 1.00 50.09 394 PRO A O 1
ATOM 3305 N N . LEU A 1 395 ? -32.380 -33.293 9.839 1.00 44.09 395 LEU A N 1
ATOM 3306 C CA . LEU A 1 395 ? -33.246 -33.345 11.017 1.00 44.09 395 LEU A CA 1
ATOM 3307 C C . LEU A 1 395 ? -34.609 -33.802 10.527 1.00 44.09 395 LEU A C 1
ATOM 3309 O O . LEU A 1 395 ? -35.100 -33.123 9.616 1.00 44.09 395 LEU A O 1
ATOM 3313 N N . PRO A 1 396 ? -35.184 -34.915 11.033 1.00 40.62 396 PRO A N 1
ATOM 3314 C CA . PRO A 1 396 ? -36.508 -35.323 10.614 1.00 40.62 396 PRO A CA 1
ATOM 3315 C C . PRO A 1 396 ? -37.357 -34.093 10.855 1.00 40.62 396 PRO A C 1
ATOM 3317 O O . PRO A 1 396 ? -37.557 -33.679 12.001 1.00 40.62 396 PRO A O 1
ATOM 3320 N N . SER A 1 397 ? -37.711 -33.417 9.762 1.00 50.38 397 SER A N 1
ATOM 3321 C CA . SER A 1 397 ? -38.590 -32.275 9.791 1.00 50.38 397 SER A CA 1
ATOM 3322 C C . SER A 1 397 ? -39.831 -32.921 10.339 1.00 50.38 397 SER A C 1
ATOM 3324 O O . SER A 1 397 ? -40.479 -33.678 9.620 1.00 50.38 397 SER A O 1
ATOM 3326 N N . ARG A 1 398 ? -40.054 -32.790 11.658 1.00 47.34 398 ARG A N 1
ATOM 3327 C CA . ARG A 1 398 ? -41.283 -33.220 12.312 1.00 47.34 398 ARG A CA 1
ATOM 3328 C C . ARG A 1 398 ? -42.322 -32.673 11.365 1.00 47.34 398 ARG A C 1
ATOM 3330 O O . ARG A 1 398 ? -42.346 -31.452 11.192 1.00 47.34 398 ARG A O 1
ATOM 3337 N N . ALA A 1 399 ? -43.003 -33.556 10.638 1.00 53.03 399 ALA A N 1
ATOM 3338 C CA . ALA A 1 399 ? -43.939 -33.169 9.606 1.00 53.03 399 ALA A CA 1
ATOM 3339 C C . ALA A 1 399 ? -45.065 -32.488 10.370 1.00 53.03 399 ALA A C 1
ATOM 3341 O O . ALA A 1 399 ? -45.996 -33.119 10.855 1.00 53.03 399 ALA A O 1
ATOM 3342 N N . VAL A 1 400 ? -44.869 -31.202 10.655 1.00 58.44 400 VAL A N 1
ATOM 3343 C CA . VAL A 1 400 ? -45.880 -30.342 11.224 1.00 58.44 400 VAL A CA 1
ATOM 3344 C C . VAL A 1 400 ? -46.903 -30.351 10.116 1.00 58.44 400 VAL A C 1
ATOM 3346 O O . VAL A 1 400 ? -46.643 -29.766 9.068 1.00 58.44 400 VAL A O 1
ATOM 3349 N N . ASN A 1 401 ? -47.973 -31.119 10.300 1.00 67.88 401 ASN A N 1
ATOM 3350 C CA . ASN A 1 401 ? -49.096 -31.130 9.383 1.00 67.88 401 ASN A CA 1
ATOM 3351 C C . ASN A 1 401 ? -49.590 -29.684 9.302 1.00 67.88 401 ASN A C 1
ATOM 3353 O O . ASN A 1 401 ? -50.162 -29.153 10.254 1.00 67.88 401 ASN A O 1
ATOM 3357 N N . LEU A 1 402 ? -49.268 -29.020 8.192 1.00 77.06 402 LEU A N 1
ATOM 3358 C CA . LEU A 1 402 ? -49.592 -27.616 7.937 1.00 77.06 402 LEU A CA 1
ATOM 3359 C C . LEU A 1 402 ? -51.013 -27.460 7.374 1.00 77.06 402 LEU A C 1
ATOM 3361 O O . LEU A 1 402 ? -51.385 -26.360 6.980 1.00 77.06 402 LEU A O 1
ATOM 3365 N N . ASN A 1 403 ? -51.814 -28.532 7.371 1.00 87.06 403 ASN A N 1
ATOM 3366 C CA . ASN A 1 403 ? -53.217 -28.483 6.980 1.00 87.06 403 ASN A CA 1
ATOM 3367 C C . ASN A 1 403 ? -53.970 -27.551 7.942 1.00 87.06 403 ASN A C 1
ATOM 3369 O O . ASN A 1 403 ? -54.175 -27.851 9.124 1.00 87.06 403 ASN A O 1
ATOM 3373 N N . TRP A 1 404 ? -54.310 -26.373 7.430 1.00 90.62 404 TRP A N 1
ATOM 3374 C CA . TRP A 1 404 ? -55.093 -25.341 8.105 1.00 90.62 404 TRP A CA 1
ATOM 3375 C C . TRP A 1 404 ? -56.597 -25.559 7.907 1.00 90.62 404 TRP A C 1
ATOM 3377 O O . TRP A 1 404 ? -57.380 -25.096 8.724 1.00 90.62 404 TRP A O 1
ATOM 3387 N N . GLU A 1 405 ? -56.994 -26.307 6.872 1.00 90.12 405 GLU A N 1
ATOM 3388 C CA . GLU A 1 405 ? -58.396 -26.579 6.523 1.00 90.12 405 GLU A CA 1
ATOM 3389 C C . GLU A 1 405 ? -59.160 -27.255 7.673 1.00 90.12 405 GLU A C 1
ATOM 3391 O O . GLU A 1 405 ? -60.268 -26.843 7.994 1.00 90.12 405 GLU A O 1
ATOM 3396 N N . HIS A 1 406 ? -58.529 -28.18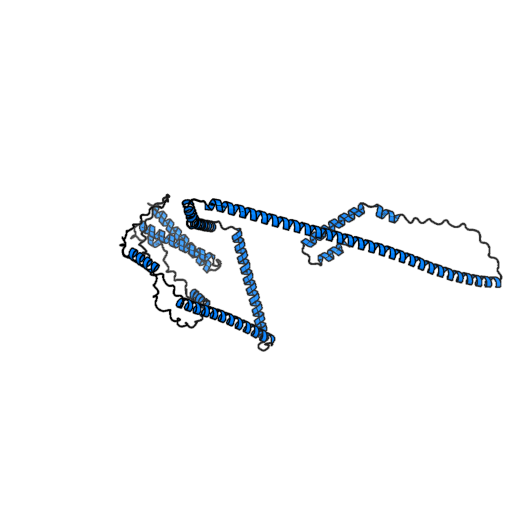4 8.398 1.00 88.12 406 HIS A N 1
ATOM 3397 C CA . HIS A 1 406 ? -59.150 -28.832 9.561 1.00 88.12 406 HIS A CA 1
ATOM 3398 C C . HIS A 1 406 ? -59.489 -27.860 10.706 1.00 88.12 406 HIS A C 1
ATOM 3400 O O . HIS A 1 406 ? -60.431 -28.098 11.452 1.00 88.12 406 HIS A O 1
ATOM 3406 N N . GLU A 1 407 ? -58.770 -26.739 10.841 1.00 86.19 407 GLU A N 1
ATOM 3407 C CA . GLU A 1 407 ? -59.058 -25.751 11.895 1.00 86.19 407 GLU A CA 1
ATOM 3408 C C . GLU A 1 407 ? -60.286 -24.887 11.584 1.00 86.19 407 GLU A C 1
ATOM 3410 O O . GLU A 1 407 ? -60.836 -24.251 12.486 1.00 86.19 407 GLU A O 1
ATOM 3415 N N . LEU A 1 408 ? -60.732 -24.857 10.322 1.00 84.00 408 LEU A N 1
ATOM 3416 C CA . LEU A 1 408 ? -61.996 -24.219 9.955 1.00 84.00 408 LEU A CA 1
ATOM 3417 C C . LEU A 1 408 ? -63.192 -25.052 10.429 1.00 84.00 408 LEU A C 1
ATOM 3419 O O . LEU A 1 408 ? -64.176 -24.485 10.912 1.00 84.00 408 LEU A O 1
ATOM 3423 N N . GLU A 1 409 ? -63.078 -26.377 10.330 1.00 87.19 409 GLU A N 1
ATOM 3424 C CA . GLU A 1 409 ? -64.145 -27.346 10.613 1.00 87.19 409 GLU A CA 1
ATOM 3425 C C . GLU A 1 409 ? -64.343 -27.615 12.116 1.00 87.19 409 GLU A C 1
ATOM 3427 O O . GLU A 1 409 ? -65.412 -28.060 12.523 1.00 87.19 409 GLU A O 1
ATOM 3432 N N . ASP A 1 410 ? -63.361 -27.296 12.965 1.00 87.69 410 ASP A N 1
ATOM 3433 C CA . ASP A 1 410 ? -63.417 -27.575 14.407 1.00 87.69 410 ASP A CA 1
ATOM 3434 C C . ASP A 1 410 ? -64.490 -26.740 15.141 1.00 87.69 410 ASP A C 1
ATOM 3436 O O . ASP A 1 410 ? -64.221 -25.634 15.604 1.00 87.69 410 ASP A O 1
ATOM 3440 N N . GLU A 1 411 ? -65.718 -27.232 15.319 1.00 86.88 411 GLU A N 1
ATOM 3441 C CA . GLU A 1 411 ? -66.827 -26.498 15.976 1.00 86.88 411 GLU A CA 1
ATOM 3442 C C . GLU A 1 411 ? -66.565 -26.084 17.439 1.00 86.88 411 GLU A C 1
ATOM 3444 O O . GLU A 1 411 ? -67.202 -25.167 17.950 1.00 86.88 411 GLU A O 1
ATOM 3449 N N . ASN A 1 412 ? -65.586 -26.702 18.102 1.00 89.38 412 ASN A N 1
ATOM 3450 C CA . ASN A 1 412 ? -65.305 -26.496 19.527 1.00 89.38 412 ASN A CA 1
ATOM 3451 C C . ASN A 1 412 ? -64.528 -25.208 19.857 1.00 89.38 412 ASN A C 1
ATOM 3453 O O . ASN A 1 412 ? -64.356 -24.893 21.034 1.00 89.38 412 ASN A O 1
ATOM 3457 N N . LEU A 1 413 ? -64.012 -24.486 18.857 1.00 86.69 413 LEU A N 1
ATOM 3458 C CA . LEU A 1 413 ? -63.199 -23.285 19.069 1.00 86.69 413 LEU A CA 1
ATOM 3459 C C . LEU A 1 413 ? -63.986 -21.995 18.856 1.00 86.69 413 LEU A C 1
ATOM 3461 O O . LEU A 1 413 ? -64.819 -21.892 17.953 1.00 86.69 413 LEU A O 1
ATOM 3465 N N . THR A 1 414 ? -63.665 -20.973 19.653 1.00 89.88 414 THR A N 1
ATOM 3466 C CA . THR A 1 414 ? -64.243 -19.642 19.454 1.00 89.88 414 THR A CA 1
ATOM 3467 C C . THR A 1 414 ? -63.791 -19.069 18.102 1.00 89.88 414 THR A C 1
ATOM 3469 O O . THR A 1 414 ? -62.672 -19.345 17.658 1.00 89.88 414 THR A O 1
ATOM 3472 N N . PRO A 1 415 ? -64.622 -18.257 17.417 1.00 88.50 415 PRO A N 1
ATOM 3473 C CA . PRO A 1 415 ? -64.268 -17.702 16.108 1.00 88.50 415 PRO A CA 1
ATOM 3474 C C . PRO A 1 415 ? -62.944 -16.923 16.113 1.00 88.50 415 PRO A C 1
ATOM 3476 O O . PRO A 1 415 ? -62.200 -16.951 15.138 1.00 88.50 415 PRO A O 1
ATOM 3479 N N . GLU A 1 416 ? -62.634 -16.256 17.225 1.00 88.94 416 GLU A N 1
ATOM 3480 C CA . GLU A 1 416 ? -61.400 -15.490 17.399 1.00 88.94 416 GLU A CA 1
ATOM 3481 C C . GLU A 1 416 ? -60.173 -16.396 17.585 1.00 88.94 416 GLU A C 1
ATOM 3483 O O . GLU A 1 416 ? -59.132 -16.178 16.962 1.00 88.94 416 GLU A O 1
ATOM 3488 N N . GLU A 1 417 ? -60.294 -17.475 18.363 1.00 89.81 417 GLU A N 1
ATOM 3489 C CA . GLU A 1 417 ? -59.223 -18.466 18.503 1.00 89.81 417 GLU A CA 1
ATOM 3490 C C . GLU A 1 417 ? -58.958 -19.217 17.194 1.00 89.81 417 GLU A C 1
ATOM 3492 O O . GLU A 1 417 ? -57.795 -19.447 16.851 1.00 89.81 417 GLU A O 1
ATOM 3497 N N . LYS A 1 418 ? -60.010 -19.544 16.428 1.00 90.81 418 LYS A N 1
ATOM 3498 C CA . LYS A 1 418 ? -59.878 -20.116 15.077 1.00 90.81 418 LYS A CA 1
ATOM 3499 C C . LYS A 1 418 ? -59.091 -19.187 14.164 1.00 90.81 418 LYS A C 1
ATOM 3501 O O . LYS A 1 418 ? -58.123 -19.617 13.535 1.00 90.81 418 LYS A O 1
ATOM 3506 N N . ALA A 1 419 ? -59.458 -17.906 14.141 1.00 91.06 419 ALA A N 1
ATOM 3507 C CA . ALA A 1 419 ? -58.781 -16.915 13.319 1.00 91.06 419 ALA A CA 1
ATOM 3508 C C . ALA A 1 419 ? -57.291 -16.792 13.686 1.00 91.06 419 ALA A C 1
ATOM 3510 O O . ALA A 1 419 ? -56.427 -16.767 12.805 1.00 91.06 419 ALA A O 1
ATOM 3511 N N . ASN A 1 420 ? -56.969 -16.801 14.982 1.00 90.94 420 ASN A N 1
ATOM 3512 C CA . ASN A 1 420 ? -55.589 -16.732 15.460 1.00 90.94 420 ASN A CA 1
ATOM 3513 C C . ASN A 1 420 ? -54.765 -17.980 15.095 1.00 90.94 420 ASN A C 1
ATOM 3515 O O . ASN A 1 420 ? -53.607 -17.846 14.687 1.00 90.94 420 ASN A O 1
ATOM 3519 N N . ARG A 1 421 ? -55.343 -19.187 15.179 1.00 91.62 421 ARG A N 1
ATOM 3520 C CA . ARG A 1 421 ? -54.651 -20.431 14.788 1.00 91.62 421 ARG A CA 1
ATOM 3521 C C . ARG A 1 421 ? -54.383 -20.499 13.287 1.00 91.62 421 ARG A C 1
ATOM 3523 O O . ARG A 1 421 ? -53.237 -20.730 12.889 1.00 91.62 421 ARG A O 1
ATOM 3530 N N . ILE A 1 422 ? -55.384 -20.171 12.469 1.00 92.94 422 ILE A N 1
ATOM 3531 C CA . ILE A 1 422 ? -55.250 -20.142 11.008 1.00 92.94 422 ILE A CA 1
ATOM 3532 C C . ILE A 1 422 ? -54.225 -19.080 10.594 1.00 92.94 422 ILE A C 1
ATOM 3534 O O . 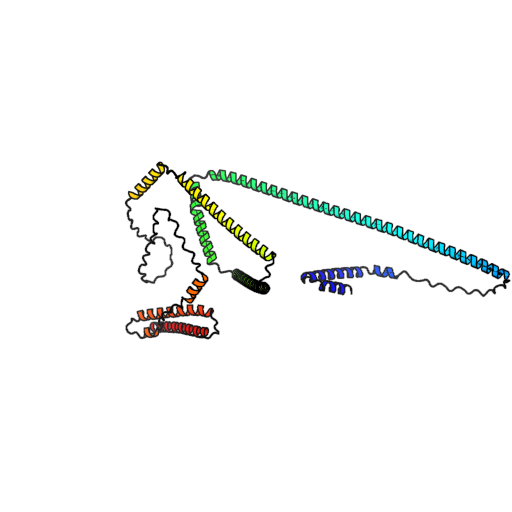ILE A 1 422 ? -53.368 -19.349 9.748 1.00 92.94 422 ILE A O 1
ATOM 3538 N N . ARG A 1 423 ? -54.237 -17.900 11.231 1.00 93.69 423 ARG A N 1
ATOM 3539 C CA . ARG A 1 423 ? -53.243 -16.842 10.991 1.00 93.69 423 ARG A CA 1
ATOM 3540 C C . ARG A 1 423 ? -51.833 -17.331 11.302 1.00 93.69 423 ARG A C 1
ATOM 3542 O O . ARG A 1 423 ? -50.937 -17.184 10.471 1.00 93.69 423 ARG A O 1
ATOM 3549 N N . HIS A 1 424 ? -51.647 -17.970 12.454 1.00 92.25 424 HIS A N 1
ATOM 3550 C CA . HIS A 1 424 ? -50.350 -18.502 12.851 1.00 92.25 424 HIS A CA 1
ATOM 3551 C C . HIS A 1 424 ? -49.855 -19.602 11.896 1.00 92.25 424 HIS A C 1
ATOM 3553 O O . HIS A 1 424 ? -48.694 -19.588 11.477 1.00 92.25 424 HIS A O 1
ATOM 3559 N N . LYS A 1 425 ? -50.729 -20.528 11.480 1.00 92.56 425 LYS A N 1
ATOM 3560 C CA . LYS A 1 425 ? -50.389 -21.555 10.483 1.00 92.56 425 LYS A CA 1
ATOM 3561 C C . LYS A 1 425 ? -50.048 -20.954 9.120 1.00 92.56 425 LYS A C 1
ATOM 3563 O O . LYS A 1 425 ? -49.079 -21.396 8.500 1.00 92.56 425 LYS A O 1
ATOM 3568 N N . ALA A 1 426 ? -50.779 -19.932 8.677 1.00 94.81 426 ALA A N 1
ATOM 3569 C CA . ALA A 1 426 ? -50.492 -19.224 7.432 1.00 94.81 426 ALA A CA 1
ATOM 3570 C C . ALA A 1 426 ? -49.106 -18.559 7.457 1.00 94.81 426 ALA A C 1
ATOM 3572 O O . ALA A 1 426 ? -48.335 -18.704 6.507 1.00 94.81 426 ALA A O 1
ATOM 3573 N N . GLU A 1 427 ? -48.752 -17.900 8.563 1.00 94.19 427 GLU A N 1
ATOM 3574 C CA . GLU A 1 427 ? -47.426 -17.300 8.759 1.00 94.19 427 GLU A CA 1
ATOM 3575 C C . GLU A 1 427 ? -46.308 -18.356 8.784 1.00 94.19 427 GLU A C 1
ATOM 3577 O O . GLU A 1 427 ? -45.240 -18.154 8.198 1.00 94.19 427 GLU A O 1
ATOM 3582 N N . LEU A 1 428 ? -46.545 -19.510 9.417 1.00 92.62 428 LEU A N 1
ATOM 3583 C CA . LEU A 1 428 ? -45.587 -20.618 9.429 1.00 92.62 428 LEU A CA 1
ATOM 3584 C C . LEU A 1 428 ? -45.377 -21.228 8.036 1.00 92.62 428 LEU A C 1
ATOM 3586 O O . LEU A 1 428 ? -44.230 -21.528 7.689 1.00 92.62 428 LEU A O 1
ATOM 3590 N N . MET A 1 429 ? -46.442 -21.399 7.245 1.00 93.69 429 MET A N 1
ATOM 3591 C CA . MET A 1 429 ? -46.349 -21.869 5.856 1.00 93.69 429 MET A CA 1
ATOM 3592 C C . MET A 1 429 ? -45.542 -20.895 4.998 1.00 93.69 429 MET A C 1
ATOM 3594 O O . MET A 1 429 ? -44.598 -21.312 4.330 1.00 93.69 429 MET A O 1
ATOM 3598 N N . GLU A 1 430 ? -45.833 -19.595 5.082 1.00 94.12 430 GLU A N 1
ATOM 3599 C CA . GLU A 1 430 ? -45.116 -18.574 4.314 1.00 94.12 430 GLU A CA 1
ATOM 3600 C C . GLU A 1 430 ? -43.630 -18.515 4.697 1.00 94.12 430 GLU A C 1
ATOM 3602 O O . GLU A 1 430 ? -42.748 -18.469 3.835 1.00 94.12 430 GLU A O 1
ATOM 3607 N N . LYS A 1 431 ? -43.320 -18.575 5.996 1.00 94.19 431 LYS A N 1
ATOM 3608 C CA . LYS A 1 431 ? -41.933 -18.570 6.470 1.00 94.19 431 LYS A CA 1
ATOM 3609 C C . LYS A 1 431 ? -41.164 -19.803 5.992 1.00 94.19 431 L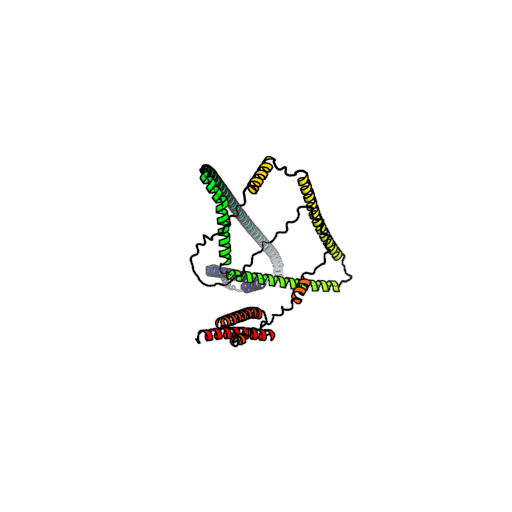YS A C 1
ATOM 3611 O O . LYS A 1 431 ? -40.001 -19.677 5.610 1.00 94.19 431 LYS A O 1
ATOM 3616 N N . LYS A 1 432 ? -41.795 -20.981 6.003 1.00 91.38 432 LYS A N 1
ATOM 3617 C CA . LYS A 1 432 ? -41.195 -22.217 5.477 1.00 91.38 432 LYS A CA 1
ATOM 3618 C C . LYS A 1 432 ? -40.986 -22.142 3.966 1.00 91.38 432 LYS A C 1
ATOM 3620 O O . LYS A 1 432 ? -39.896 -22.487 3.514 1.00 91.38 432 LYS A O 1
ATOM 3625 N N . ALA A 1 433 ? -41.963 -21.624 3.225 1.00 94.25 433 ALA A N 1
ATOM 3626 C CA . ALA A 1 433 ? -41.853 -21.416 1.787 1.00 94.25 433 ALA A CA 1
ATOM 3627 C C . ALA A 1 433 ? -40.677 -20.502 1.428 1.00 94.25 433 ALA A C 1
ATOM 3629 O O . ALA A 1 433 ? -39.835 -20.904 0.635 1.00 94.25 433 ALA A O 1
ATOM 3630 N N . ARG A 1 434 ? -40.521 -19.348 2.094 1.00 92.50 434 ARG A N 1
ATOM 3631 C CA . ARG A 1 434 ? -39.383 -18.435 1.850 1.00 92.50 434 ARG A CA 1
ATOM 3632 C C . ARG A 1 434 ? -38.021 -19.082 2.114 1.00 92.50 434 ARG A C 1
ATOM 3634 O O . ARG A 1 434 ? -37.058 -18.833 1.393 1.00 92.50 434 ARG A O 1
ATOM 3641 N N . ILE A 1 435 ? -37.913 -19.903 3.163 1.00 89.56 435 ILE A N 1
ATOM 3642 C CA . ILE A 1 435 ? -36.662 -20.618 3.469 1.00 89.56 435 ILE A CA 1
ATOM 3643 C C . ILE A 1 435 ? -36.355 -21.649 2.376 1.00 89.56 435 ILE A C 1
ATOM 3645 O O . ILE A 1 435 ? -35.200 -21.785 1.970 1.00 89.56 435 ILE A O 1
ATOM 3649 N N . GLN A 1 436 ? -37.367 -22.376 1.903 1.00 90.81 436 GLN A N 1
ATOM 3650 C CA . GLN A 1 436 ? -37.193 -23.365 0.843 1.00 90.81 436 GLN A CA 1
ATOM 3651 C C . GLN A 1 436 ? -36.913 -22.714 -0.517 1.00 90.81 436 GLN A C 1
ATOM 3653 O O . GLN A 1 436 ? -35.993 -23.153 -1.197 1.00 90.81 436 GLN A O 1
ATOM 3658 N N . GLU A 1 437 ? -37.583 -21.616 -0.861 1.00 91.81 437 GLU A N 1
ATOM 3659 C CA . GLU A 1 437 ? -37.318 -20.807 -2.058 1.00 91.81 437 GLU A CA 1
ATOM 3660 C C . GLU A 1 437 ? -35.850 -20.352 -2.116 1.00 91.81 437 GLU A C 1
ATOM 3662 O O . GLU A 1 437 ? -35.159 -20.538 -3.121 1.00 91.81 437 GLU A O 1
ATOM 3667 N N . PHE A 1 438 ? -35.318 -19.861 -0.991 1.00 89.69 438 PHE A N 1
ATOM 3668 C CA . PHE A 1 438 ? -33.907 -19.487 -0.883 1.00 89.69 438 PHE A CA 1
ATOM 3669 C C . PHE A 1 438 ? -32.948 -20.669 -1.104 1.00 89.69 438 PHE A C 1
ATOM 3671 O O . PHE A 1 438 ? -31.846 -20.495 -1.632 1.00 89.69 438 PHE A O 1
ATOM 3678 N N . ASN A 1 439 ? -33.341 -21.877 -0.693 1.00 85.81 439 ASN A N 1
ATOM 3679 C CA . ASN A 1 439 ? -32.537 -23.082 -0.893 1.00 85.81 439 ASN A CA 1
ATOM 3680 C C . ASN A 1 439 ? -32.633 -23.611 -2.332 1.00 85.81 439 ASN A C 1
ATOM 3682 O O . ASN A 1 439 ? -31.620 -24.066 -2.864 1.00 85.81 439 ASN A O 1
ATOM 3686 N N . ILE A 1 440 ? -33.793 -23.488 -2.982 1.00 88.25 440 ILE A N 1
ATOM 3687 C CA . ILE A 1 440 ? -33.993 -23.847 -4.394 1.00 88.25 440 ILE A CA 1
ATOM 3688 C C . ILE A 1 440 ? -33.131 -22.978 -5.305 1.00 88.25 440 ILE A C 1
ATOM 3690 O O . ILE A 1 440 ? -32.534 -23.504 -6.238 1.00 88.25 440 ILE A O 1
ATOM 3694 N N . GLY A 1 441 ? -32.955 -21.688 -4.992 1.00 79.62 441 GLY A N 1
ATOM 3695 C CA . GLY A 1 441 ? -32.048 -20.809 -5.742 1.00 79.62 441 GLY A CA 1
ATOM 3696 C C . GLY A 1 441 ? -30.587 -21.292 -5.796 1.00 79.62 441 GLY A C 1
ATOM 3697 O O . GLY A 1 441 ? -29.800 -20.786 -6.594 1.00 79.62 441 GLY A O 1
ATOM 3698 N N . LYS A 1 442 ? -30.209 -22.274 -4.963 1.00 83.12 442 LYS A N 1
ATOM 3699 C CA . LYS A 1 442 ? -28.886 -22.921 -4.956 1.00 83.12 442 LYS A CA 1
ATOM 3700 C C . LYS A 1 442 ? -28.868 -24.291 -5.641 1.00 83.12 442 LYS A C 1
ATOM 3702 O O . LYS A 1 442 ? -27.785 -24.835 -5.851 1.00 83.12 442 LYS A O 1
ATOM 3707 N N . MET A 1 443 ? -30.030 -24.867 -5.938 1.00 80.94 443 MET A N 1
ATOM 3708 C CA . MET A 1 443 ? -30.178 -26.152 -6.620 1.00 80.94 443 MET A CA 1
ATOM 3709 C C . MET A 1 443 ? -30.337 -25.933 -8.131 1.00 80.94 443 MET A C 1
ATOM 3711 O O . MET A 1 443 ? -30.791 -24.883 -8.576 1.00 80.94 443 MET A O 1
ATOM 3715 N N . ASN A 1 444 ? -29.946 -26.919 -8.945 1.00 80.75 444 ASN A N 1
ATOM 3716 C CA . ASN A 1 444 ? -30.166 -26.838 -10.388 1.00 80.75 444 ASN A CA 1
ATOM 3717 C C . ASN A 1 444 ? -31.654 -27.071 -10.693 1.00 80.75 444 ASN A C 1
ATOM 3719 O O . ASN A 1 444 ? -32.148 -28.185 -10.524 1.00 80.75 444 ASN A O 1
ATOM 3723 N N . ILE A 1 445 ? -32.341 -26.028 -11.162 1.00 80.31 445 ILE A N 1
ATOM 3724 C CA . ILE A 1 445 ? -33.781 -26.024 -11.480 1.00 80.31 445 ILE A CA 1
ATOM 3725 C C . ILE A 1 445 ? -34.130 -27.063 -12.562 1.00 80.31 445 ILE A C 1
ATOM 3727 O O . ILE A 1 445 ? -35.254 -27.545 -12.616 1.00 80.31 445 ILE A O 1
ATOM 3731 N N . GLN A 1 446 ? -33.163 -27.456 -13.399 1.00 84.56 446 GLN A N 1
ATOM 3732 C CA . GLN A 1 446 ? -33.368 -28.460 -14.449 1.00 84.56 446 GLN A CA 1
ATOM 3733 C C . GLN A 1 446 ? -33.401 -29.909 -13.934 1.00 84.56 446 GLN A C 1
ATOM 3735 O O . GLN A 1 446 ? -33.786 -30.810 -14.676 1.00 84.56 446 GLN A O 1
ATOM 3740 N N . ASN A 1 447 ? -33.007 -30.159 -12.682 1.00 87.31 447 ASN A N 1
ATOM 3741 C CA . ASN A 1 447 ? -33.089 -31.496 -12.098 1.00 87.31 447 ASN A CA 1
ATOM 3742 C C . ASN A 1 447 ? -34.518 -31.775 -11.613 1.00 87.31 447 ASN A C 1
ATOM 3744 O O . ASN A 1 447 ? -35.151 -30.902 -11.028 1.00 87.31 447 ASN A O 1
ATOM 3748 N N . HIS A 1 448 ? -34.990 -33.018 -11.755 1.00 84.88 448 HIS A N 1
ATOM 3749 C CA . HIS A 1 448 ? -36.321 -33.445 -11.295 1.00 84.88 448 HIS A CA 1
ATOM 3750 C C . HIS A 1 448 ? -36.593 -33.090 -9.819 1.00 84.88 448 HIS A C 1
ATOM 3752 O O . HIS A 1 448 ? -37.650 -32.560 -9.501 1.00 84.88 448 HIS A O 1
ATOM 3758 N N . GLN A 1 449 ? -35.587 -33.248 -8.948 1.00 84.25 449 GLN A N 1
ATOM 3759 C CA . GLN A 1 449 ? -35.655 -32.842 -7.536 1.00 84.25 449 GLN A CA 1
ATOM 3760 C C . GLN A 1 449 ? -35.840 -31.328 -7.342 1.00 84.25 449 GLN A C 1
ATOM 3762 O O . GLN A 1 449 ? -36.463 -30.896 -6.378 1.00 84.25 449 GLN A O 1
ATOM 3767 N N . GLY A 1 450 ? -35.282 -30.512 -8.241 1.00 85.75 450 GLY A N 1
ATOM 3768 C CA . GLY A 1 450 ? -35.478 -29.064 -8.232 1.00 85.75 450 GLY A CA 1
ATOM 3769 C C . GLY A 1 450 ? -36.911 -28.696 -8.607 1.00 85.75 450 GLY A C 1
ATOM 3770 O O . GLY A 1 450 ? -37.497 -27.833 -7.962 1.00 85.75 450 GLY A O 1
ATOM 3771 N N . ILE A 1 451 ? -37.486 -29.396 -9.589 1.00 88.06 451 ILE A N 1
ATOM 3772 C CA . ILE A 1 451 ? -38.872 -29.201 -10.032 1.00 88.06 451 ILE A CA 1
ATOM 3773 C C . ILE A 1 451 ? -39.856 -29.586 -8.914 1.00 88.06 451 ILE A C 1
ATOM 3775 O O . ILE A 1 451 ? -40.689 -28.760 -8.545 1.00 88.06 451 ILE A O 1
ATOM 3779 N N . GLU A 1 452 ? -39.708 -30.761 -8.293 1.00 90.38 452 GLU A N 1
ATOM 3780 C CA . GLU A 1 452 ? -40.554 -31.172 -7.154 1.00 90.38 452 GLU A CA 1
ATOM 3781 C C . GLU A 1 452 ? -40.449 -30.195 -5.973 1.00 90.38 452 GLU A C 1
ATOM 3783 O O . GLU A 1 452 ? -41.454 -29.822 -5.368 1.00 90.38 452 GLU A O 1
ATOM 3788 N N . ALA A 1 453 ? -39.239 -29.718 -5.662 1.00 89.00 453 ALA A N 1
ATOM 3789 C CA . ALA A 1 453 ? -39.052 -28.728 -4.607 1.00 89.00 453 ALA A CA 1
ATOM 3790 C C . ALA A 1 453 ? -39.740 -27.392 -4.946 1.00 89.00 453 ALA A C 1
ATOM 3792 O O . ALA A 1 453 ? -40.336 -26.773 -4.064 1.00 89.00 453 ALA A O 1
ATOM 3793 N N . THR A 1 454 ? -39.693 -26.944 -6.209 1.00 90.94 454 THR A N 1
ATOM 3794 C CA . THR A 1 454 ? -40.411 -25.728 -6.637 1.00 90.94 454 THR A CA 1
ATOM 3795 C C . THR A 1 454 ? -41.922 -25.882 -6.542 1.00 90.94 454 THR A C 1
ATOM 3797 O O . THR A 1 454 ? -42.593 -24.954 -6.092 1.00 90.94 454 THR A O 1
ATOM 3800 N N . GLU A 1 455 ? -42.452 -27.048 -6.903 1.00 93.50 455 GLU A N 1
ATOM 3801 C CA . GLU A 1 455 ? -43.877 -27.358 -6.796 1.00 93.50 455 GLU A CA 1
ATOM 3802 C C . GLU A 1 455 ? -44.332 -27.343 -5.331 1.00 93.50 455 GLU A C 1
ATOM 3804 O O . GLU A 1 455 ? -45.271 -26.630 -4.985 1.00 93.50 455 GLU A O 1
ATOM 3809 N N . GLN A 1 456 ? -43.570 -27.979 -4.435 1.00 93.38 456 GLN A N 1
ATOM 3810 C CA . GLN A 1 456 ? -43.848 -27.961 -2.998 1.00 93.38 456 GLN A CA 1
ATOM 3811 C C . GLN A 1 456 ? -43.835 -26.541 -2.402 1.00 93.38 456 GLN A C 1
ATOM 3813 O O . GLN A 1 456 ? -44.660 -26.208 -1.545 1.00 93.38 456 GLN A O 1
ATOM 3818 N N . VAL A 1 457 ? -42.900 -25.687 -2.832 1.00 94.00 457 VAL A N 1
ATOM 3819 C CA . VAL A 1 457 ? -42.860 -24.284 -2.394 1.00 94.00 457 VAL A CA 1
ATOM 3820 C C . VAL A 1 457 ? -44.084 -23.524 -2.888 1.00 94.00 457 VAL A C 1
ATOM 3822 O O . VAL A 1 457 ? -44.704 -22.809 -2.096 1.00 94.00 457 VAL A O 1
ATOM 3825 N N . ASN A 1 458 ? -44.469 -23.714 -4.149 1.00 94.62 458 ASN A N 1
ATOM 3826 C CA . ASN A 1 458 ? -45.670 -23.104 -4.711 1.00 94.62 458 ASN A CA 1
ATOM 3827 C C . ASN A 1 458 ? -46.928 -23.540 -3.949 1.00 94.62 458 ASN A C 1
ATOM 3829 O O . ASN A 1 458 ? -47.731 -22.682 -3.582 1.00 94.62 458 ASN A O 1
ATOM 3833 N N . ASP A 1 459 ? -47.058 -24.824 -3.612 1.00 94.88 459 ASP A N 1
ATOM 3834 C CA . ASP A 1 459 ? -48.186 -25.345 -2.833 1.00 94.88 459 ASP A CA 1
ATOM 3835 C C . ASP A 1 459 ? -48.271 -24.723 -1.436 1.00 94.88 459 ASP A C 1
ATOM 3837 O O . ASP A 1 459 ? -49.355 -24.337 -0.989 1.00 94.88 459 ASP A O 1
ATOM 3841 N N . MET A 1 460 ? -47.139 -24.544 -0.746 1.00 94.56 460 MET A N 1
ATOM 3842 C CA . MET A 1 460 ? -47.119 -23.862 0.554 1.00 94.56 460 MET A CA 1
ATOM 3843 C C . MET A 1 460 ? -47.490 -22.379 0.445 1.00 94.56 460 MET A C 1
ATOM 3845 O O . MET A 1 460 ? -48.187 -21.855 1.320 1.00 94.56 460 MET A O 1
ATOM 3849 N N . ILE A 1 461 ? -47.043 -21.691 -0.612 1.00 94.44 461 ILE A N 1
ATOM 3850 C CA . ILE A 1 461 ? -47.394 -20.285 -0.856 1.00 94.44 461 ILE A CA 1
ATOM 3851 C C . ILE A 1 461 ? -48.893 -20.177 -1.133 1.00 94.44 461 ILE A C 1
ATOM 3853 O O . ILE A 1 461 ? -49.580 -19.407 -0.456 1.00 94.44 461 ILE A O 1
ATOM 3857 N N . ILE A 1 462 ? -49.417 -20.988 -2.053 1.00 95.56 462 ILE A N 1
ATOM 3858 C CA . ILE A 1 462 ? -50.843 -21.040 -2.390 1.00 95.56 462 ILE A CA 1
ATOM 3859 C C . ILE A 1 462 ? -51.667 -21.385 -1.145 1.00 95.56 462 ILE A C 1
ATOM 3861 O O . ILE A 1 462 ? -52.663 -20.715 -0.871 1.00 95.56 462 ILE A O 1
ATOM 3865 N N . GLY A 1 463 ? -51.233 -22.362 -0.346 1.00 94.75 463 GLY A N 1
ATOM 3866 C CA . GLY A 1 463 ? -51.864 -22.726 0.923 1.00 94.75 463 GLY A CA 1
ATOM 3867 C C . GLY A 1 463 ? -51.912 -21.559 1.912 1.00 94.75 463 GLY A C 1
ATOM 3868 O O . GLY A 1 463 ? -52.962 -21.288 2.494 1.00 94.75 463 GLY A O 1
ATOM 3869 N N . SER A 1 464 ? -50.817 -20.804 2.050 1.00 96.38 464 SER A N 1
ATOM 3870 C CA . SER A 1 464 ? -50.775 -19.618 2.917 1.00 96.38 464 SER A CA 1
ATOM 3871 C C . SER A 1 464 ? -51.701 -18.494 2.438 1.00 96.38 464 SER A C 1
ATOM 3873 O O . SER A 1 464 ? -52.338 -17.830 3.258 1.00 96.38 464 SER A O 1
ATOM 3875 N N . ILE A 1 465 ? -51.826 -18.303 1.120 1.00 95.50 465 ILE A N 1
ATOM 3876 C CA . ILE A 1 465 ? -52.725 -17.310 0.521 1.00 95.50 465 ILE A CA 1
ATOM 3877 C C . ILE A 1 465 ? -54.180 -17.722 0.740 1.00 95.50 465 ILE A C 1
ATOM 3879 O O . ILE A 1 465 ? -54.971 -16.906 1.208 1.00 95.50 465 ILE A O 1
ATOM 3883 N N . LYS A 1 466 ? -54.530 -18.987 0.469 1.00 96.06 466 LYS A N 1
ATOM 3884 C CA . LYS A 1 466 ? -55.879 -19.522 0.706 1.00 96.06 466 LYS A CA 1
ATOM 3885 C C . LYS A 1 466 ? -56.293 -19.374 2.172 1.00 96.06 466 LYS A C 1
ATOM 3887 O O . LYS A 1 466 ? -57.383 -18.875 2.433 1.00 96.06 466 LYS A O 1
ATOM 3892 N N . ALA A 1 467 ? -55.404 -19.698 3.113 1.00 95.12 467 ALA A N 1
ATOM 3893 C CA . ALA A 1 467 ? -55.655 -19.522 4.543 1.00 95.12 467 ALA A CA 1
ATOM 3894 C C . ALA A 1 467 ? -55.931 -18.050 4.911 1.00 95.12 467 ALA A C 1
ATOM 3896 O O . ALA A 1 467 ? -56.888 -17.749 5.623 1.00 95.12 467 ALA A O 1
ATOM 3897 N N . LYS A 1 468 ? -55.134 -17.107 4.385 1.00 95.06 468 LYS A N 1
ATOM 3898 C CA . LYS A 1 468 ? -55.344 -15.664 4.608 1.00 95.06 468 LYS A CA 1
ATOM 3899 C C . LYS A 1 468 ? -56.637 -15.149 3.970 1.00 95.06 468 LYS A C 1
ATOM 3901 O O . LYS A 1 468 ? -57.306 -14.308 4.561 1.00 95.06 468 LYS A O 1
ATOM 3906 N N . LEU A 1 469 ? -57.008 -15.649 2.792 1.00 95.38 469 LEU A N 1
ATOM 3907 C CA . LEU A 1 469 ? -58.277 -15.304 2.147 1.00 95.38 469 LEU A CA 1
ATOM 3908 C C . LEU A 1 469 ? -59.476 -15.839 2.939 1.00 95.38 469 LEU A C 1
ATOM 3910 O O . LEU A 1 469 ? -60.444 -15.106 3.118 1.00 95.38 469 LEU A O 1
ATOM 3914 N N . ALA A 1 470 ? -59.392 -17.062 3.469 1.00 92.75 470 ALA A N 1
ATOM 3915 C CA . ALA A 1 470 ? -60.429 -17.628 4.331 1.00 92.75 470 ALA A CA 1
ATOM 3916 C C . ALA A 1 470 ? -60.635 -16.784 5.603 1.00 92.75 470 ALA A C 1
ATOM 3918 O O . ALA A 1 470 ? -61.772 -16.506 5.981 1.00 92.75 470 ALA A O 1
ATOM 3919 N N . LEU A 1 471 ? -59.549 -16.289 6.215 1.00 92.19 471 LEU A N 1
ATOM 3920 C CA . LEU A 1 471 ? -59.632 -15.336 7.330 1.00 92.19 471 LEU A CA 1
ATOM 3921 C C . LEU A 1 471 ? -60.362 -14.048 6.936 1.00 92.19 471 LEU A C 1
ATOM 3923 O O . LEU A 1 471 ? -61.235 -13.584 7.666 1.00 92.19 471 LEU A O 1
ATOM 3927 N N . LEU A 1 472 ? -60.034 -13.477 5.774 1.00 90.50 472 LEU A N 1
ATOM 3928 C CA . LEU A 1 472 ? -60.690 -12.262 5.286 1.00 90.50 472 LEU A CA 1
ATOM 3929 C C . LEU A 1 472 ? -62.182 -12.488 5.013 1.00 90.50 472 LEU A C 1
ATOM 3931 O O . LEU A 1 472 ? -62.994 -11.622 5.333 1.00 90.50 472 LEU A O 1
ATOM 3935 N N . GLN A 1 473 ? -62.560 -13.650 4.481 1.00 89.38 473 GLN A N 1
ATOM 3936 C CA . GLN A 1 473 ? -63.963 -14.016 4.269 1.00 89.38 473 GLN A CA 1
ATOM 3937 C C . GLN A 1 473 ? -64.734 -14.143 5.589 1.00 89.38 473 GLN A C 1
ATOM 3939 O O . GLN A 1 473 ? -65.866 -13.681 5.671 1.00 89.38 473 GLN A O 1
ATOM 3944 N N . GLN A 1 474 ? -64.123 -14.685 6.646 1.00 84.38 474 GLN A N 1
ATOM 3945 C CA . GLN A 1 474 ? -64.758 -14.745 7.970 1.00 84.38 474 GLN A CA 1
ATOM 3946 C C . GLN A 1 474 ? -64.943 -13.364 8.613 1.00 84.38 474 GLN A C 1
ATOM 3948 O O . GLN A 1 474 ? -65.904 -13.155 9.351 1.00 84.38 474 GLN A O 1
ATOM 3953 N N . VAL A 1 475 ? -64.031 -12.427 8.341 1.00 83.12 475 VAL A N 1
ATOM 3954 C CA . VAL A 1 475 ? -64.118 -11.045 8.840 1.00 83.12 475 VAL A CA 1
ATOM 3955 C C . VAL A 1 475 ? -65.147 -10.223 8.059 1.00 83.12 475 VAL A C 1
ATOM 3957 O O . VAL A 1 475 ? -65.822 -9.390 8.651 1.00 83.12 475 VAL A O 1
ATOM 3960 N N . THR A 1 476 ? -65.272 -10.452 6.748 1.00 80.12 476 THR A N 1
ATOM 3961 C CA . THR A 1 476 ? -66.162 -9.687 5.848 1.00 80.12 476 THR A CA 1
ATOM 3962 C C . THR A 1 476 ? -67.557 -10.291 5.676 1.00 80.12 476 THR A C 1
ATOM 3964 O O . THR A 1 476 ? -68.459 -9.596 5.225 1.00 80.12 476 THR A O 1
ATOM 3967 N N . GLY A 1 477 ? -67.742 -11.571 6.014 1.00 64.94 477 GLY A N 1
ATOM 3968 C CA . GLY A 1 477 ? -69.023 -12.285 5.952 1.00 64.94 477 GLY A CA 1
ATOM 3969 C C . GLY A 1 477 ? -69.903 -12.146 7.201 1.00 64.94 477 GLY A C 1
ATOM 3970 O O . GLY A 1 477 ? -70.906 -12.852 7.303 1.00 64.94 477 GLY A O 1
ATOM 3971 N N . LYS A 1 478 ? -69.524 -11.282 8.147 1.00 50.19 478 LYS A N 1
ATOM 3972 C CA . LYS A 1 478 ? -70.399 -10.745 9.199 1.00 50.19 478 LYS A CA 1
ATOM 3973 C C . LYS A 1 478 ? -70.869 -9.364 8.779 1.00 50.19 478 LYS A C 1
ATOM 3975 O O . LYS A 1 478 ? -72.045 -9.056 9.063 1.00 50.19 478 LYS A O 1
#

Foldseek 3Di:
DVVVVVVVVVVPPPDDPVVVVVVVVVVVVVVVVVVVVCVVCVPVVVVVPPPDDDDDDDDDDDDDDDDDDDDDPVVVVVVVVVVVVVVVVVVVVVVVVVVVVVVVVVVVVVVVVVVVVVVVVVVVVVVVVVVVVVVVVVVVVVVVVVVVVVVVVVVVVVVVVVVVVVVVVVVVVVVPPPPVVVVVVVCCVPPVVVVVVVVVVVVVVVCVVPPDDDVVVVVVVVVVVVVVVVVVVVVVVVVVVVVVVVVVCVVVPPPPCDVVVVVVVVVVVVVVVVVVVVVVVVVVVVVVVVVVVVVCCVVCVPDDPPVVVVVVVVVVCVVVPPPPPPPPPPVPDPDDPDDDDDDDDDDDDDDPPPDPDPDPPDDPDDDPDDPPPDDPPVPPVVVVVVCVVVVPPPPPPPPPVLPLVVLVVPPPDDPVVSLVVLLVSLVVLLVVLVVLVVVLVVPDCPDPVSVVSVVSSVVSNVSSVVSVVVSVCSVPVD

Secondary structure (DSSP, 8-state):
-HHHHHHHHHHHS---HHHHHHHHHHHHHHHHHHHHHHHH-THHHHGGGSS--PPPPPPPP----PPPP---HHHHHHHHHHHHHHHHHHHHHHHHHHHHHHHHHHHHHHHHHHHHHHHHHHHHHHHHHHHHHHHHHHHHHHHHHHHHHHHHHHHHHHHHHHHHHHHHHHHHHHTT--HHHHHHHHHIIIIIHHHHHHHHHHHHHHHHHTSPPPHHHHHHHHHHHHHHHHHHHHHHHHHHHHHHHHHHHHHH-SS---HHHHHHHHHHHHHHHHHHHHHHHHHHHHHHHHHHHHHHHHHT-----HHHHHHHHHHHHHHHHS-----------------------------------------SSSPPP-----------HHHHHHHHHHSS------------HHHHH-TTS-HHHHHHHHHHHHHHHHHHHHHHHHHHTTS-TTSHHHHHHHHHHHHHHHHHHHHHHHHHHHHH--

pLDDT: mean 78.88, std 16.44, range [36.53, 97.38]